Protein AF-0000000087552033 (afdb_homodimer)

Structure (mmCIF, N/CA/C/O backbone):
data_AF-0000000087552033-model_v1
#
loop_
_entity.id
_entity.type
_entity.pdbx_description
1 polymer 'YpdA family putative bacillithiol disulfide reductase'
#
loop_
_atom_site.group_PDB
_atom_site.id
_atom_site.type_symbol
_atom_site.label_atom_id
_atom_site.label_alt_id
_atom_site.label_comp_id
_atom_site.label_asym_id
_atom_site.label_entity_id
_atom_site.label_seq_id
_atom_site.pdbx_PDB_ins_code
_atom_site.Cartn_x
_atom_site.Cartn_y
_atom_site.Cartn_z
_atom_site.occupancy
_atom_site.B_iso_or_equiv
_atom_site.auth_seq_id
_atom_site.auth_comp_id
_atom_site.auth_asym_id
_atom_site.auth_atom_id
_atom_site.pdbx_PDB_model_num
ATOM 1 N N . MET A 1 1 ? -25.094 32 7.41 1 69.56 1 MET A N 1
ATOM 2 C CA . MET A 1 1 ? -23.922 31.141 7.262 1 69.56 1 MET A CA 1
ATOM 3 C C . MET A 1 1 ? -23.156 31.047 8.57 1 69.56 1 MET A C 1
ATOM 5 O O . MET A 1 1 ? -22.984 32.062 9.273 1 69.56 1 MET A O 1
ATOM 9 N N . GLU A 1 2 ? -22.891 29.734 9.109 1 90.81 2 GLU A N 1
ATOM 10 C CA . GLU A 1 2 ? -22.25 29.594 10.414 1 90.81 2 GLU A CA 1
ATOM 11 C C . GLU A 1 2 ? -20.75 29.922 10.328 1 90.81 2 GLU A C 1
ATOM 13 O O . GLU A 1 2 ? -20.078 29.5 9.391 1 90.81 2 GLU A O 1
ATOM 18 N N . VAL A 1 3 ? -20.375 30.922 11.18 1 97.5 3 VAL A N 1
ATOM 19 C CA . VAL A 1 3 ? -18.984 31.344 11.227 1 97.5 3 VAL A CA 1
ATOM 20 C C . VAL A 1 3 ? -18.25 30.609 12.359 1 97.5 3 VAL A C 1
ATOM 22 O O . VAL A 1 3 ? -18.672 30.688 13.516 1 97.5 3 VAL A O 1
ATOM 25 N N . LEU A 1 4 ? -17.219 29.859 12.016 1 98.38 4 LEU A N 1
ATOM 26 C CA . LEU A 1 4 ? -16.422 29.125 12.992 1 98.38 4 LEU A CA 1
ATOM 27 C C . LEU A 1 4 ? -15.453 30.047 13.727 1 98.38 4 LEU A C 1
ATOM 29 O O . LEU A 1 4 ? -15.008 31.047 13.164 1 98.38 4 LEU A O 1
ATOM 33 N N . ASP A 1 5 ? -15.211 29.672 14.992 1 98.31 5 ASP A N 1
ATOM 34 C CA . ASP A 1 5 ? -14.086 30.344 15.641 1 98.31 5 ASP A CA 1
ATOM 35 C C . ASP A 1 5 ? -12.773 30 14.938 1 98.31 5 ASP A C 1
ATOM 37 O O . ASP A 1 5 ? -11.93 30.875 14.727 1 98.31 5 ASP A O 1
ATOM 41 N N . ILE A 1 6 ? -12.602 28.688 14.586 1 98.75 6 ILE A N 1
ATOM 42 C CA . ILE A 1 6 ? -11.328 28.25 14.031 1 98.75 6 ILE A CA 1
ATOM 43 C C . ILE A 1 6 ? -11.57 27.219 12.922 1 98.75 6 ILE A C 1
ATOM 45 O O . ILE A 1 6 ? -12.328 26.266 13.117 1 98.75 6 ILE A O 1
ATOM 49 N N . LEU A 1 7 ? -11 27.375 11.734 1 98.88 7 LEU A N 1
ATOM 50 C CA . LEU A 1 7 ? -10.867 26.328 10.727 1 98.88 7 LEU A CA 1
ATOM 51 C C . LEU A 1 7 ? -9.43 25.812 10.648 1 98.88 7 LEU A C 1
ATOM 53 O O . LEU A 1 7 ? -8.492 26.609 10.523 1 98.88 7 LEU A O 1
ATOM 57 N N . ILE A 1 8 ? -9.25 24.547 10.82 1 98.94 8 ILE A N 1
ATOM 58 C CA . ILE A 1 8 ? -7.934 23.922 10.797 1 98.94 8 ILE A CA 1
ATOM 59 C C . ILE A 1 8 ? -7.742 23.156 9.484 1 98.94 8 ILE A C 1
ATOM 61 O O . ILE A 1 8 ? -8.562 22.312 9.125 1 98.94 8 ILE A O 1
ATOM 65 N N . ILE A 1 9 ? -6.691 23.5 8.734 1 98.94 9 ILE A N 1
ATOM 66 C CA . ILE A 1 9 ? -6.371 22.844 7.469 1 98.94 9 ILE A CA 1
ATOM 67 C C . ILE A 1 9 ? -5.305 21.781 7.703 1 98.94 9 ILE A C 1
ATOM 69 O O . ILE A 1 9 ? -4.133 22.094 7.914 1 98.94 9 ILE A O 1
ATOM 73 N N . GLY A 1 10 ? -5.688 20.5 7.555 1 98.75 10 GLY A N 1
ATOM 74 C CA . GLY A 1 10 ? -4.793 19.391 7.812 1 98.75 10 GLY A CA 1
ATOM 75 C C . GLY A 1 10 ? -5.18 18.578 9.039 1 98.75 10 GLY A C 1
ATOM 76 O O . GLY A 1 10 ? -5.277 19.125 10.141 1 98.75 10 GLY A O 1
ATOM 77 N N . GLY A 1 11 ? -5.422 17.344 8.828 1 98.62 11 GLY A N 1
ATOM 78 C CA . GLY A 1 11 ? -5.812 16.438 9.906 1 98.62 11 GLY A CA 1
ATOM 79 C C . GLY A 1 11 ? -4.684 15.539 10.359 1 98.62 11 GLY A C 1
ATOM 80 O O . GLY A 1 11 ? -4.902 14.359 10.656 1 98.62 11 GLY A O 1
ATOM 81 N N . GLY A 1 12 ? -3.453 16.031 10.344 1 98.56 12 GLY A N 1
ATOM 82 C CA . GLY A 1 12 ? -2.322 15.32 10.914 1 98.56 12 GLY A CA 1
ATOM 83 C C . GLY A 1 12 ? -2.26 15.422 12.43 1 98.56 12 GLY A C 1
ATOM 84 O O . GLY A 1 12 ? -3.164 15.977 13.055 1 98.56 12 GLY A O 1
ATOM 85 N N . PRO A 1 13 ? -1.182 14.914 13.039 1 98.56 13 PRO A N 1
ATOM 86 C CA . PRO A 1 13 ? -1.072 14.922 14.5 1 98.56 13 PRO A CA 1
ATOM 87 C C . PRO A 1 13 ? -1.227 16.312 15.102 1 98.56 13 PRO A C 1
ATOM 89 O O . PRO A 1 13 ? -1.94 16.484 16.094 1 98.56 13 PRO A O 1
ATOM 92 N N . ILE A 1 14 ? -0.62 17.266 14.484 1 98.69 14 ILE A N 1
ATOM 93 C CA . ILE A 1 14 ? -0.639 18.609 15.055 1 98.69 14 ILE A CA 1
ATOM 94 C C . ILE A 1 14 ? -2.002 19.25 14.812 1 98.69 14 ILE A C 1
ATOM 96 O O . ILE A 1 14 ? -2.504 20 15.656 1 98.69 14 ILE A O 1
ATOM 100 N N . GLY A 1 15 ? -2.574 19.031 13.586 1 98.88 15 GLY A N 1
ATOM 101 C CA . GLY A 1 15 ? -3.941 19.469 13.359 1 98.88 15 GLY A CA 1
ATOM 102 C C . GLY A 1 15 ? -4.922 18.906 14.375 1 98.88 15 GLY A C 1
ATOM 103 O O . GLY A 1 15 ? -5.766 19.641 14.898 1 98.88 15 GLY A O 1
ATOM 104 N N . LEU A 1 16 ? -4.812 17.656 14.672 1 98.88 16 LEU A N 1
ATOM 105 C CA . LEU A 1 16 ? -5.648 17.016 15.688 1 98.88 16 LEU A CA 1
ATOM 106 C C . LEU A 1 16 ? -5.438 17.656 17.047 1 98.88 16 LEU A C 1
ATOM 108 O O . LEU A 1 16 ? -6.398 17.875 17.797 1 98.88 16 LEU A O 1
ATOM 112 N N . ASN A 1 17 ? -4.184 17.922 17.328 1 98.75 17 ASN A N 1
ATOM 113 C CA . ASN A 1 17 ? -3.863 18.531 18.609 1 98.75 17 ASN A CA 1
ATOM 114 C C . ASN A 1 17 ? -4.48 19.922 18.734 1 98.75 17 ASN A C 1
ATOM 116 O O . ASN A 1 17 ? -4.949 20.297 19.812 1 98.75 17 ASN A O 1
ATOM 120 N N . CYS A 1 18 ? -4.461 20.719 17.641 1 98.88 18 CYS A N 1
ATOM 121 C CA . CYS A 1 18 ? -5.109 22.031 17.625 1 98.88 18 CYS A CA 1
ATOM 122 C C . CYS A 1 18 ? -6.605 21.891 17.875 1 98.88 18 CYS A C 1
ATOM 124 O O . CYS A 1 18 ? -7.191 22.688 18.625 1 98.88 18 CYS A O 1
ATOM 126 N N . ALA A 1 19 ? -7.227 20.891 17.266 1 98.81 19 ALA A N 1
ATOM 127 C CA . ALA A 1 19 ? -8.656 20.656 17.438 1 98.81 19 ALA A CA 1
ATOM 128 C C . ALA A 1 19 ? -8.977 20.312 18.891 1 98.81 19 ALA A C 1
ATOM 130 O O . ALA A 1 19 ? -9.953 20.828 19.453 1 98.81 19 ALA A O 1
ATOM 131 N N . LEU A 1 20 ? -8.164 19.453 19.5 1 98.69 20 LEU A N 1
ATOM 132 C CA . LEU A 1 20 ? -8.367 19.047 20.891 1 98.69 20 LEU A CA 1
ATOM 133 C C . LEU A 1 20 ? -8.258 20.25 21.828 1 98.69 20 LEU A C 1
ATOM 135 O O . LEU A 1 20 ? -9.047 20.391 22.766 1 98.69 20 LEU A O 1
ATOM 139 N N . GLU A 1 21 ? -7.258 21.109 21.562 1 98.62 21 GLU A N 1
ATOM 140 C CA . GLU A 1 21 ? -7.094 22.312 22.375 1 98.62 21 GLU A CA 1
ATOM 141 C C . GLU A 1 21 ? -8.273 23.266 22.203 1 98.62 21 GLU A C 1
ATOM 143 O O . GLU A 1 21 ? -8.734 23.875 23.172 1 98.62 21 GLU A O 1
ATOM 148 N N . ALA A 1 22 ? -8.742 23.438 20.953 1 98.62 22 ALA A N 1
ATOM 149 C CA . ALA A 1 22 ? -9.922 24.25 20.703 1 98.62 22 ALA A CA 1
ATOM 150 C C . ALA A 1 22 ? -11.125 23.734 21.484 1 98.62 22 ALA A C 1
ATOM 152 O O . ALA A 1 22 ? -11.859 24.5 22.094 1 98.62 22 ALA A O 1
ATOM 153 N N . GLN A 1 23 ? -11.281 22.406 21.391 1 97.62 23 GLN A N 1
ATOM 154 C CA . GLN A 1 23 ? -12.383 21.75 22.094 1 97.62 23 GLN A CA 1
ATOM 155 C C . GLN A 1 23 ? -12.297 22 23.594 1 97.62 23 GLN A C 1
ATOM 157 O O . GLN A 1 23 ? -13.297 22.312 24.234 1 97.62 23 GLN A O 1
ATOM 162 N N . LYS A 1 24 ? -11.172 21.891 24.141 1 97.31 24 LYS A N 1
ATOM 163 C CA . LYS A 1 24 ? -10.914 22.094 25.578 1 97.31 24 LYS A CA 1
ATOM 164 C C . LYS A 1 24 ? -11.312 23.5 26 1 97.31 24 LYS A C 1
ATOM 166 O O . LYS A 1 24 ? -11.703 23.719 27.156 1 97.31 24 LYS A O 1
ATOM 171 N N . ASN A 1 25 ? -11.273 24.422 25.125 1 97.94 25 ASN A N 1
ATOM 172 C CA . ASN A 1 25 ? -11.531 25.828 25.438 1 97.94 25 ASN A CA 1
ATOM 173 C C . ASN A 1 25 ? -12.875 26.281 24.875 1 97.94 25 ASN A C 1
ATOM 175 O O . ASN A 1 25 ? -13.117 27.484 24.75 1 97.94 25 ASN A O 1
ATOM 179 N N . ASN A 1 26 ? -13.711 25.375 24.406 1 97.81 26 ASN A N 1
ATOM 180 C CA . ASN A 1 26 ? -15.086 25.594 23.969 1 97.81 26 ASN A CA 1
ATOM 181 C C . ASN A 1 26 ? -15.148 26.516 22.766 1 97.81 26 ASN A C 1
ATOM 183 O O . ASN A 1 26 ? -16.016 27.391 22.688 1 97.81 26 ASN A O 1
ATOM 187 N N . LEU A 1 27 ? -14.227 26.438 21.906 1 98.38 27 LEU A N 1
ATOM 188 C CA . LEU A 1 27 ? -14.234 27.156 20.625 1 98.38 27 LEU A CA 1
ATOM 189 C C . LEU A 1 27 ? -14.805 26.266 19.516 1 98.38 27 LEU A C 1
ATOM 191 O O . LEU A 1 27 ? -14.5 25.078 19.453 1 98.38 27 LEU A O 1
ATOM 195 N N . SER A 1 28 ? -15.664 26.797 18.734 1 98.5 28 SER A N 1
ATOM 196 C CA . SER A 1 28 ? -16.125 26.062 17.562 1 98.5 28 SER A CA 1
ATOM 197 C C . SER A 1 28 ? -15 25.859 16.547 1 98.5 28 SER A C 1
ATOM 199 O O . SER A 1 28 ? -14.188 26.766 16.328 1 98.5 28 SER A O 1
ATOM 201 N N . TYR A 1 29 ? -14.891 24.625 16.016 1 98.75 29 TYR A N 1
ATOM 202 C CA . TYR A 1 29 ? -13.82 24.344 15.055 1 98.75 29 TYR A CA 1
ATOM 203 C C . TYR A 1 29 ? -14.266 23.312 14.023 1 98.75 29 TYR A C 1
ATOM 205 O O . TYR A 1 29 ? -15.281 22.625 14.211 1 98.75 29 TYR A O 1
ATOM 213 N N . LEU A 1 30 ? -13.508 23.25 12.898 1 98.81 30 LEU A N 1
ATOM 214 C CA . LEU A 1 30 ? -13.609 22.203 11.883 1 98.81 30 LEU A CA 1
ATOM 215 C C . LEU A 1 30 ? -12.242 21.922 11.266 1 98.81 30 LEU A C 1
ATOM 217 O O . LEU A 1 30 ? -11.516 22.844 10.883 1 98.81 30 LEU A O 1
ATOM 221 N N . ILE A 1 31 ? -11.852 20.641 11.352 1 98.94 31 ILE A N 1
ATOM 222 C CA . ILE A 1 31 ? -10.688 20.234 10.562 1 98.94 31 ILE A CA 1
ATOM 223 C C . ILE A 1 31 ? -11.133 19.859 9.148 1 98.94 31 ILE A C 1
ATOM 225 O O . ILE A 1 31 ? -12.141 19.188 8.969 1 98.94 31 ILE A O 1
ATOM 229 N N . VAL A 1 32 ? -10.445 20.344 8.133 1 98.88 32 VAL A N 1
ATOM 230 C CA . VAL A 1 32 ? -10.617 19.891 6.754 1 98.88 32 VAL A CA 1
ATOM 231 C C . VAL A 1 32 ? -9.352 19.172 6.289 1 98.88 32 VAL A C 1
ATOM 233 O O . VAL A 1 32 ? -8.258 19.734 6.301 1 98.88 32 VAL A O 1
ATOM 236 N N . GLU A 1 33 ? -9.469 17.906 5.965 1 98.81 33 GLU A N 1
ATOM 237 C CA . GLU A 1 33 ? -8.352 17.031 5.574 1 98.81 33 GLU A CA 1
ATOM 238 C C . GLU A 1 33 ? -8.555 16.484 4.168 1 98.81 33 GLU A C 1
ATOM 240 O O . GLU A 1 33 ? -9.625 15.961 3.844 1 98.81 33 GLU A O 1
ATOM 245 N N . LYS A 1 34 ? -7.496 16.594 3.346 1 98.31 34 LYS A N 1
ATOM 246 C CA . LYS A 1 34 ? -7.59 16.203 1.943 1 98.31 34 LYS A CA 1
ATOM 247 C C . LYS A 1 34 ? -7.676 14.688 1.802 1 98.31 34 LYS A C 1
ATOM 249 O O . LYS A 1 34 ? -8.125 14.18 0.773 1 98.31 34 LYS A O 1
ATOM 254 N N . GLY A 1 35 ? -7.211 13.922 2.705 1 98.25 35 GLY A N 1
ATOM 255 C CA . GLY A 1 35 ? -7.234 12.469 2.707 1 98.25 35 GLY A CA 1
ATOM 256 C C . GLY A 1 35 ? -7.848 11.883 3.967 1 98.25 35 GLY A C 1
ATOM 257 O O . GLY A 1 35 ? -8.906 12.344 4.418 1 98.25 35 GLY A O 1
ATOM 258 N N . THR A 1 36 ? -7.254 10.789 4.469 1 98.62 36 THR A N 1
ATOM 259 C CA . THR A 1 36 ? -7.711 10.172 5.711 1 98.62 36 THR A CA 1
ATOM 260 C C . THR A 1 36 ? -7.078 10.859 6.918 1 98.62 36 THR A C 1
ATOM 262 O O . THR A 1 36 ? -6.258 11.766 6.762 1 98.62 36 THR A O 1
ATOM 265 N N . ILE A 1 37 ? -7.562 10.539 8.141 1 98.75 37 ILE A N 1
ATOM 266 C CA . ILE A 1 37 ? -6.961 11.055 9.359 1 98.75 37 ILE A CA 1
ATOM 267 C C . ILE A 1 37 ? -5.492 10.641 9.438 1 98.75 37 ILE A C 1
ATOM 269 O O . ILE A 1 37 ? -5.172 9.461 9.281 1 98.75 37 ILE A O 1
ATOM 273 N N . VAL A 1 38 ? -4.586 11.625 9.602 1 98.56 38 VAL A N 1
ATOM 274 C CA . VAL A 1 38 ? -3.139 11.445 9.617 1 98.56 38 VAL A CA 1
ATOM 275 C C . VAL A 1 38 ? -2.676 10.859 8.281 1 98.56 38 VAL A C 1
ATOM 277 O O . VAL A 1 38 ? -1.966 9.852 8.258 1 98.56 38 VAL A O 1
ATOM 280 N N . ASN A 1 39 ? -3.031 11.547 7.227 1 98.38 39 ASN A N 1
ATOM 281 C CA . ASN A 1 39 ? -2.85 11.094 5.848 1 98.38 39 ASN A CA 1
ATOM 282 C C . ASN A 1 39 ? -1.376 10.875 5.523 1 98.38 39 ASN A C 1
ATOM 284 O O . ASN A 1 39 ? -1.028 9.914 4.832 1 98.38 39 ASN A O 1
ATOM 288 N N . SER A 1 40 ? -0.482 11.758 6.004 1 97.38 40 SER A N 1
ATOM 289 C CA . SER A 1 40 ? 0.942 11.555 5.758 1 97.38 40 SER A CA 1
ATOM 290 C C . SER A 1 40 ? 1.427 10.242 6.371 1 97.38 40 SER A C 1
ATOM 292 O O . SER A 1 40 ? 2.127 9.469 5.715 1 97.38 40 SER A O 1
ATOM 294 N N . LEU A 1 41 ? 1.042 10.008 7.668 1 97.75 41 LEU A N 1
ATOM 295 C CA . LEU A 1 41 ? 1.445 8.781 8.344 1 97.75 41 LEU A CA 1
ATOM 296 C C . LEU A 1 41 ? 0.917 7.559 7.605 1 97.75 41 LEU A C 1
ATOM 298 O O . LEU A 1 41 ? 1.605 6.539 7.516 1 97.75 41 LEU A O 1
ATOM 302 N N . TYR A 1 42 ? -0.298 7.695 7.074 1 98.19 42 TYR A N 1
ATOM 303 C CA . TYR A 1 42 ? -0.898 6.621 6.289 1 98.19 42 TYR A CA 1
ATOM 304 C C . TYR A 1 42 ? -0.034 6.281 5.078 1 98.19 42 TYR A C 1
ATOM 306 O O . TYR A 1 42 ? 0.044 5.121 4.672 1 98.19 42 TYR A O 1
ATOM 314 N N . ASN A 1 43 ? 0.677 7.211 4.539 1 97.44 43 ASN A N 1
ATOM 315 C CA . ASN A 1 43 ? 1.456 7.016 3.322 1 97.44 43 ASN A CA 1
ATOM 316 C C . ASN A 1 43 ? 2.922 6.723 3.635 1 97.44 43 ASN A C 1
ATOM 318 O O . ASN A 1 43 ? 3.738 6.578 2.725 1 97.44 43 ASN A O 1
ATOM 322 N N . TYR A 1 44 ? 3.266 6.641 4.898 1 97.62 44 TYR A N 1
ATOM 323 C CA . TYR A 1 44 ? 4.625 6.289 5.289 1 97.62 44 TYR A CA 1
ATOM 324 C C . TYR A 1 44 ? 4.945 4.848 4.914 1 97.62 44 TYR A C 1
ATOM 326 O O . TYR A 1 44 ? 4.039 4.035 4.719 1 97.62 44 TYR A O 1
ATOM 334 N N . PRO A 1 45 ? 6.32 4.496 4.836 1 97.69 45 PRO A N 1
ATOM 335 C CA . PRO A 1 45 ? 6.688 3.096 4.629 1 97.69 45 PRO A CA 1
ATOM 336 C C . PRO A 1 45 ? 6.059 2.16 5.66 1 97.69 45 PRO A C 1
ATOM 338 O O . PRO A 1 45 ? 5.961 2.514 6.836 1 97.69 45 PRO A O 1
ATOM 341 N N . LEU A 1 46 ? 5.676 0.98 5.242 1 97.88 46 LEU A N 1
ATOM 342 C CA . LEU A 1 46 ? 4.859 0.059 6.023 1 97.88 46 LEU A CA 1
ATOM 343 C C . LEU A 1 46 ? 5.566 -0.332 7.316 1 97.88 46 LEU A C 1
ATOM 345 O O . LEU A 1 46 ? 4.922 -0.506 8.352 1 97.88 4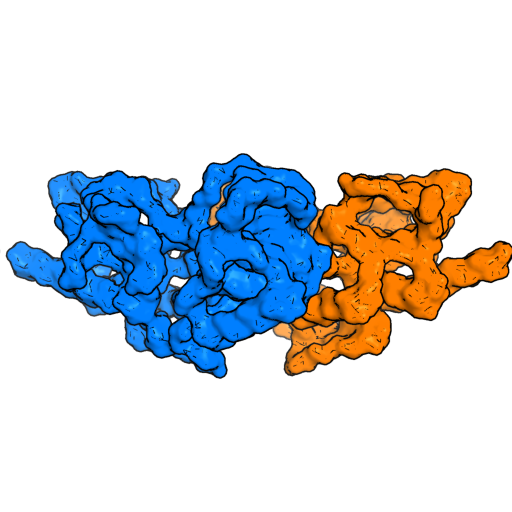6 LEU A O 1
ATOM 349 N N . TYR A 1 47 ? 6.859 -0.435 7.219 1 96.06 47 TYR A N 1
ATOM 350 C CA . TYR A 1 47 ? 7.574 -1.002 8.359 1 96.06 47 TYR A CA 1
ATOM 351 C C . TYR A 1 47 ? 8.445 0.052 9.039 1 96.06 47 TYR A C 1
ATOM 353 O O . TYR A 1 47 ? 9.391 -0.282 9.75 1 96.06 47 TYR A O 1
ATOM 361 N N . MET A 1 48 ? 8.133 1.311 8.766 1 94.5 48 MET A N 1
ATOM 362 C CA . MET A 1 48 ? 8.859 2.404 9.391 1 94.5 48 MET A CA 1
ATOM 363 C C . MET A 1 48 ? 8.602 2.439 10.898 1 94.5 48 MET A C 1
ATOM 365 O O . MET A 1 48 ? 7.531 2.037 11.352 1 94.5 48 MET A O 1
ATOM 369 N N . ARG A 1 49 ? 9.57 2.83 11.633 1 93.62 49 ARG A N 1
ATOM 370 C CA . ARG A 1 49 ? 9.461 3.162 13.047 1 93.62 49 ARG A CA 1
ATOM 371 C C . ARG A 1 49 ? 9.836 4.621 13.297 1 93.62 49 ARG A C 1
ATOM 373 O O . ARG A 1 49 ? 10.75 5.148 12.664 1 93.62 49 ARG A O 1
ATOM 380 N N . PHE A 1 50 ? 9.117 5.223 14.203 1 94.56 50 PHE A N 1
ATOM 381 C CA . PHE A 1 50 ? 9.438 6.598 14.578 1 94.56 50 PHE A CA 1
ATOM 382 C C . PHE A 1 50 ? 10.797 6.664 15.273 1 94.56 50 PHE A C 1
ATOM 384 O O . PHE A 1 50 ? 11.258 5.668 15.836 1 94.56 50 PHE A O 1
ATOM 391 N N . PHE A 1 51 ? 11.336 7.816 15.156 1 90.25 51 PHE A N 1
ATOM 392 C CA . PHE A 1 51 ? 12.57 8.07 15.891 1 90.25 51 PHE A CA 1
ATOM 393 C C . PHE A 1 51 ? 12.273 8.43 17.344 1 90.25 51 PHE A C 1
ATOM 395 O O . PHE A 1 51 ? 13.078 8.141 18.234 1 90.25 51 PHE A O 1
ATOM 402 N N . SER A 1 52 ? 11.148 9.023 17.484 1 92.12 52 SER A N 1
ATOM 403 C CA . SER A 1 52 ? 10.734 9.453 18.812 1 92.12 52 SER A CA 1
ATOM 404 C C . SER A 1 52 ? 10.086 8.312 19.578 1 92.12 52 SER A C 1
ATOM 406 O O . SER A 1 52 ? 9.461 7.43 19 1 92.12 52 SER A O 1
ATOM 408 N N . THR A 1 53 ? 10.258 8.406 20.938 1 94.44 53 THR A N 1
ATOM 409 C CA . THR A 1 53 ? 9.523 7.496 21.797 1 94.44 53 THR A CA 1
ATOM 410 C C . THR A 1 53 ? 8.031 7.844 21.812 1 94.44 53 THR A C 1
ATOM 412 O O . THR A 1 53 ? 7.648 8.953 21.422 1 94.44 53 THR A O 1
ATOM 415 N N . ALA A 1 54 ? 7.238 6.914 22.203 1 95.81 54 ALA A N 1
ATOM 416 C CA . ALA A 1 54 ? 5.785 7.062 22.203 1 95.81 54 ALA A CA 1
ATOM 417 C C . ALA A 1 54 ? 5.355 8.305 22.984 1 95.81 54 ALA A C 1
ATOM 419 O O . ALA A 1 54 ? 4.465 9.039 22.547 1 95.81 54 ALA A O 1
ATOM 420 N N . GLU A 1 55 ? 6.012 8.57 24.109 1 95.19 55 GLU A N 1
ATOM 421 C CA . GLU A 1 55 ? 5.645 9.688 24.969 1 95.19 55 GLU A CA 1
ATOM 422 C C . GLU A 1 55 ? 5.793 11.023 24.25 1 95.19 55 GLU A C 1
ATOM 424 O O . GLU A 1 55 ? 5.023 11.953 24.484 1 95.19 55 GLU A O 1
ATOM 429 N N . LYS A 1 56 ? 6.688 11.047 23.344 1 95.44 56 LYS A N 1
ATOM 430 C CA . LYS A 1 56 ? 7 12.289 22.641 1 95.44 56 LYS A CA 1
ATOM 431 C C . LYS A 1 56 ? 6.062 12.492 21.453 1 95.44 56 LYS A C 1
ATOM 433 O O . LYS A 1 56 ? 6.066 13.555 20.844 1 95.44 56 LYS A O 1
ATOM 438 N N . LEU A 1 57 ? 5.242 11.508 21.188 1 97.44 57 LEU A N 1
ATOM 439 C CA . LEU A 1 57 ? 4.34 11.57 20.047 1 97.44 57 LEU A CA 1
ATOM 440 C C . LEU A 1 57 ? 2.906 11.828 20.5 1 97.44 57 LEU A C 1
ATOM 442 O O . LEU A 1 57 ? 2.004 11.977 19.672 1 97.44 57 LEU A O 1
ATOM 446 N N . GLU A 1 58 ? 2.711 12.008 21.781 1 97.5 58 GLU A N 1
ATOM 447 C CA . GLU A 1 58 ? 1.38 12.133 22.375 1 97.5 58 GLU A CA 1
ATOM 448 C C . GLU A 1 58 ? 0.742 13.469 22.016 1 97.5 58 GLU A C 1
ATOM 450 O O . GLU A 1 58 ? 1.442 14.469 21.828 1 97.5 58 GLU A O 1
ATOM 455 N N . ILE A 1 59 ? -0.562 13.43 21.953 1 96.62 59 ILE A N 1
ATOM 456 C CA . ILE A 1 59 ? -1.29 14.68 21.781 1 96.62 59 ILE A CA 1
ATOM 457 C C . ILE A 1 59 ? -2.447 14.742 22.781 1 96.62 59 ILE A C 1
ATOM 459 O O . ILE A 1 59 ? -2.924 13.711 23.25 1 96.62 59 ILE A O 1
ATOM 463 N N . GLY A 1 60 ? -2.934 15.953 23.141 1 93.62 60 GLY A N 1
ATOM 464 C CA . GLY A 1 60 ? -4.129 16.188 23.938 1 93.62 60 GLY A CA 1
ATOM 465 C C . GLY A 1 60 ? -4.09 15.5 25.281 1 93.62 60 GLY A C 1
ATOM 466 O O . GLY A 1 60 ? -5.125 15.07 25.797 1 93.62 60 GLY A O 1
ATOM 467 N N . GLU A 1 61 ? -2.934 15.18 25.766 1 91.81 61 GLU A N 1
ATOM 468 C CA . GLU A 1 61 ? -2.734 14.531 27.047 1 91.81 61 GLU A CA 1
ATOM 469 C C . GLU A 1 61 ? -3.207 13.086 27.031 1 91.81 61 GLU A C 1
ATOM 471 O O . GLU A 1 61 ? -3.547 12.516 28.062 1 91.81 61 GLU A O 1
ATOM 476 N N . VAL A 1 62 ? -3.391 12.523 25.891 1 96.12 62 VAL A N 1
ATOM 477 C CA . VAL A 1 62 ? -3.727 11.109 25.766 1 96.12 62 VAL A CA 1
ATOM 478 C C . VAL A 1 62 ? -2.451 10.281 25.625 1 96.12 62 VAL A C 1
ATOM 480 O O . VAL A 1 62 ? -1.679 10.461 24.688 1 96.12 62 VAL A O 1
ATOM 483 N N . PRO A 1 63 ? -2.256 9.367 26.516 1 97 63 PRO A N 1
ATOM 484 C CA . PRO A 1 63 ? -1.021 8.578 26.453 1 97 63 PRO A CA 1
ATOM 485 C C . PRO A 1 63 ? -0.939 7.707 25.203 1 97 63 PRO A C 1
ATOM 487 O O . PRO A 1 63 ? -1.942 7.121 24.781 1 97 63 PRO A O 1
ATOM 490 N N . PHE A 1 64 ? 0.173 7.719 24.562 1 97.19 64 PHE A N 1
ATOM 491 C CA . PHE A 1 64 ? 0.509 6.785 23.5 1 97.19 64 PHE A CA 1
ATOM 492 C C . PHE A 1 64 ? 1.194 5.547 24.062 1 97.19 64 PHE A C 1
ATOM 494 O O . PHE A 1 64 ? 2.355 5.602 24.469 1 97.19 64 PHE A O 1
ATOM 501 N N . ILE A 1 65 ? 0.518 4.359 24.078 1 95.38 65 ILE A N 1
ATOM 502 C CA . ILE A 1 65 ? 1.033 3.129 24.672 1 95.38 65 ILE A CA 1
ATOM 503 C C . ILE A 1 65 ? 1.562 2.211 23.578 1 95.38 65 ILE A C 1
ATOM 505 O O . ILE A 1 65 ? 0.833 1.865 22.641 1 95.38 65 ILE A O 1
ATOM 509 N N . SER A 1 66 ? 2.748 1.885 23.609 1 94.88 66 SER A N 1
ATOM 510 C CA . SER A 1 66 ? 3.4 0.971 22.688 1 94.88 66 SER A CA 1
ATOM 511 C C . SER A 1 66 ? 4.25 -0.06 23.422 1 94.88 66 SER A C 1
ATOM 513 O O . SER A 1 66 ? 4.875 0.255 24.438 1 94.88 66 SER A O 1
ATOM 515 N N . THR A 1 67 ? 4.266 -1.339 22.969 1 94 67 THR A N 1
ATOM 516 C CA . THR A 1 67 ? 5.145 -2.367 23.516 1 94 67 THR A CA 1
ATOM 517 C C . THR A 1 67 ? 6.551 -2.242 22.938 1 94 67 THR A C 1
ATOM 519 O O . THR A 1 67 ? 7.477 -2.92 23.391 1 94 67 THR A O 1
ATOM 522 N N . ASN A 1 68 ? 6.719 -1.396 22 1 93.5 68 ASN A N 1
ATOM 523 C 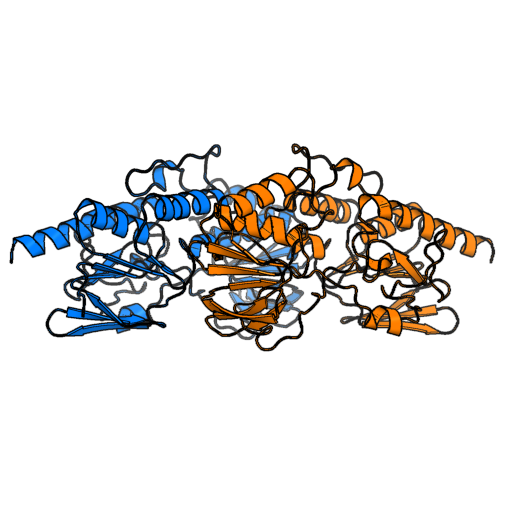CA . ASN A 1 68 ? 8.008 -1.195 21.344 1 93.5 68 ASN A CA 1
ATOM 524 C C . ASN A 1 68 ? 8.703 0.066 21.859 1 93.5 68 ASN A C 1
ATOM 526 O O . ASN A 1 68 ? 8.039 1.029 22.234 1 93.5 68 ASN A O 1
ATOM 530 N N . PRO A 1 69 ? 10.031 0.014 21.875 1 92.12 69 PRO A N 1
ATOM 531 C CA . PRO A 1 69 ? 10.734 1.235 22.281 1 92.12 69 PRO A CA 1
ATOM 532 C C . PRO A 1 69 ? 10.359 2.441 21.422 1 92.12 69 PRO A C 1
ATOM 534 O O . PRO A 1 69 ? 10.281 3.564 21.922 1 92.12 69 PRO A O 1
ATOM 537 N N . LYS A 1 70 ? 10.156 2.201 20.156 1 93.94 70 LYS A N 1
ATOM 538 C CA . LYS A 1 70 ? 9.695 3.205 19.203 1 93.94 70 LYS A CA 1
ATOM 539 C C . LYS A 1 70 ? 8.5 2.695 18.391 1 93.94 70 LYS A C 1
ATOM 541 O O . LYS A 1 70 ? 8.57 1.623 17.781 1 93.94 70 LYS A O 1
ATOM 546 N N . PRO A 1 71 ? 7.41 3.562 18.422 1 96.94 71 PRO A N 1
ATOM 547 C CA . PRO A 1 71 ? 6.207 3.084 17.75 1 96.94 71 PRO A CA 1
ATOM 548 C C . PRO A 1 71 ? 6.379 2.988 16.234 1 96.94 71 PRO A C 1
ATOM 550 O O . PRO A 1 71 ? 7.223 3.68 15.664 1 96.94 71 PRO A O 1
ATOM 553 N N . GLY A 1 72 ? 5.586 2.1 15.656 1 97.44 72 GLY A N 1
ATOM 554 C CA . GLY A 1 72 ? 5.566 1.972 14.211 1 97.44 72 GLY A CA 1
ATOM 555 C C . GLY A 1 72 ? 4.371 2.654 13.57 1 97.44 72 GLY A C 1
ATOM 556 O O . GLY A 1 72 ? 3.529 3.225 14.266 1 97.44 72 GLY A O 1
ATOM 557 N N . ARG A 1 73 ? 4.328 2.576 12.219 1 97.81 73 ARG A N 1
ATOM 558 C CA . ARG A 1 73 ? 3.291 3.207 11.406 1 97.81 73 ARG A CA 1
ATOM 559 C C . ARG A 1 73 ? 1.899 2.795 11.875 1 97.81 73 ARG A C 1
ATOM 561 O O . ARG A 1 73 ? 1.035 3.645 12.094 1 97.81 73 ARG A O 1
ATOM 568 N N . GLN A 1 74 ? 1.674 1.516 12.031 1 97.69 74 GLN A N 1
ATOM 569 C CA . GLN A 1 74 ? 0.343 1.028 12.375 1 97.69 74 GLN A CA 1
ATOM 570 C C . GLN A 1 74 ? -0.068 1.499 13.766 1 97.69 74 GLN A C 1
ATOM 572 O O . GLN A 1 74 ? -1.222 1.874 13.984 1 97.69 74 GLN A O 1
ATOM 577 N N . GLU A 1 75 ? 0.846 1.455 14.703 1 98.12 75 GLU A N 1
ATOM 578 C CA . GLU A 1 75 ? 0.565 1.938 16.047 1 98.12 75 GLU A CA 1
ATOM 579 C C . GLU A 1 75 ? 0.134 3.402 16.031 1 98.12 75 GLU A C 1
ATOM 581 O O . GLU A 1 75 ? -0.804 3.787 16.734 1 98.12 75 GLU A O 1
ATOM 586 N N . ALA A 1 76 ? 0.883 4.156 15.273 1 98.25 76 ALA A N 1
ATOM 587 C CA . ALA A 1 76 ? 0.576 5.582 15.188 1 98.25 76 ALA A CA 1
ATOM 588 C C . ALA A 1 76 ? -0.797 5.809 14.562 1 98.25 76 ALA A C 1
ATOM 590 O O . ALA A 1 76 ? -1.56 6.664 15.023 1 98.25 76 ALA A O 1
ATOM 591 N N . LEU A 1 77 ? -1.102 5.043 13.5 1 98.56 77 LEU A N 1
ATOM 592 C CA . LEU A 1 77 ? -2.414 5.148 12.875 1 98.56 77 LEU A CA 1
ATOM 593 C C . LEU A 1 77 ? -3.52 4.812 13.875 1 98.56 77 LEU A C 1
ATOM 595 O O . LEU A 1 77 ? -4.508 5.543 13.977 1 98.56 77 LEU A O 1
ATOM 599 N N . GLU A 1 78 ? -3.322 3.736 14.633 1 98.19 78 GLU A N 1
ATOM 600 C CA . GLU A 1 78 ? -4.289 3.35 15.648 1 98.19 78 GLU A CA 1
ATOM 601 C C . GLU A 1 78 ? -4.457 4.445 16.703 1 98.19 78 GLU A C 1
ATOM 603 O O . GLU A 1 78 ? -5.578 4.777 17.078 1 98.19 78 GLU A O 1
ATOM 608 N N . TYR A 1 79 ? -3.408 5.047 17.109 1 98.5 79 TYR A N 1
ATOM 609 C CA . TYR A 1 79 ? -3.412 6.039 18.188 1 98.5 79 TYR A CA 1
ATOM 610 C C . TYR A 1 79 ? -4.148 7.305 17.766 1 98.5 79 TYR A C 1
ATOM 612 O O . TYR A 1 79 ? -5.121 7.707 18.406 1 98.5 79 TYR A O 1
ATOM 620 N N . TYR A 1 80 ? -3.758 7.855 16.672 1 98.69 80 TYR A N 1
ATOM 621 C CA . TYR A 1 80 ? -4.293 9.156 16.266 1 98.69 80 TYR A CA 1
ATOM 622 C C . TYR A 1 80 ? -5.727 9.023 15.773 1 98.69 80 TYR A C 1
ATOM 624 O O . TYR A 1 80 ? -6.582 9.852 16.094 1 98.69 80 TYR A O 1
ATOM 632 N N . GLN A 1 81 ? -6.012 8.008 14.938 1 98.62 81 GLN A N 1
ATOM 633 C CA . GLN A 1 81 ? -7.379 7.816 14.469 1 98.62 81 GLN A CA 1
ATOM 634 C C . GLN A 1 81 ? -8.305 7.422 15.617 1 98.62 81 GLN A C 1
ATOM 636 O O . GLN A 1 81 ? -9.477 7.809 15.641 1 98.62 81 GLN A O 1
ATOM 641 N N . GLY A 1 82 ? -7.742 6.676 16.562 1 97.88 82 GLY A N 1
ATOM 642 C CA . GLY A 1 82 ? -8.5 6.336 17.75 1 97.88 82 GLY A CA 1
ATOM 643 C C . GLY A 1 82 ? -8.898 7.547 18.578 1 97.88 82 GLY A C 1
ATOM 644 O O . GLY A 1 82 ? -10.039 7.645 19.031 1 97.88 82 GLY A O 1
ATOM 645 N N . ILE A 1 83 ? -7.969 8.461 18.75 1 98.06 83 ILE A N 1
ATOM 646 C CA . ILE A 1 83 ? -8.25 9.688 19.484 1 98.06 83 ILE A CA 1
ATOM 647 C C . ILE A 1 83 ? -9.336 10.484 18.766 1 98.06 83 ILE A C 1
ATOM 649 O O . ILE A 1 83 ? -10.289 10.961 19.391 1 98.06 83 ILE A O 1
ATOM 653 N N . ALA A 1 84 ? -9.18 10.594 17.438 1 98.31 84 ALA A N 1
ATOM 654 C CA . ALA A 1 84 ? -10.164 11.344 16.656 1 98.31 84 ALA A CA 1
ATOM 655 C C . ALA A 1 84 ? -11.562 10.75 16.828 1 98.31 84 ALA A C 1
ATOM 657 O O . ALA A 1 84 ? -12.547 11.484 16.953 1 98.31 84 ALA A O 1
ATOM 658 N N . ARG A 1 85 ? -11.656 9.461 16.797 1 97 85 ARG A N 1
ATOM 659 C CA . ARG A 1 85 ? -12.93 8.758 16.922 1 97 85 ARG A CA 1
ATOM 660 C C . ARG A 1 85 ? -13.5 8.922 18.328 1 97 85 ARG A C 1
ATOM 662 O O . ARG A 1 85 ? -14.656 9.305 18.484 1 97 85 ARG A O 1
ATOM 669 N N . GLN A 1 86 ? -12.727 8.688 19.359 1 96.5 86 GLN A N 1
ATOM 670 C CA . GLN A 1 86 ? -13.18 8.672 20.734 1 96.5 86 GLN A CA 1
ATOM 671 C C . GLN A 1 86 ? -13.562 10.07 21.219 1 96.5 86 GLN A C 1
ATOM 673 O O . GLN A 1 86 ? -14.531 10.234 21.953 1 96.5 86 GLN A O 1
ATOM 678 N N . LYS A 1 87 ? -12.828 11.039 20.719 1 97.44 87 LYS A N 1
ATOM 679 C CA . LYS A 1 87 ? -13.094 12.414 21.125 1 97.44 87 LYS A CA 1
ATOM 680 C C . LYS A 1 87 ? -14.078 13.094 20.172 1 97.44 87 LYS A C 1
ATOM 682 O O . LYS A 1 87 ? -14.406 14.266 20.344 1 97.44 87 LYS A O 1
ATOM 687 N N . LYS A 1 88 ? -14.594 12.414 19.219 1 96.81 88 LYS A N 1
ATOM 688 C CA . LYS A 1 88 ? -15.562 12.898 18.25 1 96.81 88 LYS A CA 1
ATOM 689 C C . LYS A 1 88 ? -15.109 14.219 17.625 1 96.81 88 LYS A C 1
ATOM 691 O O . LYS A 1 88 ? -15.867 15.195 17.609 1 96.81 88 LYS A O 1
ATOM 696 N N . ILE A 1 89 ? -13.875 14.172 17.219 1 98.5 89 ILE A N 1
ATOM 697 C CA . ILE A 1 89 ? -13.305 15.367 16.609 1 98.5 89 ILE A CA 1
ATOM 698 C C . ILE A 1 89 ? -14.086 15.734 15.344 1 98.5 89 ILE A C 1
ATOM 700 O O . ILE A 1 89 ? -14.414 14.859 14.539 1 98.5 89 ILE A O 1
ATOM 704 N N . ASN A 1 90 ? -14.461 17.016 15.266 1 98.62 90 ASN A N 1
ATOM 705 C CA . ASN A 1 90 ? -15.148 17.516 14.078 1 98.62 90 ASN A CA 1
ATOM 706 C C . ASN A 1 90 ? -14.195 17.641 12.891 1 98.62 90 ASN A C 1
ATOM 708 O O . ASN A 1 90 ? -13.383 18.578 12.844 1 98.62 90 ASN A O 1
ATOM 712 N N . ILE A 1 91 ? -14.242 16.734 11.969 1 98.75 91 ILE A N 1
ATOM 713 C CA . ILE A 1 91 ? -13.289 16.672 10.867 1 98.75 91 ILE A CA 1
ATOM 714 C C . ILE A 1 91 ? -14 16.219 9.594 1 98.75 91 ILE A C 1
ATOM 716 O O . ILE A 1 91 ? -14.781 15.266 9.609 1 98.75 91 ILE A O 1
ATOM 720 N N . ASN A 1 92 ? -13.891 16.984 8.516 1 98.62 92 ASN A N 1
ATOM 721 C CA . ASN A 1 92 ? -14.297 16.562 7.18 1 98.62 92 ASN A CA 1
ATOM 722 C C . ASN A 1 92 ? -13.141 15.961 6.398 1 98.62 92 ASN A C 1
ATOM 724 O O . ASN A 1 92 ? -12.117 16.609 6.184 1 98.62 92 ASN A O 1
ATOM 728 N N . LEU A 1 93 ? -13.32 14.711 6.004 1 98.62 93 LEU A N 1
ATOM 729 C CA . LEU A 1 93 ? -12.266 13.977 5.324 1 98.62 93 LEU A CA 1
ATOM 730 C C . LEU A 1 93 ? -12.469 14 3.812 1 98.62 93 LEU A C 1
ATOM 732 O O . LEU A 1 93 ? -13.578 14.242 3.336 1 98.62 93 LEU A O 1
ATOM 736 N N . TYR A 1 94 ? -11.32 13.734 3.078 1 98.25 94 TYR A N 1
ATOM 737 C CA . TYR A 1 94 ? -11.305 13.703 1.62 1 98.25 94 TYR A CA 1
ATOM 738 C C . TYR A 1 94 ? -11.883 14.992 1.043 1 98.25 94 TYR A C 1
ATOM 740 O O . TYR A 1 94 ? -12.672 14.961 0.098 1 98.25 94 TYR A O 1
ATOM 748 N N . GLU A 1 95 ? -11.586 16.062 1.644 1 98.5 95 GLU A N 1
ATOM 749 C CA . GLU A 1 95 ? -11.93 17.422 1.266 1 98.5 95 GLU A CA 1
ATOM 750 C C . GLU A 1 95 ? -10.695 18.328 1.266 1 98.5 95 GLU A C 1
ATOM 752 O O . GLU A 1 95 ? -10.133 18.609 2.322 1 98.5 95 GLU A O 1
ATOM 757 N N . ARG A 1 96 ? -10.273 18.797 0.084 1 98.25 96 ARG A N 1
ATOM 758 C CA . ARG A 1 96 ? -9.062 19.594 -0.065 1 98.25 96 ARG A CA 1
ATOM 759 C C . ARG A 1 96 ? -9.375 21.078 -0.007 1 98.25 96 ARG A C 1
ATOM 761 O O . ARG A 1 96 ? -10.305 21.562 -0.668 1 98.25 96 ARG A O 1
ATOM 768 N N . VAL A 1 97 ? -8.641 21.734 0.777 1 98.81 97 VAL A N 1
ATOM 769 C CA . VAL A 1 97 ? -8.734 23.203 0.758 1 98.81 97 VAL A CA 1
ATOM 770 C C . VAL A 1 97 ? -8.031 23.75 -0.478 1 98.81 97 VAL A C 1
ATOM 772 O O . VAL A 1 97 ? -6.879 23.406 -0.748 1 98.81 97 VAL A O 1
ATOM 775 N N . ILE A 1 98 ? -8.703 24.609 -1.196 1 98.56 98 ILE A N 1
ATOM 776 C CA . ILE A 1 98 ? -8.203 25.141 -2.461 1 98.56 98 ILE A CA 1
ATOM 777 C C . ILE A 1 98 ? -7.707 26.562 -2.262 1 98.56 98 ILE A C 1
ATOM 779 O O . ILE A 1 98 ? -6.688 26.953 -2.832 1 98.56 98 ILE A O 1
ATOM 783 N N . GLU A 1 99 ? -8.461 27.312 -1.434 1 98.38 99 GLU A N 1
ATOM 784 C CA . GLU A 1 99 ? -8.164 28.734 -1.302 1 98.38 99 GLU A CA 1
ATOM 785 C C . GLU A 1 99 ? -8.555 29.266 0.076 1 98.38 99 GLU A C 1
ATOM 787 O O . GLU A 1 99 ? -9.609 28.891 0.605 1 98.38 99 GLU A O 1
ATOM 792 N N . VAL A 1 100 ? -7.699 30.062 0.577 1 98.62 100 VAL A N 1
ATOM 793 C CA . VAL A 1 100 ? -7.973 30.812 1.794 1 98.62 100 VAL A CA 1
ATOM 794 C C . VAL A 1 100 ? -7.906 32.312 1.495 1 98.62 100 VAL A C 1
ATOM 796 O O . VAL A 1 100 ? -6.887 32.812 1.021 1 98.62 100 VAL A O 1
ATOM 799 N N . SER A 1 101 ? -8.977 33 1.698 1 97.88 101 SER A N 1
ATOM 800 C CA . SER A 1 101 ? -9.023 34.438 1.499 1 97.88 101 SER A CA 1
ATOM 801 C C . SER A 1 101 ? -9.617 35.156 2.713 1 97.88 101 SER A C 1
ATOM 803 O O . SER A 1 101 ? -10.297 34.531 3.533 1 97.88 101 SER A O 1
ATOM 805 N N . LYS A 1 102 ? -9.266 36.406 2.822 1 97 102 LYS A N 1
ATOM 806 C CA . LYS A 1 102 ? -9.75 37.188 3.945 1 97 102 LYS A CA 1
ATOM 807 C C . LYS A 1 102 ? -10.367 38.5 3.467 1 97 102 LYS A C 1
ATOM 809 O O . LYS A 1 102 ? -9.773 39.219 2.645 1 97 102 LYS A O 1
ATOM 814 N N . GLU A 1 103 ? -11.656 38.75 3.957 1 93.31 103 GLU A N 1
ATOM 815 C CA . GLU A 1 103 ? -12.352 40 3.748 1 93.31 103 GLU A CA 1
ATOM 816 C C . GLU A 1 103 ? -12.945 40.531 5.051 1 93.31 103 GLU A C 1
ATOM 818 O O . GLU A 1 103 ? -13.672 39.812 5.738 1 93.31 103 GLU A O 1
ATOM 823 N N . ASN A 1 104 ? -12.773 41.875 5.355 1 90.81 104 ASN A N 1
ATOM 824 C CA . ASN A 1 104 ? -13.328 42.5 6.539 1 90.81 104 ASN A CA 1
ATOM 825 C C . ASN A 1 104 ? -13.094 41.688 7.797 1 90.81 104 ASN A C 1
ATOM 827 O O . ASN A 1 104 ? -14.031 41.375 8.539 1 90.81 104 ASN A O 1
ATOM 831 N N . ASN A 1 105 ? -12.039 41.031 8 1 90.81 105 ASN A N 1
ATOM 832 C CA . ASN A 1 105 ? -11.586 40.312 9.18 1 90.81 105 ASN A CA 1
ATOM 833 C C . ASN A 1 105 ? -12.227 38.938 9.266 1 90.81 105 ASN A C 1
ATOM 835 O O . ASN A 1 105 ? -12.297 38.344 10.352 1 90.81 105 ASN A O 1
ATOM 839 N N . LEU A 1 106 ? -12.781 38.5 8.156 1 96.75 106 LEU A N 1
ATOM 840 C CA . LEU A 1 106 ? -13.391 37.188 8.078 1 96.75 106 LEU A CA 1
ATOM 841 C C . LEU A 1 106 ? -12.742 36.375 6.977 1 96.75 106 LEU A C 1
ATOM 843 O O . LEU A 1 106 ? -12.555 36.844 5.855 1 96.75 106 LEU A O 1
ATOM 847 N N . PHE A 1 107 ? -12.422 35.094 7.375 1 98.62 107 PHE A N 1
ATOM 848 C CA . PHE A 1 107 ? -11.836 34.219 6.371 1 98.62 107 PHE A CA 1
ATOM 849 C C . PHE A 1 107 ? -12.922 33.469 5.594 1 98.62 107 PHE A C 1
ATOM 851 O O . PHE A 1 107 ? -13.914 33.031 6.172 1 98.62 107 PHE A O 1
ATOM 858 N N . THR A 1 108 ? -12.719 33.375 4.344 1 98.5 108 THR A N 1
ATOM 859 C CA . THR A 1 108 ? -13.422 32.438 3.482 1 98.5 108 THR A CA 1
ATOM 860 C C . THR A 1 108 ? -12.484 31.328 3.016 1 98.5 108 THR A C 1
ATOM 862 O O . THR A 1 108 ? -11.453 31.594 2.406 1 98.5 108 THR A O 1
ATOM 865 N N . VAL A 1 109 ? -12.844 30.078 3.324 1 98.69 109 VAL A N 1
ATOM 866 C CA . VAL A 1 109 ? -12.047 28.922 2.922 1 98.69 109 VAL A CA 1
ATOM 867 C C . VAL A 1 109 ? -12.828 28.094 1.903 1 98.69 109 VAL A C 1
ATOM 869 O O . VAL A 1 109 ? -13.859 27.5 2.234 1 98.69 109 VAL A O 1
ATOM 872 N N . LYS A 1 110 ? -12.32 28.078 0.707 1 98.75 110 LYS A N 1
ATOM 873 C CA . LYS A 1 110 ? -12.922 27.281 -0.362 1 98.75 110 LYS A CA 1
ATOM 874 C C . LYS A 1 110 ? -12.289 25.906 -0.442 1 98.75 110 LYS A C 1
ATOM 876 O O . LYS A 1 110 ? -11.062 25.781 -0.436 1 98.75 110 LYS A O 1
ATOM 881 N N . THR A 1 111 ? -13.117 24.859 -0.475 1 98.62 111 THR A N 1
ATOM 882 C CA . THR A 1 111 ? -12.625 23.484 -0.578 1 98.62 111 THR A CA 1
ATOM 883 C C . THR A 1 111 ? -13.164 22.812 -1.835 1 98.62 111 THR A C 1
ATOM 885 O O . THR A 1 111 ? -13.883 23.438 -2.619 1 98.62 111 THR A O 1
ATOM 888 N N . SER A 1 112 ? -12.766 21.562 -2.055 1 98.12 112 SER A N 1
ATOM 889 C CA . SER A 1 112 ? -13.242 20.766 -3.18 1 98.12 112 SER A CA 1
ATOM 890 C C . SER A 1 112 ? -14.719 20.422 -3.027 1 98.12 112 SER A C 1
ATOM 892 O O . SER A 1 112 ? -15.367 20 -3.988 1 98.12 112 SER A O 1
ATOM 894 N N . LYS A 1 113 ? -15.289 20.641 -1.834 1 97.19 113 LYS A N 1
ATOM 895 C CA . LYS A 1 113 ? -16.656 20.203 -1.609 1 97.19 113 LYS A CA 1
ATOM 896 C C . LYS A 1 113 ? -17.547 21.359 -1.183 1 97.19 113 LYS A C 1
ATOM 898 O O . LYS A 1 113 ? -18.766 21.344 -1.432 1 97.19 113 LYS A O 1
ATOM 903 N N . SER A 1 114 ? -16.922 22.359 -0.545 1 97.75 114 SER A N 1
ATOM 904 C CA . SER A 1 114 ? -17.781 23.359 0.073 1 97.75 114 SER A CA 1
ATOM 905 C C . SER A 1 114 ? -17.031 24.672 0.275 1 97.75 114 SER A C 1
ATOM 907 O O . SER A 1 114 ? -15.992 24.906 -0.356 1 97.75 114 SER A O 1
ATOM 909 N N . ARG A 1 115 ? -17.641 25.594 0.982 1 98.12 115 ARG A N 1
ATOM 910 C CA . ARG A 1 115 ? -17.094 26.875 1.435 1 98.12 115 ARG A CA 1
ATOM 911 C C . ARG A 1 115 ? -17.375 27.094 2.916 1 98.12 115 ARG A C 1
ATOM 913 O O . ARG A 1 115 ? -18.484 26.828 3.385 1 98.12 115 ARG A O 1
ATOM 920 N N . TYR A 1 116 ? -16.344 27.531 3.613 1 98.56 116 TYR A N 1
ATOM 921 C CA . TYR A 1 116 ? -16.484 27.75 5.047 1 98.56 116 TYR A CA 1
ATOM 922 C C . TYR A 1 116 ? -16.062 29.172 5.426 1 98.56 116 TYR A C 1
ATOM 924 O O . TYR A 1 116 ? -15.258 29.781 4.73 1 98.56 116 TYR A O 1
ATOM 932 N N . TYR A 1 117 ? -16.656 29.656 6.492 1 98.56 117 TYR A N 1
ATOM 933 C CA . TYR A 1 117 ? -16.312 30.953 7.062 1 98.56 117 TYR A CA 1
ATOM 934 C C . TYR A 1 117 ? -15.781 30.797 8.484 1 98.56 117 TYR A C 1
ATOM 936 O O . TYR A 1 117 ? -16.312 30 9.266 1 98.56 117 TYR A O 1
ATOM 944 N N . SER A 1 118 ? -14.703 31.516 8.773 1 98.56 118 SER A N 1
ATOM 945 C CA . SER A 1 118 ? -14.094 31.359 10.094 1 98.56 118 SER A CA 1
ATOM 946 C C . SER A 1 118 ? -13.398 32.656 10.539 1 98.56 118 SER A C 1
ATOM 948 O O . SER A 1 118 ? -12.945 33.438 9.703 1 98.56 118 SER A O 1
ATOM 950 N N . GLN A 1 119 ? -13.359 32.844 11.844 1 98.31 119 GLN A N 1
ATOM 951 C CA . GLN A 1 119 ? -12.648 34 12.398 1 98.31 119 GLN A CA 1
ATOM 952 C C . GLN A 1 119 ? -11.141 33.812 12.312 1 98.31 119 GLN A C 1
ATOM 954 O O . GLN A 1 119 ? -10.406 34.75 12.047 1 98.31 119 GLN A O 1
ATOM 959 N N . SER A 1 120 ? -10.656 32.625 12.562 1 98.69 120 SER A N 1
ATOM 960 C CA . SER A 1 120 ? -9.25 32.25 12.508 1 98.69 120 SER A CA 1
ATOM 961 C C . SER A 1 120 ? -9.031 31 11.68 1 98.69 120 SER A C 1
ATOM 963 O O . SER A 1 120 ? -9.938 30.172 11.547 1 98.69 120 SER A O 1
ATOM 965 N N . VAL A 1 121 ? -7.859 30.859 11.07 1 98.88 121 VAL A N 1
ATOM 966 C CA . VAL A 1 121 ? -7.473 29.672 10.305 1 98.88 121 VAL A CA 1
ATOM 967 C C . VAL A 1 121 ? -6.109 29.188 10.773 1 98.88 121 VAL A C 1
ATOM 969 O O . VAL A 1 121 ? -5.203 29.984 11.023 1 98.88 121 VAL A O 1
ATOM 972 N N . ILE A 1 122 ? -5.961 27.922 10.984 1 98.94 122 ILE A N 1
ATOM 973 C CA . ILE A 1 122 ? -4.688 27.281 11.289 1 98.94 122 ILE A CA 1
ATOM 974 C C . ILE A 1 122 ? -4.27 26.375 10.125 1 98.94 122 ILE A C 1
ATOM 976 O O . ILE A 1 122 ? -5.004 25.469 9.734 1 98.94 122 ILE A O 1
ATOM 980 N N . ILE A 1 123 ? -3.137 26.672 9.539 1 98.88 123 ILE A N 1
ATOM 981 C CA . ILE A 1 123 ? -2.576 25.828 8.492 1 98.88 123 ILE A CA 1
ATOM 982 C C . ILE A 1 123 ? -1.621 24.797 9.109 1 98.88 123 ILE A C 1
ATOM 984 O O . ILE A 1 123 ? -0.54 25.172 9.586 1 98.88 123 ILE A O 1
ATOM 988 N N . ALA A 1 124 ? -2.006 23.562 9.117 1 98.69 124 ALA A N 1
ATOM 989 C CA . ALA A 1 124 ? -1.235 22.438 9.641 1 98.69 124 ALA A CA 1
ATOM 990 C C . ALA A 1 124 ? -1.063 21.344 8.586 1 98.69 124 ALA A C 1
ATOM 992 O O . ALA A 1 124 ? -1.294 20.172 8.859 1 98.69 124 ALA A O 1
ATOM 993 N N . THR A 1 125 ? -0.628 21.672 7.41 1 97.81 125 THR A N 1
ATOM 994 C CA . THR A 1 125 ? -0.682 20.797 6.234 1 97.81 125 THR A CA 1
ATOM 995 C C . THR A 1 125 ? 0.554 19.906 6.16 1 97.81 125 THR A C 1
ATOM 997 O O . THR A 1 125 ? 0.615 18.984 5.344 1 97.81 125 THR A O 1
ATOM 1000 N N . GLY A 1 126 ? 1.559 20.203 7.02 1 96.19 126 GLY A N 1
ATOM 1001 C CA . GLY A 1 126 ? 2.793 19.438 6.926 1 96.19 126 GLY A CA 1
ATOM 1002 C C . GLY A 1 126 ? 3.527 19.656 5.613 1 96.19 126 GLY A C 1
ATOM 1003 O O . GLY A 1 126 ? 3.514 20.75 5.059 1 96.19 126 GLY A O 1
ATOM 1004 N N . PHE A 1 127 ? 4.344 18.641 5.113 1 94.56 127 PHE A N 1
ATOM 1005 C CA . PHE A 1 127 ? 5.117 18.844 3.895 1 94.56 127 PHE A CA 1
ATOM 1006 C C . PHE A 1 127 ? 5.293 17.531 3.135 1 94.56 127 PHE A C 1
ATOM 1008 O O . PHE A 1 127 ? 6.137 17.438 2.24 1 94.56 127 PHE A O 1
ATOM 1015 N N . TYR A 1 128 ? 4.539 16.531 3.336 1 93.5 128 TYR A N 1
ATOM 1016 C CA . TYR A 1 128 ? 4.793 15.188 2.828 1 93.5 128 TYR A CA 1
ATOM 1017 C C . TYR A 1 128 ? 4.125 14.977 1.477 1 93.5 128 TYR A C 1
ATOM 1019 O O . TYR A 1 128 ? 4.359 13.969 0.809 1 93.5 128 TYR A O 1
ATOM 1027 N N . ASP A 1 129 ? 3.412 15.938 0.965 1 90.75 129 ASP A N 1
ATOM 1028 C CA . ASP A 1 129 ? 2.568 15.719 -0.206 1 90.75 129 ASP A CA 1
ATOM 1029 C C . ASP A 1 129 ? 3.354 15.938 -1.497 1 90.75 129 ASP A C 1
ATOM 1031 O O . ASP A 1 129 ? 3.006 15.391 -2.543 1 90.75 129 ASP A O 1
ATOM 1035 N N . ILE A 1 130 ? 4.344 16.781 -1.415 1 95.25 130 ILE A N 1
ATOM 1036 C CA . ILE A 1 130 ? 5.027 17.188 -2.641 1 95.25 130 ILE A CA 1
ATOM 1037 C C . ILE A 1 130 ? 6.484 16.734 -2.594 1 95.25 130 ILE A C 1
ATOM 1039 O O . ILE A 1 130 ? 7.281 17.25 -1.813 1 95.25 130 ILE A O 1
ATOM 1043 N N . PRO A 1 131 ? 6.805 15.766 -3.439 1 96.62 131 PRO A N 1
ATOM 1044 C CA . PRO A 1 131 ? 8.211 15.367 -3.48 1 96.62 131 PRO A CA 1
ATOM 1045 C C . PRO A 1 131 ? 9.125 16.453 -4.035 1 96.62 131 PRO A C 1
ATOM 1047 O O . PRO A 1 131 ? 8.711 17.234 -4.906 1 96.62 131 PRO A O 1
ATOM 1050 N N . ASN A 1 132 ? 10.289 16.594 -3.482 1 95.94 132 ASN A N 1
ATOM 1051 C CA . ASN A 1 132 ? 11.32 17.422 -4.09 1 95.94 132 ASN A CA 1
ATOM 1052 C C . ASN A 1 132 ? 11.875 16.781 -5.363 1 95.94 132 ASN A C 1
ATOM 1054 O O . ASN A 1 132 ? 12.727 15.898 -5.305 1 95.94 132 ASN A O 1
ATOM 1058 N N . LEU A 1 133 ? 11.492 17.219 -6.52 1 96.94 133 LEU A N 1
ATOM 1059 C CA . LEU A 1 133 ? 11.82 16.609 -7.797 1 96.94 133 LEU A CA 1
ATOM 1060 C C . LEU A 1 133 ? 13.266 16.891 -8.188 1 96.94 133 LEU A C 1
ATOM 1062 O O . LEU A 1 133 ? 13.805 17.938 -7.84 1 96.94 133 LEU A O 1
ATOM 1066 N N . MET A 1 134 ? 13.883 15.961 -8.906 1 97.5 134 MET A N 1
ATOM 1067 C CA . MET A 1 134 ? 15.242 16.125 -9.414 1 97.5 134 MET A CA 1
ATOM 1068 C C . MET A 1 134 ? 15.25 16.984 -10.672 1 97.5 134 MET A C 1
ATOM 1070 O O . MET A 1 134 ? 16.281 17.531 -11.047 1 97.5 134 MET A O 1
ATOM 1074 N N . ASN A 1 135 ? 14.133 17.078 -11.375 1 97.81 135 ASN A N 1
ATOM 1075 C CA . ASN A 1 135 ? 13.984 17.844 -12.602 1 97.81 135 ASN A CA 1
ATOM 1076 C C . ASN A 1 135 ? 14.969 17.391 -13.68 1 97.81 135 ASN A C 1
ATOM 1078 O O . ASN A 1 135 ? 15.68 18.203 -14.258 1 97.81 135 ASN A O 1
ATOM 1082 N N . ILE A 1 136 ? 15.086 16.156 -13.922 1 98.5 136 ILE A N 1
ATOM 1083 C CA . ILE A 1 136 ? 15.938 15.555 -14.945 1 98.5 136 ILE A CA 1
ATOM 1084 C C . ILE A 1 136 ? 15.078 14.75 -15.922 1 98.5 136 ILE A C 1
ATOM 1086 O O . ILE A 1 136 ? 13.977 14.328 -15.578 1 98.5 136 ILE A O 1
ATOM 1090 N N . PRO A 1 137 ? 15.578 14.594 -17.156 1 98.62 137 PRO A N 1
ATOM 1091 C CA . PRO A 1 137 ? 14.844 13.75 -18.109 1 98.62 137 PRO A CA 1
ATOM 1092 C C . PRO A 1 137 ? 14.609 12.336 -17.578 1 98.62 137 PRO A C 1
ATOM 1094 O O . PRO A 1 137 ? 15.516 11.734 -16.984 1 98.62 137 PRO A O 1
ATOM 1097 N N . GLY A 1 138 ? 13.391 11.844 -17.734 1 98.75 138 GLY A N 1
ATOM 1098 C CA . GLY A 1 138 ? 13.086 10.461 -17.375 1 98.75 138 GLY A CA 1
ATOM 1099 C C . GLY A 1 138 ? 12.539 10.312 -15.977 1 98.75 138 GLY A C 1
ATOM 1100 O O . GLY A 1 138 ? 12.141 9.219 -15.57 1 98.75 138 GLY A O 1
ATOM 1101 N N . GLU A 1 139 ? 12.469 11.414 -15.188 1 98.62 139 GLU A N 1
ATOM 1102 C CA . GLU A 1 139 ? 12 11.344 -13.805 1 98.62 139 GLU A CA 1
ATOM 1103 C C . GLU A 1 139 ? 10.531 10.938 -13.734 1 98.62 139 GLU A C 1
ATOM 1105 O O . GLU A 1 139 ? 10.055 10.492 -12.695 1 98.62 139 GLU A O 1
ATOM 1110 N N . HIS A 1 140 ? 9.797 11 -14.82 1 97.75 140 HIS A N 1
ATOM 1111 C CA . HIS A 1 140 ? 8.375 10.68 -14.859 1 97.75 140 HIS A CA 1
ATOM 1112 C C . HIS A 1 140 ? 8.148 9.211 -15.195 1 97.75 140 HIS A C 1
ATOM 1114 O O . HIS A 1 140 ? 7.016 8.727 -15.156 1 97.75 140 HIS A O 1
ATOM 1120 N N . LEU A 1 141 ? 9.227 8.508 -15.57 1 98.5 141 LEU A N 1
ATOM 1121 C CA . LEU A 1 141 ? 9.094 7.109 -15.953 1 98.5 141 LEU A CA 1
ATOM 1122 C C . LEU A 1 141 ? 8.492 6.293 -14.82 1 98.5 141 LEU A C 1
ATOM 1124 O O . LEU A 1 141 ? 8.75 6.566 -13.641 1 98.5 141 LEU A O 1
ATOM 1128 N N . PRO A 1 142 ? 7.742 5.227 -15.148 1 97.69 142 PRO A N 1
ATOM 1129 C CA . PRO A 1 142 ? 7.066 4.406 -14.141 1 97.69 142 PRO A CA 1
ATOM 1130 C C . PRO A 1 142 ? 8.039 3.77 -13.148 1 97.69 142 PRO A C 1
ATOM 1132 O O . PRO A 1 142 ? 7.668 3.477 -12.008 1 97.69 142 PRO A O 1
ATOM 1135 N N . LYS A 1 143 ? 9.258 3.533 -13.555 1 98.38 143 LYS A N 1
ATOM 1136 C CA . LYS A 1 143 ? 10.219 2.861 -12.68 1 98.38 143 LYS A CA 1
ATOM 1137 C C . LYS A 1 143 ? 10.711 3.797 -11.586 1 98.38 143 LYS A C 1
ATOM 1139 O O . LYS A 1 143 ? 11.375 3.359 -10.641 1 98.38 143 LYS A O 1
ATOM 1144 N N . VAL A 1 144 ? 10.383 5.09 -11.656 1 98.81 144 VAL A N 1
ATOM 1145 C CA . VAL A 1 144 ? 10.812 6.07 -10.672 1 98.81 144 VAL A CA 1
ATOM 1146 C C . VAL A 1 144 ? 9.742 6.219 -9.586 1 98.81 144 VAL A C 1
ATOM 1148 O O . VAL A 1 144 ? 8.57 6.426 -9.891 1 98.81 144 VAL A O 1
ATOM 1151 N N . LYS A 1 145 ? 10.141 6.02 -8.344 1 98.62 145 LYS A N 1
ATOM 1152 C CA . LYS A 1 145 ? 9.258 6.199 -7.203 1 98.62 145 LYS A CA 1
ATOM 1153 C C . LYS A 1 145 ? 9.781 7.277 -6.262 1 98.62 145 LYS A C 1
ATOM 1155 O O . LYS A 1 145 ? 10.93 7.219 -5.82 1 98.62 145 LYS A O 1
ATOM 1160 N N . HIS A 1 146 ? 8.93 8.219 -5.941 1 98.31 146 HIS A N 1
ATOM 1161 C CA . HIS A 1 146 ? 9.305 9.258 -4.992 1 98.31 146 HIS A CA 1
ATOM 1162 C C . HIS A 1 146 ? 8.875 8.891 -3.576 1 98.31 146 HIS A C 1
ATOM 1164 O O . HIS A 1 146 ? 9.266 9.555 -2.613 1 98.31 146 HIS A O 1
ATOM 1170 N N . TYR A 1 147 ? 8.031 7.902 -3.479 1 97.56 147 TYR A N 1
ATOM 1171 C CA . TYR A 1 147 ? 7.57 7.371 -2.201 1 97.56 147 TYR A CA 1
ATOM 1172 C C . TYR A 1 147 ? 7.914 5.891 -2.072 1 97.56 147 TYR A C 1
ATOM 1174 O O . TYR A 1 147 ? 7.684 5.113 -3 1 97.56 147 TYR A O 1
ATOM 1182 N N . TYR A 1 148 ? 8.57 5.59 -1.004 1 98 148 TYR A N 1
ATOM 1183 C CA . TYR A 1 148 ? 8.938 4.215 -0.677 1 98 148 TYR A CA 1
ATOM 1184 C C . TYR A 1 148 ? 7.898 3.57 0.227 1 98 148 TYR A C 1
ATOM 1186 O O . TYR A 1 148 ? 7.406 4.199 1.167 1 98 148 TYR A O 1
ATOM 1194 N N . THR A 1 149 ? 7.473 2.246 -0.012 1 97.88 149 THR A N 1
ATOM 1195 C CA . THR A 1 149 ? 6.41 1.592 0.745 1 97.88 149 THR A CA 1
ATOM 1196 C C . THR A 1 149 ? 6.945 0.365 1.479 1 97.88 149 THR A C 1
ATOM 1198 O O . THR A 1 149 ? 6.816 0.259 2.699 1 97.88 149 THR A O 1
ATOM 1201 N N . GLU A 1 150 ? 7.566 -0.56 0.807 1 98.44 150 GLU A N 1
ATOM 1202 C CA . GLU A 1 150 ? 8.102 -1.805 1.345 1 98.44 150 GLU A CA 1
ATOM 1203 C C . GLU A 1 150 ? 9.172 -2.389 0.423 1 98.44 150 GLU A C 1
ATOM 1205 O O . GLU A 1 150 ? 9.273 -1.995 -0.741 1 98.44 150 GLU A O 1
ATOM 1210 N N . PRO A 1 151 ? 9.992 -3.332 0.865 1 98.62 151 PRO A N 1
ATOM 1211 C CA . PRO A 1 151 ? 11.172 -3.736 0.097 1 98.62 151 PRO A CA 1
ATOM 1212 C C . PRO A 1 151 ? 10.875 -4.852 -0.902 1 98.62 151 PRO A C 1
ATOM 1214 O O . PRO A 1 151 ? 11.648 -5.078 -1.833 1 98.62 151 PRO A O 1
ATOM 1217 N N . TYR A 1 152 ? 9.727 -5.527 -0.793 1 98.56 152 TYR A N 1
ATOM 1218 C CA . TYR A 1 152 ? 9.516 -6.824 -1.428 1 98.56 152 TYR A CA 1
ATOM 1219 C C . TYR A 1 152 ? 9.43 -6.684 -2.943 1 98.56 152 TYR A C 1
ATOM 1221 O O . TYR A 1 152 ? 9.922 -7.543 -3.682 1 98.56 152 TYR A O 1
ATOM 1229 N N . PRO A 1 153 ? 8.891 -5.582 -3.461 1 98.44 153 PRO A N 1
ATOM 1230 C CA . PRO A 1 153 ? 8.82 -5.434 -4.918 1 98.44 153 PRO A CA 1
ATOM 1231 C C . PRO A 1 153 ? 10.203 -5.324 -5.562 1 98.44 153 PRO A C 1
ATOM 1233 O O . PRO A 1 153 ? 10.328 -5.438 -6.781 1 98.44 153 PRO A O 1
ATOM 1236 N N . TYR A 1 154 ? 11.25 -5.16 -4.789 1 98.62 154 TYR A N 1
ATOM 1237 C CA . TYR A 1 154 ? 12.555 -4.828 -5.348 1 98.62 154 TYR A CA 1
ATOM 1238 C C . TYR A 1 154 ? 13.516 -6.012 -5.25 1 98.62 154 TYR A C 1
ATOM 1240 O O . TYR A 1 154 ? 14.688 -5.898 -5.609 1 98.62 154 TYR A O 1
ATOM 1248 N N . THR A 1 155 ? 12.984 -7.129 -4.809 1 97.94 155 THR A N 1
ATOM 1249 C CA . THR A 1 155 ? 13.789 -8.336 -4.672 1 97.94 155 THR A CA 1
ATOM 1250 C C . THR A 1 155 ? 14.406 -8.727 -6.012 1 97.94 155 THR A C 1
ATOM 1252 O O . THR A 1 155 ? 13.719 -8.75 -7.035 1 97.94 155 THR A O 1
ATOM 1255 N N . GLN A 1 156 ? 15.75 -8.992 -5.984 1 97.62 156 GLN A N 1
ATOM 1256 C CA . GLN A 1 156 ? 16.531 -9.453 -7.129 1 97.62 156 GLN A CA 1
ATOM 1257 C C . GLN A 1 156 ? 16.516 -8.414 -8.25 1 97.62 156 GLN A C 1
ATOM 1259 O O . GLN A 1 156 ? 16.641 -8.766 -9.422 1 97.62 156 GLN A O 1
ATOM 1264 N N . GLN A 1 157 ? 16.25 -7.133 -7.941 1 98.44 157 GLN A N 1
ATOM 1265 C CA . GLN A 1 157 ? 16.281 -6.047 -8.914 1 98.44 157 GLN A CA 1
ATOM 1266 C C . GLN A 1 157 ? 17.484 -5.141 -8.703 1 98.44 157 GLN A C 1
ATOM 1268 O O . GLN A 1 157 ? 18 -5.047 -7.59 1 98.44 157 GLN A O 1
ATOM 1273 N N . LYS A 1 158 ? 17.969 -4.512 -9.758 1 98.75 158 LYS A N 1
ATOM 1274 C CA . LYS A 1 158 ? 18.953 -3.438 -9.68 1 98.75 158 LYS A CA 1
ATOM 1275 C C . LYS A 1 158 ? 18.281 -2.1 -9.375 1 98.75 158 LYS A C 1
ATOM 1277 O O . LYS A 1 158 ? 17.594 -1.538 -10.234 1 98.75 158 LYS A O 1
ATOM 1282 N N . ILE A 1 159 ? 18.578 -1.538 -8.188 1 98.69 159 ILE A N 1
ATOM 1283 C CA . ILE A 1 159 ? 17.844 -0.325 -7.832 1 98.69 159 ILE A CA 1
ATOM 1284 C C . ILE A 1 159 ? 18.828 0.802 -7.531 1 98.69 159 ILE A C 1
ATOM 1286 O O . ILE A 1 159 ? 19.906 0.563 -6.973 1 98.69 159 ILE A O 1
ATOM 1290 N N . ALA A 1 160 ? 18.469 1.971 -7.953 1 98.88 160 ALA A N 1
ATOM 1291 C CA . ALA A 1 160 ? 19.203 3.188 -7.594 1 98.88 160 ALA A CA 1
ATOM 1292 C C . ALA A 1 160 ? 18.453 3.975 -6.523 1 98.88 160 ALA A C 1
ATOM 1294 O O . ALA A 1 160 ? 17.234 4.203 -6.645 1 98.88 160 ALA A O 1
ATOM 1295 N N . ILE A 1 161 ? 19.094 4.305 -5.496 1 98.88 161 ILE A N 1
ATOM 1296 C CA . ILE A 1 161 ? 18.547 5.16 -4.449 1 98.88 161 ILE A CA 1
ATOM 1297 C C . ILE A 1 161 ? 19.203 6.535 -4.508 1 98.88 161 ILE A C 1
ATOM 1299 O O . ILE A 1 161 ? 20.438 6.652 -4.395 1 98.88 161 ILE A O 1
ATOM 1303 N N . ILE A 1 162 ? 18.406 7.539 -4.742 1 98.75 162 ILE A N 1
ATOM 1304 C CA . ILE A 1 162 ? 18.906 8.906 -4.812 1 98.75 162 ILE A CA 1
ATOM 1305 C C . ILE A 1 162 ? 18.703 9.602 -3.467 1 98.75 162 ILE A C 1
ATOM 1307 O O . ILE A 1 162 ? 17.562 9.766 -3.014 1 98.75 162 ILE A O 1
ATOM 1311 N N . GLY A 1 163 ? 19.781 10.016 -2.836 1 97.06 163 GLY A N 1
ATOM 1312 C CA . GLY A 1 163 ? 19.75 10.648 -1.529 1 97.06 163 GLY A CA 1
ATOM 1313 C C . GLY A 1 163 ? 20.656 9.984 -0.51 1 97.06 163 GLY A C 1
ATOM 1314 O O . GLY A 1 163 ? 21.25 8.953 -0.792 1 97.06 163 GLY A O 1
ATOM 1315 N N . SER A 1 164 ? 20.781 10.609 0.687 1 96.19 164 SER A N 1
ATOM 1316 C CA . SER A 1 164 ? 21.703 10.086 1.685 1 96.19 164 SER A CA 1
ATOM 1317 C C . SER A 1 164 ? 21.172 10.297 3.098 1 96.19 164 SER A C 1
ATOM 1319 O O . SER A 1 164 ? 21.875 10.031 4.078 1 96.19 164 SER A O 1
ATOM 1321 N N . SER A 1 165 ? 19.953 10.828 3.277 1 95 165 SER A N 1
ATOM 1322 C CA . SER A 1 165 ? 19.359 11.062 4.59 1 95 165 SER A CA 1
ATOM 1323 C C . SER A 1 165 ? 18.594 9.836 5.082 1 95 165 SER A C 1
ATOM 1325 O O . SER A 1 165 ? 18.75 8.742 4.539 1 95 165 SER A O 1
ATOM 1327 N N . ASN A 1 166 ? 17.812 9.969 6.141 1 94.19 166 ASN A N 1
ATOM 1328 C CA . ASN A 1 166 ? 17.188 8.852 6.836 1 94.19 166 ASN A CA 1
ATOM 1329 C C . ASN A 1 166 ? 16.359 7.988 5.887 1 94.19 166 ASN A C 1
ATOM 1331 O O . ASN A 1 166 ? 16.484 6.762 5.879 1 94.19 166 ASN A O 1
ATOM 1335 N N . SER A 1 167 ? 15.539 8.594 5.098 1 95.38 167 SER A N 1
ATOM 1336 C CA . SER A 1 167 ? 14.664 7.855 4.199 1 95.38 167 SER A CA 1
ATOM 1337 C C . SER A 1 167 ? 15.461 7.031 3.197 1 95.38 167 SER A C 1
ATOM 1339 O O . SER A 1 167 ? 15.141 5.867 2.945 1 95.38 167 SER A O 1
ATOM 1341 N N . ALA A 1 168 ? 16.516 7.645 2.613 1 97.69 168 ALA A N 1
ATOM 1342 C CA . ALA A 1 168 ? 17.359 6.961 1.637 1 97.69 168 ALA A CA 1
ATOM 1343 C C . ALA A 1 168 ? 18.078 5.777 2.273 1 97.69 168 ALA A C 1
ATOM 1345 O O . ALA A 1 168 ? 18.125 4.684 1.702 1 97.69 168 ALA A O 1
ATOM 1346 N N . VAL A 1 169 ? 18.625 6.031 3.404 1 97.81 169 VAL A N 1
ATOM 1347 C CA . VAL A 1 169 ? 19.406 5.012 4.102 1 97.81 169 VAL A CA 1
ATOM 1348 C C . VAL A 1 169 ? 18.484 3.854 4.5 1 97.81 169 VAL A C 1
ATOM 1350 O O . VAL A 1 169 ? 18.844 2.686 4.309 1 97.81 169 VAL A O 1
ATOM 1353 N N . ASP A 1 170 ? 17.328 4.137 5.016 1 97.31 170 ASP A N 1
ATOM 1354 C CA . ASP A 1 170 ? 16.359 3.102 5.383 1 97.31 170 ASP A CA 1
ATOM 1355 C C . ASP A 1 170 ? 15.969 2.262 4.172 1 97.31 170 ASP A C 1
ATOM 1357 O O . ASP A 1 170 ? 15.977 1.031 4.234 1 97.31 170 ASP A O 1
ATOM 1361 N N . ALA A 1 171 ? 15.617 2.949 3.088 1 98.38 171 ALA A N 1
ATOM 1362 C CA . ALA A 1 171 ? 15.227 2.244 1.867 1 98.38 171 ALA A CA 1
ATOM 1363 C C . ALA A 1 171 ? 16.359 1.357 1.365 1 98.38 171 ALA A C 1
ATOM 1365 O O . ALA A 1 171 ? 16.141 0.206 0.986 1 98.38 171 ALA A O 1
ATOM 1366 N N . ALA A 1 172 ? 17.594 1.881 1.401 1 98.69 172 ALA A N 1
ATOM 1367 C CA . ALA A 1 172 ? 18.766 1.139 0.936 1 98.69 172 ALA A CA 1
ATOM 1368 C C . ALA A 1 172 ? 18.953 -0.136 1.751 1 98.69 172 ALA A C 1
ATOM 1370 O O . ALA A 1 172 ? 19.109 -1.224 1.188 1 98.69 172 ALA A O 1
ATOM 1371 N N . LEU A 1 173 ? 18.922 0.01 3.043 1 98.44 173 LEU A N 1
ATOM 1372 C CA . LEU A 1 173 ? 19.172 -1.125 3.922 1 98.44 173 LEU A CA 1
ATOM 1373 C C . LEU A 1 173 ? 18.062 -2.158 3.818 1 98.44 173 LEU A C 1
ATOM 1375 O O . LEU A 1 173 ? 18.328 -3.359 3.738 1 98.44 173 LEU A O 1
ATOM 1379 N N . GLU A 1 174 ? 16.812 -1.718 3.818 1 98.06 174 GLU A N 1
ATOM 1380 C CA . GLU A 1 174 ? 15.688 -2.641 3.766 1 98.06 174 GLU A CA 1
ATOM 1381 C C . GLU A 1 174 ? 15.68 -3.436 2.463 1 98.06 174 GLU A C 1
ATOM 1383 O O . GLU A 1 174 ? 15.492 -4.652 2.475 1 98.06 174 GLU A O 1
ATOM 1388 N N . THR A 1 175 ? 15.891 -2.756 1.335 1 98.62 175 THR A N 1
ATOM 1389 C CA . THR A 1 175 ? 15.836 -3.434 0.044 1 98.62 175 THR A CA 1
ATOM 1390 C C . THR A 1 175 ? 17.047 -4.348 -0.137 1 98.62 175 THR A C 1
ATOM 1392 O O . THR A 1 175 ? 16.922 -5.461 -0.646 1 98.62 175 THR A O 1
ATOM 1395 N N . TYR A 1 176 ? 18.281 -3.889 0.348 1 98.56 176 TYR A N 1
ATOM 1396 C CA . TYR A 1 176 ? 19.484 -4.711 0.316 1 98.56 176 TYR A CA 1
ATOM 1397 C C . TYR A 1 176 ? 19.266 -6.035 1.042 1 98.56 176 TYR A C 1
ATOM 1399 O O . TYR A 1 176 ? 19.594 -7.102 0.517 1 98.56 176 TYR A O 1
ATOM 1407 N N . ARG A 1 177 ? 18.578 -5.945 2.143 1 97.88 177 ARG A N 1
ATOM 1408 C CA . ARG A 1 177 ? 18.391 -7.121 2.986 1 97.88 177 ARG A CA 1
ATOM 1409 C C . ARG A 1 177 ? 17.406 -8.094 2.348 1 97.88 177 ARG A C 1
ATOM 1411 O O . ARG A 1 177 ? 17.344 -9.266 2.738 1 97.88 177 ARG A O 1
ATOM 1418 N N . LYS A 1 178 ? 16.641 -7.633 1.391 1 97.69 178 LYS A N 1
ATOM 1419 C CA . LYS A 1 178 ? 15.672 -8.508 0.724 1 97.69 178 LYS A CA 1
ATOM 1420 C C . LYS A 1 178 ? 16.188 -8.93 -0.65 1 97.69 178 LYS A C 1
ATOM 1422 O O . LYS A 1 178 ? 15.422 -9.484 -1.453 1 97.69 178 LYS A O 1
ATOM 1427 N N . GLY A 1 179 ? 17.453 -8.617 -0.959 1 97.56 179 GLY A N 1
ATOM 1428 C CA . GLY A 1 179 ? 18.078 -9.227 -2.115 1 97.56 179 GLY A CA 1
ATOM 1429 C C . GLY A 1 179 ? 18.203 -8.281 -3.297 1 97.56 179 GLY A C 1
ATOM 1430 O O . GLY A 1 179 ? 18.609 -8.688 -4.387 1 97.56 179 GLY A O 1
ATOM 1431 N N . ALA A 1 180 ? 17.922 -7.031 -3.156 1 98.5 180 ALA A N 1
ATOM 1432 C CA . ALA A 1 180 ? 18.109 -6.059 -4.23 1 98.5 180 ALA A CA 1
ATOM 1433 C C . ALA A 1 180 ? 19.594 -5.75 -4.43 1 98.5 180 ALA A C 1
ATOM 1435 O O . ALA A 1 180 ? 20.375 -5.816 -3.484 1 98.5 180 ALA A O 1
ATOM 1436 N N . GLU A 1 181 ? 20.016 -5.504 -5.676 1 98.69 181 GLU A N 1
ATOM 1437 C CA . GLU A 1 181 ? 21.312 -4.891 -5.961 1 98.69 181 GLU A CA 1
ATOM 1438 C C . GLU A 1 181 ? 21.234 -3.371 -5.879 1 98.69 181 GLU A C 1
ATOM 1440 O O . GLU A 1 181 ? 20.766 -2.717 -6.812 1 98.69 181 GLU A O 1
ATOM 1445 N N . VAL A 1 182 ? 21.75 -2.789 -4.816 1 98.88 182 VAL A N 1
ATOM 1446 C CA . VAL A 1 182 ? 21.484 -1.394 -4.477 1 98.88 182 VAL A CA 1
ATOM 1447 C C . VAL A 1 182 ? 22.688 -0.534 -4.875 1 98.88 182 VAL A C 1
ATOM 1449 O O . VAL A 1 182 ? 23.828 -0.866 -4.562 1 98.88 182 VAL A O 1
ATOM 1452 N N . THR A 1 183 ? 22.438 0.511 -5.625 1 98.81 183 THR A N 1
ATOM 1453 C CA . THR A 1 183 ? 23.406 1.573 -5.898 1 98.81 183 THR A CA 1
ATOM 1454 C C . THR A 1 183 ? 22.875 2.918 -5.402 1 98.81 183 THR A C 1
ATOM 1456 O O . THR A 1 183 ? 21.812 3.363 -5.816 1 98.81 183 THR A O 1
ATOM 1459 N N . MET A 1 184 ? 23.609 3.549 -4.492 1 98.81 184 MET A N 1
ATOM 1460 C CA . MET A 1 184 ? 23.234 4.879 -4.02 1 98.81 184 MET A CA 1
ATOM 1461 C C . MET A 1 184 ? 23.953 5.961 -4.812 1 98.81 184 MET A C 1
ATOM 1463 O O . MET A 1 184 ? 25.156 5.863 -5.051 1 98.81 184 MET A O 1
ATOM 1467 N N . ILE A 1 185 ? 23.25 6.922 -5.324 1 98.75 185 ILE A N 1
ATOM 1468 C CA . ILE A 1 185 ? 23.812 8.117 -5.934 1 98.75 185 ILE A CA 1
ATOM 1469 C C . ILE A 1 185 ? 23.656 9.305 -4.98 1 98.75 185 ILE A C 1
ATOM 1471 O O . ILE A 1 185 ? 22.547 9.766 -4.727 1 98.75 185 ILE A O 1
ATOM 1475 N N . ILE A 1 186 ? 24.734 9.812 -4.496 1 98.25 186 ILE A N 1
ATOM 1476 C CA . ILE A 1 186 ? 24.734 10.789 -3.416 1 98.25 186 ILE A CA 1
ATOM 1477 C C . ILE A 1 186 ? 25.453 12.055 -3.873 1 98.25 186 ILE A C 1
ATOM 1479 O O . ILE A 1 186 ? 26.594 12 -4.332 1 98.25 186 ILE A O 1
ATOM 1483 N N . ARG A 1 187 ? 24.828 13.164 -3.758 1 96.56 187 ARG A N 1
ATOM 1484 C CA . ARG A 1 187 ? 25.375 14.43 -4.219 1 96.56 187 ARG A CA 1
ATOM 1485 C C . ARG A 1 187 ? 26.5 14.906 -3.297 1 96.56 187 ARG A C 1
ATOM 1487 O O . ARG A 1 187 ? 27.391 15.641 -3.723 1 96.56 187 ARG A O 1
ATOM 1494 N N . HIS A 1 188 ? 26.484 14.492 -2.08 1 95.88 188 HIS A N 1
ATOM 1495 C CA . HIS A 1 188 ? 27.453 14.93 -1.077 1 95.88 188 HIS A CA 1
ATOM 1496 C C . HIS A 1 188 ? 28.609 13.953 -0.966 1 95.88 188 HIS A C 1
ATOM 1498 O O . HIS A 1 188 ? 28.609 12.898 -1.607 1 95.88 188 HIS A O 1
ATOM 1504 N N . SER A 1 189 ? 29.594 14.297 -0.101 1 96.38 189 SER A N 1
ATOM 1505 C CA . SER A 1 189 ? 30.828 13.516 0.005 1 96.38 189 SER A CA 1
ATOM 1506 C C . SER A 1 189 ? 30.672 12.398 1.026 1 96.38 189 SER A C 1
ATOM 1508 O O . SER A 1 189 ? 31.531 11.516 1.119 1 96.38 189 SER A O 1
ATOM 1510 N N . GLU A 1 190 ? 29.641 12.43 1.731 1 95.19 190 GLU A N 1
ATOM 1511 C CA . GLU A 1 190 ? 29.406 11.422 2.766 1 95.19 190 GLU A CA 1
ATOM 1512 C C . GLU A 1 190 ? 27.922 11.227 3.033 1 95.19 190 GLU A C 1
ATOM 1514 O O . GLU A 1 190 ? 27.094 11.992 2.545 1 95.19 190 GLU A O 1
ATOM 1519 N N . ILE A 1 191 ? 27.594 10.141 3.715 1 95.88 191 ILE A N 1
ATOM 1520 C CA . ILE A 1 191 ? 26.25 9.969 4.262 1 95.88 191 ILE A CA 1
ATOM 1521 C C . ILE A 1 191 ? 25.922 11.141 5.188 1 95.88 191 ILE A C 1
ATOM 1523 O O . ILE A 1 191 ? 26.766 11.57 5.98 1 95.88 191 ILE A O 1
ATOM 1527 N N . SER A 1 192 ? 24.734 11.586 5.059 1 93.44 192 SER A N 1
ATOM 1528 C CA . SER A 1 192 ? 24.328 12.758 5.84 1 93.44 192 SER A CA 1
ATOM 1529 C C . SER A 1 192 ? 24.594 12.555 7.324 1 93.44 192 SER A C 1
ATOM 1531 O O . SER A 1 192 ? 24.375 11.469 7.863 1 93.44 192 SER A O 1
ATOM 1533 N N . GLN A 1 193 ? 25.016 13.594 7.961 1 91.19 193 GLN A N 1
ATOM 1534 C CA . GLN A 1 193 ? 25.312 13.539 9.391 1 91.19 193 GLN A CA 1
ATOM 1535 C C . GLN A 1 193 ? 24.031 13.469 10.211 1 91.19 193 GLN A C 1
ATOM 1537 O O . GLN A 1 193 ? 24.078 13.141 11.406 1 91.19 193 GLN A O 1
ATOM 1542 N N . SER A 1 194 ? 22.969 13.758 9.562 1 87.44 194 SER A N 1
ATOM 1543 C CA . SER A 1 194 ? 21.688 13.797 10.266 1 87.44 194 SER A CA 1
ATOM 1544 C C . SER A 1 194 ? 21.062 12.406 10.352 1 87.44 194 SER A C 1
ATOM 1546 O O . SER A 1 194 ? 20.062 12.203 11.047 1 87.44 194 SER A O 1
ATOM 1548 N N . VAL A 1 195 ? 21.688 11.484 9.703 1 93 195 VAL A N 1
ATOM 1549 C CA . VAL A 1 195 ? 21.172 10.117 9.758 1 93 195 VAL A CA 1
ATOM 1550 C C . VAL A 1 195 ? 21.281 9.594 11.188 1 93 195 VAL A C 1
ATOM 1552 O O . VAL A 1 195 ? 22.266 9.852 11.883 1 93 195 VAL A O 1
ATOM 1555 N N . LYS A 1 196 ? 20.344 8.812 11.57 1 89.81 196 LYS A N 1
ATOM 1556 C CA . LYS A 1 196 ? 20.281 8.266 12.922 1 89.81 196 LYS A CA 1
ATOM 1557 C C . LYS A 1 196 ? 21.547 7.496 13.258 1 89.81 196 LYS A C 1
ATOM 1559 O O . LYS A 1 196 ? 22.047 6.727 12.438 1 89.81 196 LYS A O 1
ATOM 1564 N N . TYR A 1 197 ? 21.953 7.617 14.445 1 89.62 197 TYR A N 1
ATOM 1565 C CA . TYR A 1 197 ? 23.266 7.129 14.852 1 89.62 197 TYR A CA 1
ATOM 1566 C C . TYR A 1 197 ? 23.297 5.605 14.852 1 89.62 197 TYR A C 1
ATOM 1568 O O . TYR A 1 197 ? 24.359 5.008 14.664 1 89.62 197 TYR A O 1
ATOM 1576 N N . TRP A 1 198 ? 22.188 4.965 15.023 1 89.44 198 TRP A N 1
ATOM 1577 C CA . TRP A 1 198 ? 22.203 3.506 15.102 1 89.44 198 TRP A CA 1
ATOM 1578 C C . TRP A 1 198 ? 22.062 2.885 13.719 1 89.44 198 TRP A C 1
ATOM 1580 O O . TRP A 1 198 ? 22.188 1.667 13.562 1 89.44 198 TRP A O 1
ATOM 1590 N N . VAL A 1 199 ? 21.75 3.672 12.766 1 92.94 199 VAL A N 1
ATOM 1591 C CA . VAL A 1 199 ? 21.594 3.184 11.398 1 92.94 199 VAL A CA 1
ATOM 1592 C C . VAL A 1 199 ? 22.812 3.561 10.57 1 92.94 199 VAL A C 1
ATOM 1594 O O . VAL A 1 199 ? 23.203 2.822 9.656 1 92.94 199 VAL A O 1
ATOM 1597 N N . LYS A 1 200 ? 23.422 4.648 10.875 1 95.56 200 LYS A N 1
ATOM 1598 C CA . LYS A 1 200 ? 24.531 5.207 10.102 1 95.56 200 LYS A CA 1
ATOM 1599 C C . LYS A 1 200 ? 25.688 4.219 10 1 95.56 200 LYS A C 1
ATOM 1601 O O . LYS A 1 200 ? 26.188 3.953 8.906 1 95.56 200 LYS A O 1
ATOM 1606 N N . PRO A 1 201 ? 26.141 3.564 11.117 1 96.44 201 PRO A N 1
ATOM 1607 C CA . PRO A 1 201 ? 27.219 2.594 10.992 1 96.44 201 PRO A CA 1
ATOM 1608 C C . PRO A 1 201 ? 26.859 1.416 10.086 1 96.44 201 PRO A C 1
ATOM 1610 O O . PRO A 1 201 ? 27.734 0.872 9.398 1 96.44 201 PRO A O 1
ATOM 1613 N N . ASP A 1 202 ? 25.625 1.073 10.141 1 97.19 202 ASP A N 1
ATOM 1614 C CA . ASP A 1 202 ? 25.188 -0.064 9.336 1 97.19 202 ASP A CA 1
ATOM 1615 C C . ASP A 1 202 ? 25.359 0.224 7.844 1 97.19 202 ASP A C 1
ATOM 1617 O O . ASP A 1 202 ? 25.969 -0.562 7.117 1 97.19 202 ASP A O 1
ATOM 1621 N N . ILE A 1 203 ? 24.859 1.379 7.391 1 98.12 203 ILE A N 1
ATOM 1622 C CA . ILE A 1 203 ? 24.938 1.725 5.973 1 98.12 203 ILE A CA 1
ATOM 1623 C C . ILE A 1 203 ? 26.406 1.938 5.574 1 98.12 203 ILE A C 1
ATOM 1625 O O . ILE A 1 203 ? 26.828 1.513 4.496 1 98.12 203 ILE A O 1
ATOM 1629 N N . GLU A 1 204 ? 27.156 2.541 6.387 1 97.69 204 GLU A N 1
ATOM 1630 C CA . GLU A 1 204 ? 28.562 2.791 6.098 1 97.69 204 GLU A CA 1
ATOM 1631 C C . GLU A 1 204 ? 29.344 1.484 5.953 1 97.69 204 GLU A C 1
ATOM 1633 O O . GLU A 1 204 ? 30.188 1.354 5.07 1 97.69 204 GLU A O 1
ATOM 1638 N N . ASN A 1 205 ? 29.078 0.546 6.773 1 97.81 205 ASN A N 1
ATOM 1639 C CA . ASN A 1 205 ? 29.734 -0.751 6.703 1 97.81 205 ASN A CA 1
ATOM 1640 C C . ASN A 1 205 ? 29.359 -1.504 5.43 1 97.81 205 ASN A C 1
ATOM 1642 O O . ASN A 1 205 ? 30.203 -2.158 4.816 1 97.81 205 ASN A O 1
ATOM 1646 N N . ARG A 1 206 ? 28 -1.424 5.082 1 98.12 206 ARG A N 1
ATOM 1647 C CA . ARG A 1 206 ? 27.547 -2.094 3.865 1 98.12 206 ARG A CA 1
ATOM 1648 C C . ARG A 1 206 ? 28.203 -1.494 2.631 1 98.12 206 ARG A C 1
ATOM 1650 O O . ARG A 1 206 ? 28.531 -2.211 1.678 1 98.12 206 ARG A O 1
ATOM 1657 N N . ILE A 1 207 ? 28.422 -0.196 2.633 1 97.94 207 ILE A N 1
ATOM 1658 C CA . ILE A 1 207 ? 29.094 0.488 1.537 1 97.94 207 ILE A CA 1
ATOM 1659 C C . ILE A 1 207 ? 30.562 0.088 1.51 1 97.94 207 ILE A C 1
ATOM 1661 O O . ILE A 1 207 ? 31.109 -0.261 0.455 1 97.94 207 ILE A O 1
ATOM 1665 N N . ALA A 1 208 ? 31.234 0.087 2.65 1 97.62 208 ALA A N 1
ATOM 1666 C CA . ALA A 1 208 ? 32.656 -0.194 2.764 1 97.62 208 ALA A CA 1
ATOM 1667 C C . ALA A 1 208 ? 33 -1.609 2.291 1 97.62 208 ALA A C 1
ATOM 1669 O O . ALA A 1 208 ? 34 -1.834 1.628 1 97.62 208 ALA A O 1
ATOM 1670 N N . GLU A 1 209 ? 32.188 -2.562 2.59 1 97.75 209 GLU A N 1
ATOM 1671 C CA . GLU A 1 209 ? 32.469 -3.949 2.234 1 97.75 209 GLU A CA 1
ATOM 1672 C C . GLU A 1 209 ? 31.969 -4.27 0.824 1 97.75 209 GLU A C 1
ATOM 1674 O O . GLU A 1 209 ? 32.188 -5.371 0.317 1 97.75 209 GLU A O 1
ATOM 1679 N N . GLY A 1 210 ? 31.203 -3.385 0.223 1 97.25 210 GLY A N 1
ATOM 1680 C CA . GLY A 1 210 ? 30.875 -3.5 -1.189 1 97.25 210 GLY A CA 1
ATOM 1681 C C . GLY A 1 210 ? 29.5 -4.094 -1.435 1 97.25 210 GLY A C 1
ATOM 1682 O O . GLY A 1 210 ? 29.094 -4.277 -2.584 1 97.25 210 GLY A O 1
ATOM 1683 N N . SER A 1 211 ? 28.719 -4.367 -0.312 1 97.88 211 SER A N 1
ATOM 1684 C CA . SER A 1 211 ? 27.375 -4.93 -0.463 1 97.88 211 SER A CA 1
ATOM 1685 C C . SER A 1 211 ? 26.406 -3.908 -1.059 1 97.88 211 SER A C 1
ATOM 1687 O O . SER A 1 211 ? 25.469 -4.273 -1.773 1 97.88 211 SER A O 1
ATOM 1689 N N . ILE A 1 212 ? 26.578 -2.678 -0.723 1 98.62 212 ILE A N 1
ATOM 1690 C CA . ILE A 1 212 ? 25.859 -1.556 -1.312 1 98.62 212 ILE A CA 1
ATOM 1691 C C . ILE A 1 212 ? 26.844 -0.625 -2.021 1 98.62 212 ILE A C 1
ATOM 1693 O O . ILE A 1 212 ? 27.844 -0.206 -1.436 1 98.62 212 ILE A O 1
ATOM 1697 N N . LYS A 1 213 ? 26.672 -0.407 -3.297 1 98.5 213 LYS A N 1
ATOM 1698 C CA . LYS A 1 213 ? 27.5 0.539 -4.035 1 98.5 213 LYS A CA 1
ATOM 1699 C C . LYS A 1 213 ? 27.062 1.977 -3.779 1 98.5 213 LYS A C 1
ATOM 1701 O O . LYS A 1 213 ? 25.859 2.266 -3.748 1 98.5 213 LYS A O 1
ATOM 1706 N N . ALA A 1 214 ? 28 2.844 -3.533 1 98.44 214 ALA A N 1
ATOM 1707 C CA . ALA A 1 214 ? 27.688 4.258 -3.35 1 98.44 214 ALA A CA 1
ATOM 1708 C C . ALA A 1 214 ? 28.609 5.141 -4.191 1 98.44 214 ALA A C 1
ATOM 1710 O O . ALA A 1 214 ? 29.812 4.945 -4.203 1 98.44 214 ALA A O 1
ATOM 1711 N N . HIS A 1 215 ? 28.031 5.961 -4.98 1 98.38 215 HIS A N 1
ATOM 1712 C CA . HIS A 1 215 ? 28.75 6.996 -5.703 1 98.38 215 HIS A CA 1
ATOM 1713 C C . HIS A 1 215 ? 28.578 8.359 -5.043 1 98.38 215 HIS A C 1
ATOM 1715 O O . HIS A 1 215 ? 27.531 8.984 -5.176 1 98.38 215 HIS A O 1
ATOM 1721 N N . PHE A 1 216 ? 29.594 8.812 -4.363 1 98.06 216 PHE A N 1
ATOM 1722 C CA . PHE A 1 216 ? 29.578 10.109 -3.684 1 98.06 216 PHE A CA 1
ATOM 1723 C C . PHE A 1 216 ? 29.938 11.234 -4.648 1 98.06 216 PHE A C 1
ATOM 1725 O O . PHE A 1 216 ? 30.469 10.984 -5.73 1 98.06 216 PHE A O 1
ATOM 1732 N N . ASN A 1 217 ? 29.578 12.461 -4.242 1 98.12 217 ASN A N 1
ATOM 1733 C CA . ASN A 1 217 ? 29.828 13.625 -5.082 1 98.12 217 ASN A CA 1
ATOM 1734 C C . ASN A 1 217 ? 29.359 13.398 -6.516 1 98.12 217 ASN A C 1
ATOM 1736 O O . ASN A 1 217 ? 30.078 13.688 -7.469 1 98.12 217 ASN A O 1
ATOM 1740 N N . SER A 1 218 ? 28.234 12.766 -6.613 1 98.25 218 SER A N 1
ATOM 1741 C CA . SER A 1 218 ? 27.672 12.391 -7.902 1 98.25 218 SER A CA 1
ATOM 1742 C C . SER A 1 218 ? 26.25 12.938 -8.062 1 98.25 218 SER A C 1
ATOM 1744 O O . SER A 1 218 ? 25.531 13.125 -7.078 1 98.25 218 SER A O 1
ATOM 1746 N N . GLU A 1 219 ? 25.906 13.211 -9.266 1 97.44 219 GLU A N 1
ATOM 1747 C CA . GLU A 1 219 ? 24.625 13.844 -9.531 1 97.44 219 GLU A CA 1
ATOM 1748 C C . GLU A 1 219 ? 23.891 13.141 -10.68 1 97.44 219 GLU A C 1
ATOM 1750 O O . GLU A 1 219 ? 24.469 12.914 -11.742 1 97.44 219 GLU A O 1
ATOM 1755 N N . MET A 1 220 ? 22.625 12.812 -10.469 1 98.44 220 MET A N 1
ATOM 1756 C CA . MET A 1 220 ? 21.812 12.211 -11.516 1 98.44 220 MET A CA 1
ATOM 1757 C C . MET A 1 220 ? 21.641 13.164 -12.695 1 98.44 220 MET A C 1
ATOM 1759 O O . MET A 1 220 ? 21.422 14.367 -12.5 1 98.44 220 MET A O 1
ATOM 1763 N N . ILE A 1 221 ? 21.688 12.594 -13.914 1 98.5 221 ILE A N 1
ATOM 1764 C CA . ILE A 1 221 ? 21.578 13.406 -15.117 1 98.5 221 ILE A CA 1
ATOM 1765 C C . ILE A 1 221 ? 20.328 13 -15.906 1 98.5 221 ILE A C 1
ATOM 1767 O O . ILE A 1 221 ? 19.641 13.852 -16.469 1 98.5 221 ILE A O 1
ATOM 1771 N N . GLU A 1 222 ? 20.125 11.75 -15.992 1 98.75 222 GLU A N 1
ATOM 1772 C CA . GLU A 1 222 ? 19.062 11.219 -16.828 1 98.75 222 GLU A CA 1
ATOM 1773 C C . GLU A 1 222 ? 18.656 9.812 -16.391 1 98.75 222 GLU A C 1
ATOM 1775 O O . GLU A 1 222 ? 19.5 9.047 -15.906 1 98.75 222 GLU A O 1
ATOM 1780 N N . ILE A 1 223 ? 17.375 9.539 -16.469 1 98.81 223 ILE A N 1
ATOM 1781 C CA . ILE A 1 223 ? 16.859 8.195 -16.234 1 98.81 223 ILE A CA 1
ATOM 1782 C C . ILE A 1 223 ? 16.281 7.633 -17.547 1 98.81 223 ILE A C 1
ATOM 1784 O O . ILE A 1 223 ? 15.438 8.258 -18.172 1 98.81 223 ILE A O 1
ATOM 1788 N N . LYS A 1 224 ? 16.797 6.523 -17.922 1 98.56 224 LYS A N 1
ATOM 1789 C CA . LYS A 1 224 ? 16.281 5.824 -19.109 1 98.56 224 LYS A CA 1
ATOM 1790 C C . LYS A 1 224 ? 15.453 4.609 -18.703 1 98.56 224 LYS A C 1
ATOM 1792 O O . LYS A 1 224 ? 15.305 4.312 -17.516 1 98.56 224 LYS A O 1
ATOM 1797 N N . GLU A 1 225 ? 14.844 3.932 -19.641 1 97.75 225 GLU A N 1
ATOM 1798 C CA . GLU A 1 225 ? 13.953 2.809 -19.375 1 97.75 225 GLU A CA 1
ATOM 1799 C C . GLU A 1 225 ? 14.68 1.69 -18.625 1 97.75 225 GLU A C 1
ATOM 1801 O O . GLU A 1 225 ? 14.109 1.051 -17.75 1 97.75 225 GLU A O 1
ATOM 1806 N N . ASN A 1 226 ? 15.953 1.452 -19.047 1 97.88 226 ASN A N 1
ATOM 1807 C CA . ASN A 1 226 ? 16.641 0.304 -18.469 1 97.88 226 ASN A CA 1
ATOM 1808 C C . ASN A 1 226 ? 18 0.696 -17.906 1 97.88 226 ASN A C 1
ATOM 1810 O O . ASN A 1 226 ? 18.859 -0.163 -17.672 1 97.88 226 ASN A O 1
ATOM 1814 N N . SER A 1 227 ? 18.25 2.014 -17.734 1 98.75 227 SER A N 1
ATOM 1815 C CA . SER A 1 227 ? 19.531 2.479 -17.203 1 98.75 227 SER A CA 1
ATOM 1816 C C . SER A 1 227 ? 19.391 3.859 -16.562 1 98.75 227 SER A C 1
ATOM 1818 O O . SER A 1 227 ? 18.344 4.504 -16.688 1 98.75 227 SER A O 1
ATOM 1820 N N . ILE A 1 228 ? 20.359 4.238 -15.836 1 98.81 228 ILE A N 1
ATOM 1821 C CA . ILE A 1 228 ? 20.453 5.594 -15.297 1 98.81 228 ILE A CA 1
ATOM 1822 C C . ILE A 1 228 ? 21.797 6.207 -15.695 1 98.81 228 ILE A C 1
ATOM 1824 O O . ILE A 1 228 ? 22.781 5.492 -15.867 1 98.81 228 ILE A O 1
ATOM 1828 N N . ILE A 1 229 ? 21.812 7.469 -15.875 1 98.88 229 ILE A N 1
ATOM 1829 C CA . ILE A 1 229 ? 23.016 8.234 -16.219 1 98.88 229 ILE A CA 1
ATOM 1830 C C . ILE A 1 229 ? 23.297 9.266 -15.141 1 98.88 229 ILE A C 1
ATOM 1832 O O . ILE A 1 229 ? 22.406 10.016 -14.734 1 98.88 229 ILE A O 1
ATOM 1836 N N . PHE A 1 230 ? 24.484 9.305 -14.617 1 98.69 230 PHE A N 1
ATOM 1837 C CA . PHE A 1 230 ? 24.875 10.266 -13.586 1 98.69 230 PHE A CA 1
ATOM 1838 C C . PHE A 1 230 ? 26.297 10.75 -13.797 1 98.69 230 PHE A C 1
ATOM 1840 O O . PHE A 1 230 ? 27.078 10.109 -14.516 1 98.69 230 PHE A O 1
ATOM 1847 N N . ARG A 1 231 ? 26.609 11.961 -13.273 1 98.38 231 ARG A N 1
ATOM 1848 C CA . ARG A 1 231 ? 27.922 12.586 -13.352 1 98.38 231 ARG A CA 1
ATOM 1849 C C . ARG A 1 231 ? 28.719 12.344 -12.07 1 98.38 231 ARG A C 1
ATOM 1851 O O . ARG A 1 231 ? 28.219 12.578 -10.969 1 98.38 231 ARG A O 1
ATOM 1858 N N . GLY A 1 232 ? 29.953 11.852 -12.195 1 97.5 232 GLY A N 1
ATOM 1859 C CA . GLY A 1 232 ? 30.812 11.609 -11.055 1 97.5 232 GLY A CA 1
ATOM 1860 C C . GLY A 1 232 ? 31.516 12.859 -10.57 1 97.5 232 GLY A C 1
ATOM 1861 O O . GLY A 1 232 ? 31.25 13.961 -11.055 1 97.5 232 GLY A O 1
ATOM 1862 N N . PRO A 1 233 ? 32.375 12.68 -9.508 1 95.69 233 PRO A N 1
ATOM 1863 C CA . PRO A 1 233 ? 33 13.812 -8.852 1 95.69 233 PRO A CA 1
ATOM 1864 C C . PRO A 1 233 ? 33.938 14.594 -9.789 1 95.69 233 PRO A C 1
ATOM 1866 O O . PRO A 1 233 ? 34.094 15.805 -9.617 1 95.69 233 PRO A O 1
ATOM 1869 N N . ASN A 1 234 ? 34.469 13.938 -10.805 1 95.5 234 ASN A N 1
ATOM 1870 C CA . ASN A 1 234 ? 35.375 14.617 -11.719 1 95.5 234 ASN A CA 1
ATOM 1871 C C . ASN A 1 234 ? 34.688 14.992 -13.023 1 95.5 234 ASN A C 1
ATOM 1873 O O . ASN A 1 234 ? 35.344 15.289 -14.016 1 95.5 234 ASN A O 1
ATOM 1877 N N . GLY A 1 235 ? 33.438 14.812 -13.055 1 95.56 235 GLY A N 1
ATOM 1878 C CA . GLY A 1 235 ? 32.688 15.211 -14.227 1 95.56 235 GLY A CA 1
ATOM 1879 C C . GLY A 1 235 ? 32.469 14.078 -15.219 1 95.56 235 GLY A C 1
ATOM 1880 O O . GLY A 1 235 ? 31.781 14.242 -16.219 1 95.56 235 GLY A O 1
ATOM 1881 N N . GLU A 1 236 ? 33.031 12.953 -14.93 1 97.06 236 GLU A N 1
ATOM 1882 C CA . GLU A 1 236 ? 32.844 11.805 -15.82 1 97.06 236 GLU A CA 1
ATOM 1883 C C . GLU A 1 236 ? 31.406 11.312 -15.805 1 97.06 236 GLU A C 1
ATOM 1885 O O . GLU A 1 236 ? 30.75 11.312 -14.766 1 97.06 236 GLU A O 1
ATOM 1890 N N . ILE A 1 237 ? 30.953 10.875 -16.969 1 98.25 237 ILE A N 1
ATOM 1891 C CA . ILE A 1 237 ? 29.578 10.414 -17.125 1 98.25 237 ILE A CA 1
ATOM 1892 C C . ILE A 1 237 ? 29.547 8.883 -17.062 1 98.25 237 ILE A C 1
ATOM 1894 O O . ILE A 1 237 ? 30.344 8.203 -17.703 1 98.25 237 ILE A O 1
ATOM 1898 N N . HIS A 1 238 ? 28.688 8.43 -16.25 1 98.25 238 HIS A N 1
ATOM 1899 C CA . HIS A 1 238 ? 28.469 6.996 -16.094 1 98.25 238 HIS A CA 1
ATOM 1900 C C . HIS A 1 238 ? 27.062 6.594 -16.5 1 98.25 238 HIS A C 1
ATOM 1902 O O . HIS A 1 238 ? 26.109 7.355 -16.297 1 98.25 238 HIS A O 1
ATOM 1908 N N . GLU A 1 239 ? 26.922 5.477 -17.141 1 98.62 239 GLU A N 1
ATOM 1909 C CA . GLU A 1 239 ? 25.641 4.828 -17.375 1 98.62 239 GLU A CA 1
ATOM 1910 C C . GLU A 1 239 ? 25.641 3.4 -16.844 1 98.62 239 GLU A C 1
ATOM 1912 O O . GLU A 1 239 ? 26.531 2.607 -17.172 1 98.62 239 GLU A O 1
ATOM 1917 N N . ILE A 1 240 ? 24.719 3.072 -16.031 1 98.5 240 ILE A N 1
ATOM 1918 C CA . ILE A 1 240 ? 24.641 1.717 -15.492 1 98.5 240 ILE A CA 1
ATOM 1919 C C . ILE A 1 240 ? 23.234 1.155 -15.695 1 98.5 240 ILE A C 1
ATOM 1921 O O . ILE A 1 240 ? 22.266 1.907 -15.711 1 98.5 240 ILE A O 1
ATOM 1925 N N . GLU A 1 241 ? 23.141 -0.179 -15.844 1 98.44 241 GLU A N 1
ATOM 1926 C CA . GLU A 1 241 ? 21.844 -0.856 -15.906 1 98.44 241 GLU A CA 1
ATOM 1927 C C . GLU A 1 241 ? 21.062 -0.677 -14.609 1 98.44 241 GLU A C 1
ATOM 1929 O O . GLU A 1 241 ? 21.656 -0.668 -13.523 1 98.44 241 GLU A O 1
ATOM 1934 N N . ASN A 1 242 ? 19.781 -0.529 -14.781 1 98.38 242 ASN A N 1
ATOM 1935 C CA . ASN A 1 242 ? 18.953 -0.235 -13.617 1 98.38 242 ASN A CA 1
ATOM 1936 C C . ASN A 1 242 ? 17.5 -0.587 -13.859 1 98.38 242 ASN A C 1
ATOM 1938 O O . ASN A 1 242 ? 16.969 -0.348 -14.945 1 98.38 242 ASN A O 1
ATOM 1942 N N . ASP A 1 243 ? 16.844 -1.126 -12.797 1 98.69 243 ASP A N 1
ATOM 1943 C CA . ASP A 1 243 ? 15.461 -1.555 -12.922 1 98.69 243 ASP A CA 1
ATOM 1944 C C . ASP A 1 243 ? 14.516 -0.542 -12.281 1 98.69 243 ASP A C 1
ATOM 1946 O O . ASP A 1 243 ? 13.438 -0.26 -12.812 1 98.69 243 ASP A O 1
ATOM 1950 N N . PHE A 1 244 ? 14.852 -0.009 -11.102 1 98.88 244 PHE A N 1
ATOM 1951 C CA . PHE A 1 244 ? 14.008 0.93 -10.367 1 98.88 244 PHE A CA 1
ATOM 1952 C C . PHE A 1 244 ? 14.844 2.076 -9.805 1 98.88 244 PHE A C 1
ATOM 1954 O O . PHE A 1 244 ? 16.016 1.903 -9.5 1 98.88 244 PHE A O 1
ATOM 1961 N N . VAL A 1 245 ? 14.211 3.215 -9.711 1 98.94 245 VAL A N 1
ATOM 1962 C CA . VAL A 1 245 ? 14.812 4.375 -9.062 1 98.94 245 VAL A CA 1
ATOM 1963 C C . VAL A 1 245 ? 13.945 4.809 -7.879 1 98.94 245 VAL A C 1
ATOM 1965 O O . VAL A 1 245 ? 12.766 5.113 -8.047 1 98.94 245 VAL A O 1
ATOM 1968 N N . LEU A 1 246 ? 14.477 4.707 -6.691 1 98.88 246 LEU A N 1
ATOM 1969 C CA . LEU A 1 246 ? 13.859 5.277 -5.5 1 98.88 246 LEU A CA 1
ATOM 1970 C C . LEU A 1 246 ? 14.438 6.66 -5.199 1 98.88 246 LEU A C 1
ATOM 1972 O O . LEU A 1 246 ? 15.531 6.773 -4.652 1 98.88 246 LEU A O 1
ATOM 1976 N N . ALA A 1 247 ? 13.68 7.688 -5.621 1 98.69 247 ALA A N 1
ATOM 1977 C CA . ALA A 1 247 ? 14.117 9.062 -5.43 1 98.69 247 ALA A CA 1
ATOM 1978 C C . ALA A 1 247 ? 13.758 9.57 -4.035 1 98.69 247 ALA A C 1
ATOM 1980 O O . ALA A 1 247 ? 12.703 10.18 -3.846 1 98.69 247 ALA A O 1
ATOM 1981 N N . MET A 1 248 ? 14.656 9.297 -3.084 1 97.81 248 MET A N 1
ATOM 1982 C CA . MET A 1 248 ? 14.5 9.727 -1.697 1 97.81 248 MET A CA 1
ATOM 1983 C C . MET A 1 248 ? 15.102 11.117 -1.488 1 97.81 248 MET A C 1
ATOM 1985 O O . MET A 1 248 ? 16.047 11.281 -0.72 1 97.81 248 MET A O 1
ATOM 1989 N N . THR A 1 249 ? 14.477 12.133 -2.141 1 96.25 249 THR A N 1
ATOM 1990 C CA . THR A 1 249 ? 15.062 13.461 -2.248 1 96.25 249 THR A CA 1
ATOM 1991 C C . THR A 1 249 ? 14.312 14.453 -1.371 1 96.25 249 THR A C 1
ATOM 1993 O O . THR A 1 249 ? 14.5 15.672 -1.498 1 96.25 249 THR A O 1
ATOM 1996 N N . GLY A 1 250 ? 13.445 13.898 -0.542 1 94.75 250 GLY A N 1
ATOM 1997 C CA . GLY A 1 250 ? 12.734 14.75 0.388 1 94.75 250 GLY A CA 1
ATOM 1998 C C . GLY A 1 250 ? 11.43 15.289 -0.176 1 94.75 250 GLY A C 1
ATOM 1999 O O . GLY A 1 250 ? 11.047 14.945 -1.296 1 94.75 250 GLY A O 1
ATOM 2000 N N . TYR A 1 251 ? 10.75 16.062 0.692 1 95.88 251 TYR A N 1
ATOM 2001 C CA . TYR A 1 251 ? 9.445 16.625 0.352 1 95.88 251 TYR A CA 1
ATOM 2002 C C . TYR A 1 251 ? 9.398 18.109 0.687 1 95.88 251 TYR A C 1
ATOM 2004 O O . TYR A 1 251 ? 10.258 18.625 1.412 1 95.88 251 TYR A O 1
ATOM 2012 N N . LEU A 1 252 ? 8.391 18.734 0.096 1 94.75 252 LEU A N 1
ATOM 2013 C CA . LEU A 1 252 ? 8.242 20.188 0.276 1 94.75 252 LEU A CA 1
ATOM 2014 C C . LEU A 1 252 ? 6.82 20.531 0.712 1 94.75 252 LEU A C 1
ATOM 2016 O O . LEU A 1 252 ? 5.859 19.875 0.301 1 94.75 252 LEU A O 1
ATOM 2020 N N . PRO A 1 253 ? 6.719 21.609 1.586 1 95.56 253 PRO A N 1
ATOM 2021 C CA . PRO A 1 253 ? 5.379 22.172 1.777 1 95.56 253 PRO A CA 1
ATOM 2022 C C . PRO A 1 253 ? 4.785 22.734 0.487 1 95.56 253 PRO A C 1
ATOM 2024 O O . PRO A 1 253 ? 5.508 22.938 -0.495 1 95.56 253 PRO A O 1
ATOM 2027 N N . ASP A 1 254 ? 3.469 22.906 0.483 1 96.56 254 ASP A N 1
ATOM 2028 C CA . ASP A 1 254 ? 2.828 23.578 -0.645 1 96.56 254 ASP A CA 1
ATOM 2029 C C . ASP A 1 254 ? 3.051 25.078 -0.586 1 96.56 254 ASP A C 1
ATOM 2031 O O . ASP A 1 254 ? 2.186 25.828 -0.119 1 96.56 254 ASP A O 1
ATOM 2035 N N . PHE A 1 255 ? 4.199 25.484 -1.118 1 96.94 255 PHE A N 1
ATOM 2036 C CA . PHE A 1 255 ? 4.59 26.891 -1.034 1 96.94 255 PHE A CA 1
ATOM 2037 C C . PHE A 1 255 ? 3.605 27.781 -1.79 1 96.94 255 PHE A C 1
ATOM 2039 O O . PHE A 1 255 ? 3.348 28.906 -1.387 1 96.94 255 PHE A O 1
ATOM 2046 N N . ASP A 1 256 ? 3.104 27.281 -2.898 1 96.81 256 ASP A N 1
ATOM 2047 C CA . ASP A 1 256 ? 2.129 28.062 -3.66 1 96.81 256 ASP A CA 1
ATOM 2048 C C . ASP A 1 256 ? 0.878 28.344 -2.83 1 96.81 256 ASP A C 1
ATOM 2050 O O . ASP A 1 256 ? 0.379 29.469 -2.809 1 96.81 256 ASP A O 1
ATOM 2054 N N . PHE A 1 257 ? 0.412 27.375 -2.145 1 98 257 PHE A N 1
ATOM 2055 C CA . PHE A 1 257 ? -0.754 27.531 -1.283 1 98 257 PHE A CA 1
ATOM 2056 C C . PHE A 1 257 ? -0.488 28.562 -0.188 1 98 257 PHE A C 1
ATOM 2058 O O . PHE A 1 257 ? -1.337 29.406 0.095 1 98 257 PHE A O 1
ATOM 2065 N N . LEU A 1 258 ? 0.711 28.469 0.427 1 98.06 258 LEU A N 1
ATOM 2066 C CA . LEU A 1 258 ? 1.075 29.406 1.494 1 98.06 258 LEU A CA 1
ATOM 2067 C C . LEU A 1 258 ? 1.119 30.828 0.977 1 98.06 258 LEU A C 1
ATOM 2069 O O . LEU A 1 258 ? 0.545 31.734 1.588 1 98.06 258 LEU A O 1
ATOM 2073 N N . LYS A 1 259 ? 1.723 30.984 -0.164 1 97.88 259 LYS A N 1
ATOM 2074 C CA . LYS A 1 259 ? 1.832 32.312 -0.765 1 97.88 259 LYS A CA 1
ATOM 2075 C C . LYS A 1 259 ? 0.458 32.875 -1.136 1 97.88 259 LYS A C 1
ATOM 2077 O O . LYS A 1 259 ? 0.159 34.031 -0.872 1 97.88 259 LYS A O 1
ATOM 2082 N N . GLU A 1 260 ? -0.317 32.031 -1.714 1 98 260 GLU A N 1
ATOM 2083 C CA . GLU A 1 260 ? -1.652 32.438 -2.146 1 98 260 GLU A CA 1
ATOM 2084 C C . GLU A 1 260 ? -2.537 32.781 -0.954 1 98 260 GLU A C 1
ATOM 2086 O O . GLU A 1 260 ? -3.504 33.531 -1.09 1 98 260 GLU A O 1
ATOM 2091 N N . SER A 1 261 ? -2.227 32.25 0.214 1 98.12 261 SER A N 1
ATOM 2092 C CA . SER A 1 261 ? -2.967 32.562 1.437 1 98.12 261 SER A CA 1
ATOM 2093 C C . SER A 1 261 ? -2.492 33.875 2.068 1 98.12 261 SER A C 1
ATOM 2095 O O . SER A 1 261 ? -3.01 34.281 3.107 1 98.12 261 SER A O 1
ATOM 2097 N N . GLY A 1 262 ? -1.478 34.5 1.466 1 97.75 262 GLY A N 1
ATOM 2098 C CA . GLY A 1 262 ? -0.998 35.812 1.908 1 97.75 262 GLY A CA 1
ATOM 2099 C C . GLY A 1 262 ? 0.218 35.719 2.811 1 97.75 262 GLY A C 1
ATOM 2100 O O . GLY A 1 262 ? 0.698 36.719 3.314 1 97.75 262 GLY A O 1
ATOM 2101 N N . ILE A 1 263 ? 0.795 34.562 2.967 1 98.44 263 ILE A N 1
ATOM 2102 C CA . ILE A 1 263 ? 1.908 34.375 3.895 1 98.44 263 ILE A CA 1
ATOM 2103 C C . ILE A 1 263 ? 3.223 34.719 3.193 1 98.44 263 ILE A C 1
ATOM 2105 O O . ILE A 1 263 ? 3.473 34.25 2.076 1 98.44 263 ILE A O 1
ATOM 2109 N N . LYS A 1 264 ? 4.02 35.5 3.9 1 98.19 264 LYS A N 1
ATOM 2110 C CA . LYS A 1 264 ? 5.34 35.844 3.381 1 98.19 264 LYS A CA 1
ATOM 2111 C C . LYS A 1 264 ? 6.34 34.719 3.605 1 98.19 264 LYS A C 1
ATOM 2113 O O . LYS A 1 264 ? 6.387 34.125 4.688 1 98.19 264 LYS A O 1
ATOM 2118 N N . LEU A 1 265 ? 7.012 34.344 2.568 1 97.44 265 LEU A N 1
ATOM 2119 C CA . LEU A 1 265 ? 8.102 33.375 2.652 1 97.44 265 LEU A CA 1
ATOM 2120 C C . LEU A 1 265 ? 9.453 34.094 2.666 1 97.44 265 LEU A C 1
ATOM 2122 O O . LEU A 1 265 ? 9.664 35.062 1.936 1 97.44 265 LEU A O 1
ATOM 2126 N N . GLN A 1 266 ? 10.328 33.594 3.543 1 94.56 266 GLN A N 1
ATOM 2127 C CA . GLN A 1 266 ? 11.57 34.344 3.756 1 94.56 266 GLN A CA 1
ATOM 2128 C C . GLN A 1 266 ? 12.781 33.406 3.637 1 94.56 266 GLN A C 1
ATOM 2130 O O . GLN A 1 266 ? 12.711 32.219 3.984 1 94.56 266 GLN A O 1
ATOM 2135 N N . GLY A 1 267 ? 13.852 34.031 3.1 1 92.19 267 GLY A N 1
ATOM 2136 C CA . GLY A 1 267 ? 15.141 33.375 3.102 1 92.19 267 GLY A CA 1
ATOM 2137 C C . GLY A 1 267 ? 15.25 32.281 2.039 1 92.19 267 GLY A C 1
ATOM 2138 O O . GLY A 1 267 ? 14.328 32.094 1.239 1 92.19 267 GLY A O 1
ATOM 2139 N N . ASP A 1 268 ? 16.406 31.547 2.135 1 90.38 268 ASP A N 1
ATOM 2140 C CA . ASP A 1 268 ? 16.734 30.531 1.135 1 90.38 268 ASP A CA 1
ATOM 2141 C C . ASP A 1 268 ? 15.867 29.281 1.308 1 90.38 268 ASP A C 1
ATOM 2143 O O . ASP A 1 268 ? 15.562 28.594 0.334 1 90.38 268 ASP A O 1
ATOM 2147 N N . CYS A 1 269 ? 15.438 29.125 2.475 1 91.81 269 CYS A N 1
ATOM 2148 C CA . CYS A 1 269 ? 14.656 27.922 2.76 1 91.81 269 CYS A CA 1
ATOM 2149 C C . CYS A 1 269 ? 13.164 28.203 2.613 1 91.81 269 CYS A C 1
ATOM 2151 O O . CYS A 1 269 ? 12.336 27.328 2.908 1 91.81 269 CYS A O 1
ATOM 2153 N N . MET A 1 270 ? 12.852 29.406 2.191 1 94.81 270 MET A N 1
ATOM 2154 C CA . MET A 1 270 ? 11.453 29.781 1.99 1 94.81 270 MET A CA 1
ATOM 2155 C C . MET A 1 270 ? 10.641 29.531 3.254 1 94.81 270 MET A C 1
ATOM 2157 O O . MET A 1 270 ? 9.562 28.938 3.195 1 94.81 270 MET A O 1
ATOM 2161 N N . GLY A 1 271 ? 11.234 29.891 4.305 1 95.88 271 GLY A N 1
ATOM 2162 C CA . GLY A 1 271 ? 10.516 29.75 5.566 1 95.88 271 GLY A CA 1
ATOM 2163 C C . GLY A 1 271 ? 9.32 30.688 5.68 1 95.88 271 GLY A C 1
ATOM 2164 O O . GLY A 1 271 ? 9.445 31.891 5.449 1 95.88 271 GLY A O 1
ATOM 2165 N N . PRO A 1 272 ? 8.141 30.125 5.93 1 97.44 272 PRO A N 1
ATOM 2166 C CA . PRO A 1 272 ? 6.992 31.016 6.113 1 97.44 272 PRO A CA 1
ATOM 2167 C C . PRO A 1 272 ? 7.121 31.906 7.348 1 97.44 272 PRO A C 1
ATOM 2169 O O . PRO A 1 272 ? 7.652 31.469 8.375 1 97.44 272 PRO A O 1
ATOM 2172 N N . PHE A 1 273 ? 6.66 33.094 7.191 1 97.88 273 PHE A N 1
ATOM 2173 C CA . PHE A 1 273 ? 6.723 34.031 8.305 1 97.88 273 PHE A CA 1
ATOM 2174 C C . PHE A 1 273 ? 5.676 33.688 9.359 1 97.88 273 PHE A C 1
ATOM 2176 O O . PHE A 1 273 ? 4.516 33.438 9.031 1 97.88 273 PHE A O 1
ATOM 2183 N N . TYR A 1 274 ? 6.082 33.656 10.562 1 97.69 274 TYR A N 1
ATOM 2184 C CA . TYR A 1 274 ? 5.195 33.562 11.719 1 97.69 274 TYR A CA 1
ATOM 2185 C C . TYR A 1 274 ? 5.855 34.125 12.969 1 97.69 274 TYR A C 1
ATOM 2187 O O . TYR A 1 274 ? 7.086 34.219 13.047 1 97.69 274 TYR A O 1
ATOM 2195 N N . THR A 1 275 ? 5.086 34.625 13.906 1 97.62 275 THR A N 1
ATOM 2196 C CA . THR A 1 275 ? 5.578 35.031 15.211 1 97.62 275 THR A CA 1
ATOM 2197 C C . THR A 1 275 ? 5.816 33.844 16.125 1 97.62 275 THR A C 1
ATOM 2199 O O . THR A 1 275 ? 4.879 33.125 16.469 1 97.62 275 THR A O 1
ATOM 2202 N N . PRO A 1 276 ? 7.031 33.562 16.531 1 96.06 276 PRO A N 1
ATOM 2203 C CA . PRO A 1 276 ? 7.387 32.344 17.281 1 96.06 276 PRO A CA 1
ATOM 2204 C C . PRO A 1 276 ? 6.562 32.156 18.547 1 96.06 276 PRO A C 1
ATOM 2206 O O . PRO A 1 276 ? 6.312 31.047 18.969 1 96.06 276 PRO A O 1
ATOM 2209 N N . GLU A 1 277 ? 6.07 33.281 19.094 1 96.44 277 GLU A N 1
ATOM 2210 C CA . GLU A 1 277 ? 5.363 33.219 20.375 1 96.44 277 GLU A CA 1
ATOM 2211 C C . GLU A 1 277 ? 3.902 32.812 20.188 1 96.44 277 GLU A C 1
ATOM 2213 O O . GLU A 1 277 ? 3.285 32.25 21.078 1 96.44 277 GLU A O 1
ATOM 2218 N N . THR A 1 278 ? 3.359 33.125 19.047 1 98.19 278 THR A N 1
ATOM 2219 C CA . THR A 1 278 ? 1.926 32.938 18.859 1 98.19 278 THR A CA 1
ATOM 2220 C C . THR A 1 278 ? 1.65 32.062 17.641 1 98.19 278 THR A C 1
ATOM 2222 O O . THR A 1 278 ? 0.53 31.594 17.453 1 98.19 278 THR A O 1
ATOM 2225 N N . MET A 1 279 ? 2.629 31.875 16.766 1 98.5 279 MET A N 1
ATOM 2226 C CA . MET A 1 279 ? 2.535 31.109 15.523 1 98.5 279 MET A CA 1
ATOM 2227 C C . MET A 1 279 ? 1.668 31.828 14.5 1 98.5 279 MET A C 1
ATOM 2229 O O . MET A 1 279 ? 1.312 31.266 13.469 1 98.5 279 MET A O 1
ATOM 2233 N N . GLU A 1 280 ? 1.291 33.094 14.805 1 98.81 280 GLU A N 1
ATOM 2234 C CA . GLU A 1 280 ? 0.514 33.906 13.875 1 98.81 280 GLU A CA 1
ATOM 2235 C C . GLU A 1 280 ? 1.378 34.375 12.711 1 98.81 280 GLU A C 1
ATOM 2237 O O . GLU A 1 280 ? 2.514 34.812 12.922 1 98.81 280 GLU A O 1
ATOM 2242 N N . THR A 1 281 ? 0.817 34.312 11.531 1 98.62 281 THR A N 1
ATOM 2243 C CA . THR A 1 281 ? 1.55 34.75 10.352 1 98.62 281 THR A CA 1
ATOM 2244 C C . THR A 1 281 ? 1.44 36.281 10.203 1 98.62 281 THR A C 1
ATOM 2246 O O . THR A 1 281 ? 0.979 36.969 11.109 1 98.62 281 THR A O 1
ATOM 2249 N N . ASN A 1 282 ? 1.978 36.844 9.031 1 98.25 282 ASN A N 1
ATOM 2250 C CA . ASN A 1 282 ? 1.823 38.25 8.727 1 98.25 282 ASN A CA 1
ATOM 2251 C C . ASN A 1 282 ? 0.37 38.594 8.422 1 98.25 282 ASN A C 1
ATOM 2253 O O . ASN A 1 282 ? 0.012 39.781 8.367 1 98.25 282 ASN A O 1
ATOM 2257 N N . VAL A 1 283 ? -0.455 37.562 8.141 1 98.19 283 VAL A N 1
ATOM 2258 C CA . VAL A 1 283 ? -1.892 37.781 7.973 1 98.19 283 VAL A CA 1
ATOM 2259 C C . VAL A 1 283 ? -2.596 37.594 9.32 1 98.19 283 VAL A C 1
ATOM 2261 O O . VAL A 1 283 ? -2.533 36.531 9.93 1 98.19 283 VAL A O 1
ATOM 2264 N N . LYS A 1 284 ? -3.268 38.656 9.82 1 97.88 284 LYS A N 1
ATOM 2265 C CA . LYS A 1 284 ? -3.918 38.625 11.125 1 97.88 284 LYS A CA 1
ATOM 2266 C C . LYS A 1 284 ? -4.902 37.469 11.242 1 97.88 284 LYS A C 1
ATOM 2268 O O . LYS A 1 284 ? -5.715 37.25 10.344 1 97.88 284 LYS A O 1
ATOM 2273 N N . ASN A 1 285 ? -4.812 36.625 12.281 1 98.44 285 ASN A N 1
ATOM 2274 C CA . ASN A 1 285 ? -5.688 35.5 12.633 1 98.44 285 ASN A CA 1
ATOM 2275 C C . ASN A 1 285 ? -5.445 34.312 11.734 1 98.44 285 ASN A C 1
ATOM 2277 O O . ASN A 1 285 ? -6.234 33.344 11.734 1 98.44 285 ASN A O 1
ATOM 2281 N N . LEU A 1 286 ? -4.363 34.344 10.922 1 98.75 286 LEU A N 1
ATOM 2282 C CA . LEU A 1 286 ? -3.879 33.188 10.18 1 98.75 286 LEU A CA 1
ATOM 2283 C C . LEU A 1 286 ? -2.637 32.594 10.844 1 98.75 286 LEU A C 1
ATOM 2285 O O . LEU A 1 286 ? -1.644 33.281 11.039 1 98.75 286 LEU A O 1
ATOM 2289 N N . TYR A 1 287 ? -2.688 31.312 11.203 1 98.88 287 TYR A N 1
ATOM 2290 C CA . TYR A 1 287 ? -1.639 30.688 11.992 1 98.88 287 TYR A CA 1
ATOM 2291 C C . TYR A 1 287 ? -1.028 29.5 11.25 1 98.88 287 TYR A C 1
ATOM 2293 O O . TYR A 1 287 ? -1.671 28.906 10.383 1 98.88 287 TYR A O 1
ATOM 2301 N N . LEU A 1 288 ? 0.188 29.203 11.57 1 98.75 288 LEU A N 1
ATOM 2302 C CA . LEU A 1 288 ? 0.87 27.984 11.133 1 98.75 288 LEU A CA 1
ATOM 2303 C C . LEU A 1 288 ? 1.121 27.047 12.305 1 98.75 288 LEU A C 1
ATOM 2305 O O . LEU A 1 288 ? 1.434 27.5 13.414 1 98.75 288 LEU A O 1
ATOM 2309 N N . ALA A 1 289 ? 1.009 25.781 12.078 1 98.69 289 ALA A N 1
ATOM 2310 C CA . ALA A 1 289 ? 1.278 24.797 13.117 1 98.69 289 ALA A CA 1
ATOM 2311 C C . ALA A 1 289 ? 1.953 23.562 12.539 1 98.69 289 ALA A C 1
ATOM 2313 O O . ALA A 1 289 ? 1.548 23.062 11.484 1 98.69 289 ALA A O 1
ATOM 2314 N N . GLY A 1 290 ? 3.012 23.078 13.258 1 97.88 290 GLY A N 1
ATOM 2315 C CA . GLY A 1 290 ? 3.652 21.828 12.883 1 97.88 290 GLY A CA 1
ATOM 2316 C C . GLY A 1 290 ? 4.801 22.016 11.914 1 97.88 290 GLY A C 1
ATOM 2317 O O . GLY A 1 290 ? 5.445 23.078 11.898 1 97.88 290 GLY A O 1
ATOM 2318 N N . VAL A 1 291 ? 5.023 21.031 11.117 1 95.94 291 VAL A N 1
ATOM 2319 C CA . VAL A 1 291 ? 6.27 20.938 10.367 1 95.94 291 VAL A CA 1
ATOM 2320 C C . VAL A 1 291 ? 6.215 21.859 9.156 1 95.94 291 VAL A C 1
ATOM 2322 O O . VAL A 1 291 ? 7.25 22.172 8.562 1 95.94 291 VAL A O 1
ATOM 2325 N N . VAL A 1 292 ? 5.043 22.359 8.805 1 96.75 292 VAL A N 1
ATOM 2326 C CA . VAL A 1 292 ? 4.91 23.297 7.695 1 96.75 292 VAL A CA 1
ATOM 2327 C C . VAL A 1 292 ? 5.707 24.562 7.992 1 96.75 292 VAL A C 1
ATOM 2329 O O . VAL A 1 292 ? 6.137 25.266 7.074 1 96.75 292 VAL A O 1
ATOM 2332 N N . CYS A 1 293 ? 6.043 24.828 9.219 1 96.38 293 CYS A N 1
ATOM 2333 C CA . CYS A 1 293 ? 6.711 26.031 9.68 1 96.38 293 CYS A CA 1
ATOM 2334 C C . CYS A 1 293 ? 8.164 26.062 9.227 1 96.38 293 CYS A C 1
ATOM 2336 O O . CYS A 1 293 ? 8.797 27.125 9.227 1 96.38 293 CYS A O 1
ATOM 2338 N N . GLY A 1 294 ? 8.633 24.938 8.773 1 94.31 294 GLY A N 1
ATOM 2339 C CA . GLY A 1 294 ? 10.062 24.828 8.516 1 94.31 294 GLY A CA 1
ATOM 2340 C C . GLY A 1 294 ? 10.438 25.172 7.086 1 94.31 294 GLY A C 1
ATOM 2341 O O . GLY A 1 294 ? 11.617 25.297 6.762 1 94.31 294 GLY A O 1
ATOM 2342 N N . GLY A 1 295 ? 9.438 25.359 6.215 1 93.88 295 GLY A N 1
ATOM 2343 C CA . GLY A 1 295 ? 9.758 25.562 4.812 1 93.88 295 GLY A CA 1
ATOM 2344 C C . GLY A 1 295 ? 10.562 24.406 4.223 1 93.88 295 GLY A C 1
ATOM 2345 O O . GLY A 1 295 ? 10.195 23.25 4.375 1 93.88 295 GLY A O 1
ATOM 2346 N N . LYS A 1 296 ? 11.711 24.75 3.65 1 92.62 296 LYS A N 1
ATOM 2347 C CA . LYS A 1 296 ? 12.578 23.719 3.07 1 92.62 296 LYS A CA 1
ATOM 2348 C C . LYS A 1 296 ? 13.414 23.047 4.145 1 92.62 296 LYS A C 1
ATOM 2350 O O . LYS A 1 296 ? 14.016 22 3.896 1 92.62 296 LYS A O 1
ATOM 2355 N N . ASN A 1 297 ? 13.492 23.656 5.23 1 91.12 297 ASN A N 1
ATOM 2356 C CA . ASN A 1 297 ? 14.188 23.016 6.348 1 91.12 297 ASN A CA 1
ATOM 2357 C C . ASN A 1 297 ? 13.289 22.031 7.078 1 91.12 297 ASN A C 1
ATOM 2359 O O . ASN A 1 297 ? 12.758 22.344 8.148 1 91.12 297 ASN A O 1
ATOM 2363 N N . THR A 1 298 ? 13.289 20.844 6.66 1 84.75 298 THR A N 1
ATOM 2364 C CA . THR A 1 298 ? 12.336 19.859 7.137 1 84.75 298 THR A CA 1
ATOM 2365 C C . THR A 1 298 ? 12.844 19.188 8.414 1 84.75 298 THR A C 1
ATOM 2367 O O . THR A 1 298 ? 12.195 18.297 8.953 1 84.75 298 THR A O 1
ATOM 2370 N N . HIS A 1 299 ? 13.977 19.625 8.906 1 85 299 HIS A N 1
ATOM 2371 C CA . HIS A 1 299 ? 14.555 19.016 10.102 1 85 299 HIS A CA 1
ATOM 2372 C C . HIS A 1 299 ? 14.344 19.906 11.328 1 85 299 HIS A C 1
ATOM 2374 O O . HIS A 1 299 ? 14.836 19.594 12.414 1 85 299 HIS A O 1
ATOM 2380 N N . LEU A 1 300 ? 13.602 20.922 11.094 1 88.44 300 LEU A N 1
ATOM 2381 C CA . LEU A 1 300 ? 13.445 21.922 12.156 1 88.44 300 LEU A CA 1
ATOM 2382 C C . LEU A 1 300 ? 12.312 21.516 13.102 1 88.44 300 LEU A C 1
ATOM 2384 O O . LEU A 1 300 ? 12.43 21.688 14.32 1 88.44 300 LEU A O 1
ATOM 2388 N N . TRP A 1 301 ? 11.25 21.062 12.562 1 91.81 301 TRP A N 1
ATOM 2389 C CA . TRP A 1 301 ? 10.062 20.75 13.344 1 91.81 301 TRP A CA 1
ATOM 2390 C C . TRP A 1 301 ? 9.648 19.297 13.156 1 91.81 301 TRP A C 1
ATOM 2392 O O . TRP A 1 301 ? 9.742 18.75 12.055 1 91.81 301 TRP A O 1
ATOM 2402 N N . PHE A 1 302 ? 9.242 18.688 14.25 1 92.94 302 PHE A N 1
ATOM 2403 C CA . PHE A 1 302 ? 8.711 17.344 14.359 1 92.94 302 PHE A CA 1
ATOM 2404 C C . PHE A 1 302 ? 7.434 17.328 15.195 1 92.94 302 PHE A C 1
ATOM 2406 O O . PHE A 1 302 ? 7.027 18.359 15.734 1 92.94 302 PHE A O 1
ATOM 2413 N N . ILE A 1 303 ? 6.766 16.203 15.289 1 95.75 303 ILE A N 1
ATOM 2414 C CA . ILE A 1 303 ? 5.605 16.094 16.172 1 95.75 303 ILE A CA 1
ATOM 2415 C C . ILE A 1 303 ? 6.008 16.469 17.594 1 95.75 303 ILE A C 1
ATOM 2417 O O . ILE A 1 303 ? 5.344 17.281 18.234 1 95.75 303 ILE A O 1
ATOM 2421 N N . GLU A 1 304 ? 7.137 16.016 17.984 1 94.69 304 GLU A N 1
ATOM 2422 C CA . GLU A 1 304 ? 7.637 16.141 19.344 1 94.69 304 GLU A CA 1
ATOM 2423 C C . GLU A 1 304 ? 7.777 17.594 19.75 1 94.69 304 GLU A C 1
ATOM 2425 O O . GLU A 1 304 ? 7.367 17.984 20.859 1 94.69 304 GLU A O 1
ATOM 2430 N N . ASN A 1 305 ? 8.289 18.422 18.875 1 95.44 305 ASN A N 1
ATOM 2431 C CA . ASN A 1 305 ? 8.578 19.781 19.312 1 95.44 305 ASN A CA 1
ATOM 2432 C C . ASN A 1 305 ? 7.555 20.766 18.766 1 95.44 305 ASN A C 1
ATOM 2434 O O . ASN A 1 305 ? 7.617 21.969 19.062 1 95.44 305 ASN A O 1
ATOM 2438 N N . SER A 1 306 ? 6.645 20.281 18 1 96.5 306 SER A N 1
ATOM 2439 C CA . SER A 1 306 ? 5.652 21.203 17.469 1 96.5 306 SER A CA 1
ATOM 2440 C C . SER A 1 306 ? 4.293 21 18.125 1 96.5 306 SER A C 1
ATOM 2442 O O . SER A 1 306 ? 3.369 21.797 17.906 1 96.5 306 SER A O 1
ATOM 2444 N N . ARG A 1 307 ? 4.133 20.047 18.953 1 95.62 307 ARG A N 1
ATOM 2445 C CA . ARG A 1 307 ? 2.873 19.828 19.656 1 95.62 307 ARG A CA 1
ATOM 2446 C C . ARG A 1 307 ? 2.482 21.031 20.484 1 95.62 307 ARG A C 1
ATOM 2448 O O . ARG A 1 307 ? 1.296 21.297 20.703 1 95.62 307 ARG A O 1
ATOM 2455 N N . ILE A 1 308 ? 3.441 21.859 20.906 1 96.81 308 ILE A N 1
ATOM 2456 C CA . ILE A 1 308 ? 3.203 23.016 21.75 1 96.81 308 ILE A CA 1
ATOM 2457 C C . ILE A 1 308 ? 2.496 24.109 20.953 1 96.81 308 ILE A C 1
ATOM 2459 O O . ILE A 1 308 ? 1.914 25.031 21.531 1 96.81 308 ILE A O 1
ATOM 2463 N N . HIS A 1 309 ? 2.57 24.047 19.594 1 98.38 309 HIS A N 1
ATOM 2464 C CA . HIS A 1 309 ? 1.969 25.062 18.734 1 98.38 309 HIS A CA 1
ATOM 2465 C C . HIS A 1 309 ? 0.477 25.203 19.016 1 98.38 309 HIS A C 1
ATOM 2467 O O . HIS A 1 309 ? -0.067 26.312 18.953 1 98.38 309 HIS A O 1
ATOM 2473 N N . SER A 1 310 ? -0.2 24.109 19.328 1 98.44 310 SER A N 1
ATOM 2474 C CA . SER A 1 310 ? -1.641 24.125 19.562 1 98.44 310 SER A CA 1
ATOM 2475 C C . SER A 1 310 ? -2.004 25.031 20.719 1 98.44 310 SER A C 1
ATOM 2477 O O . SER A 1 310 ? -2.877 25.891 20.594 1 98.44 310 SER A O 1
ATOM 2479 N N . GLN A 1 311 ? -1.328 24.938 21.812 1 98.12 311 GLN A N 1
ATOM 2480 C CA . GLN A 1 311 ? -1.592 25.75 22.984 1 98.12 311 GLN A CA 1
ATOM 2481 C C . GLN A 1 311 ? -1.27 27.219 22.734 1 98.12 311 GLN A C 1
ATOM 2483 O O . GLN A 1 311 ? -2.016 28.109 23.156 1 98.12 311 GLN A O 1
ATOM 2488 N N . MET A 1 312 ? -0.19 27.453 22.078 1 98.5 312 MET A N 1
ATOM 2489 C CA . MET A 1 312 ? 0.232 28.812 21.766 1 98.5 312 MET A CA 1
ATOM 2490 C C . MET A 1 312 ? -0.821 29.531 20.922 1 98.5 312 MET A C 1
ATOM 2492 O O . MET A 1 312 ? -1.175 30.688 21.219 1 98.5 312 MET A O 1
ATOM 2496 N N . ILE A 1 313 ? -1.281 28.859 19.922 1 98.81 313 ILE A N 1
ATOM 2497 C CA . ILE A 1 313 ? -2.227 29.438 18.969 1 98.81 313 ILE A CA 1
ATOM 2498 C C . ILE A 1 313 ? -3.561 29.703 19.672 1 98.81 313 ILE A C 1
ATOM 2500 O O . ILE A 1 313 ? -4.105 30.797 19.594 1 98.81 313 ILE A O 1
ATOM 2504 N N . ILE A 1 314 ? -4.086 28.734 20.406 1 98.62 314 ILE A N 1
ATOM 2505 C CA . ILE A 1 314 ? -5.387 28.859 21.047 1 98.62 314 ILE A CA 1
ATOM 2506 C C . ILE A 1 314 ? -5.332 29.953 22.109 1 98.62 314 ILE A C 1
ATOM 2508 O O . ILE A 1 314 ? -6.266 30.75 22.25 1 98.62 314 ILE A O 1
ATOM 2512 N N . GLN A 1 315 ? -4.242 30 22.859 1 98.12 315 GLN A N 1
ATOM 2513 C CA . GLN A 1 315 ? -4.086 31.047 23.844 1 98.12 315 GLN A CA 1
ATOM 2514 C C . GLN A 1 315 ? -4.117 32.438 23.203 1 98.12 315 GLN A C 1
ATOM 2516 O O . GLN A 1 315 ? -4.73 33.375 23.734 1 98.12 315 GLN A O 1
ATOM 2521 N N . ASN A 1 316 ? -3.416 32.562 22.078 1 98.44 316 ASN A N 1
ATOM 2522 C CA . ASN A 1 316 ? -3.424 33.844 21.359 1 98.44 316 ASN A CA 1
ATOM 2523 C C . ASN A 1 316 ? -4.832 34.219 20.906 1 98.44 316 ASN A C 1
ATOM 2525 O O . ASN A 1 316 ? -5.23 35.375 21.016 1 98.44 316 ASN A O 1
ATOM 2529 N N . ILE A 1 317 ? -5.555 33.25 20.391 1 98.06 317 ILE A N 1
ATOM 2530 C CA . ILE A 1 317 ? -6.918 33.469 19.922 1 98.06 317 ILE A CA 1
ATOM 2531 C C . ILE A 1 317 ? -7.805 33.906 21.094 1 98.06 317 ILE A C 1
ATOM 2533 O O . ILE A 1 317 ? -8.578 34.875 20.969 1 98.06 317 ILE A O 1
ATOM 2537 N N . LEU A 1 318 ? -7.648 33.312 22.25 1 97.69 318 LEU A N 1
ATOM 2538 C CA . LEU A 1 318 ? -8.438 33.625 23.438 1 97.69 318 LEU A CA 1
ATOM 2539 C C . LEU A 1 318 ? -8.117 35.031 23.938 1 97.69 318 LEU A C 1
ATOM 2541 O O . LEU A 1 318 ? -9.016 35.781 24.328 1 97.69 318 LEU A O 1
ATOM 2545 N N . ASN A 1 319 ? -6.867 35.406 23.906 1 96.5 319 ASN A N 1
ATOM 2546 C CA . ASN A 1 319 ? -6.441 36.719 24.344 1 96.5 319 ASN A CA 1
ATOM 2547 C C . ASN A 1 319 ? -7.023 37.812 23.453 1 96.5 319 ASN A C 1
ATOM 2549 O O . ASN A 1 319 ? -7.387 38.875 23.938 1 96.5 319 ASN A O 1
ATOM 2553 N N . LYS A 1 320 ? -7.102 37.562 22.188 1 94.25 320 LYS A N 1
ATOM 2554 C CA . LYS A 1 320 ? -7.652 38.531 21.234 1 94.25 320 LYS A CA 1
ATOM 2555 C C . LYS A 1 320 ? -9.156 38.688 21.422 1 94.25 320 LYS A C 1
ATOM 2557 O O . LYS A 1 320 ? -9.711 39.75 21.219 1 94.25 320 LYS A O 1
ATOM 2562 N N . ASN A 1 321 ? -9.766 37.594 21.75 1 88.25 321 ASN A N 1
ATOM 2563 C CA . ASN A 1 321 ? -11.203 37.625 21.969 1 88.25 321 ASN A CA 1
ATOM 2564 C C . ASN A 1 321 ? -11.562 38.375 23.234 1 88.25 321 ASN A C 1
ATOM 2566 O O . ASN A 1 321 ? -12.648 38.969 23.328 1 88.25 321 ASN A O 1
ATOM 2570 N N . GLN A 1 322 ? -10.703 38.344 24.266 1 85.38 322 GLN A N 1
ATOM 2571 C CA . GLN A 1 322 ? -10.945 39.062 25.516 1 85.38 322 GLN A CA 1
ATOM 2572 C C . GLN A 1 322 ? -10.617 40.562 25.359 1 85.38 322 GLN A C 1
ATOM 2574 O O . GLN A 1 322 ? -11.234 41.406 26.016 1 85.38 322 GLN A O 1
ATOM 2579 N N . GLY A 1 323 ? -9.508 40.906 24.688 1 72.31 323 GLY A N 1
ATOM 2580 C CA . GLY A 1 323 ? -9.148 42.312 24.5 1 72.31 323 GLY A CA 1
ATOM 2581 C C . GLY A 1 323 ? -10.031 43.031 23.5 1 72.31 323 GLY A C 1
ATOM 2582 O O . GLY A 1 323 ? -9.945 44.25 23.359 1 72.31 323 GLY A O 1
ATOM 2583 N N . GLN A 1 324 ? -10.875 42.5 22.828 1 50.12 324 GLN A N 1
ATOM 2584 C CA . GLN A 1 324 ? -11.891 43.219 22.047 1 50.12 324 GLN A CA 1
ATOM 2585 C C . GLN A 1 324 ? -13.188 43.375 22.828 1 50.12 324 GLN A C 1
ATOM 2587 O O . GLN A 1 324 ? -13.547 42.469 23.609 1 50.12 324 GLN A O 1
ATOM 2592 N N . MET B 1 1 ? 19.984 -21.766 -29.875 1 69 1 MET B N 1
ATOM 2593 C CA . MET B 1 1 ? 19.078 -21.312 -28.828 1 69 1 MET B CA 1
ATOM 2594 C C . MET B 1 1 ? 18.891 -22.375 -27.766 1 69 1 MET B C 1
ATOM 2596 O O . MET B 1 1 ? 18.812 -23.578 -28.078 1 69 1 MET B O 1
ATOM 2600 N N . GLU B 1 2 ? 19.125 -22 -26.406 1 90.69 2 GLU B N 1
ATOM 2601 C CA . GLU B 1 2 ? 19.078 -23.016 -25.344 1 90.69 2 GLU B CA 1
ATOM 2602 C C . GLU B 1 2 ? 17.641 -23.453 -25.062 1 90.69 2 GLU B C 1
ATOM 2604 O O . GLU B 1 2 ? 16.734 -22.609 -24.984 1 90.69 2 GLU B O 1
ATOM 2609 N N . VAL B 1 3 ? 17.422 -24.781 -25.203 1 97.56 3 VAL B N 1
ATOM 2610 C CA . VAL B 1 3 ? 16.109 -25.359 -24.938 1 97.56 3 VAL B CA 1
ATOM 2611 C C . VAL B 1 3 ? 16.031 -25.859 -23.5 1 97.56 3 VAL B C 1
ATOM 2613 O O . VAL B 1 3 ? 16.844 -26.688 -23.094 1 97.56 3 VAL B O 1
ATOM 2616 N N . LEU B 1 4 ? 15.102 -25.344 -22.734 1 98.44 4 LEU B N 1
ATOM 2617 C CA . LEU B 1 4 ? 14.906 -25.734 -21.344 1 98.44 4 LEU B CA 1
ATOM 2618 C C . LEU B 1 4 ? 14.148 -27.047 -21.25 1 98.44 4 LEU B C 1
ATOM 2620 O O . LEU B 1 4 ? 13.336 -27.375 -22.125 1 98.44 4 LEU B O 1
ATOM 2624 N N . ASP B 1 5 ? 14.492 -27.797 -20.188 1 98.31 5 ASP B N 1
ATOM 2625 C CA . ASP B 1 5 ? 13.602 -28.922 -19.891 1 98.31 5 ASP B CA 1
ATOM 2626 C C . ASP B 1 5 ? 12.211 -28.422 -19.516 1 98.31 5 ASP B C 1
ATOM 2628 O O . ASP B 1 5 ? 11.203 -28.984 -19.953 1 98.31 5 ASP B O 1
ATOM 2632 N N . ILE B 1 6 ? 12.164 -27.359 -18.656 1 98.75 6 ILE B N 1
ATOM 2633 C CA . ILE B 1 6 ? 10.883 -26.906 -18.141 1 98.75 6 ILE B CA 1
ATOM 2634 C C . ILE B 1 6 ? 10.867 -25.375 -18.078 1 98.75 6 ILE B C 1
ATOM 2636 O O . ILE B 1 6 ? 11.797 -24.766 -17.562 1 98.75 6 ILE B O 1
ATOM 2640 N N . LEU B 1 7 ? 9.852 -24.703 -18.609 1 98.88 7 LEU B N 1
ATOM 2641 C CA . LEU B 1 7 ? 9.531 -23.297 -18.328 1 98.88 7 LEU B CA 1
ATOM 2642 C C . LEU B 1 7 ? 8.305 -23.188 -17.438 1 98.88 7 LEU B C 1
ATOM 2644 O O . LEU B 1 7 ? 7.258 -23.781 -17.734 1 98.88 7 LEU B O 1
ATOM 2648 N N . ILE B 1 8 ? 8.438 -22.531 -16.328 1 98.94 8 ILE B N 1
ATOM 2649 C CA . ILE B 1 8 ? 7.363 -22.359 -15.359 1 98.94 8 ILE B CA 1
ATOM 2650 C C . ILE B 1 8 ? 6.82 -20.938 -15.438 1 98.94 8 ILE B C 1
ATOM 2652 O O . ILE B 1 8 ? 7.574 -19.969 -15.32 1 98.94 8 ILE B O 1
ATOM 2656 N N . ILE B 1 9 ? 5.516 -20.797 -15.688 1 98.94 9 ILE B N 1
ATOM 2657 C CA . ILE B 1 9 ? 4.855 -19.484 -15.758 1 98.94 9 ILE B CA 1
ATOM 2658 C C . ILE B 1 9 ? 4.188 -19.172 -14.422 1 98.94 9 ILE B C 1
ATOM 2660 O O . ILE B 1 9 ? 3.148 -19.766 -14.094 1 98.94 9 ILE B O 1
ATOM 2664 N N . GLY B 1 10 ? 4.719 -18.188 -13.703 1 98.75 10 GLY B N 1
ATOM 2665 C CA . GLY B 1 10 ? 4.219 -17.828 -12.391 1 98.75 10 GLY B CA 1
ATOM 2666 C C . GLY B 1 10 ? 5.195 -18.141 -11.273 1 98.75 10 GLY B C 1
ATOM 2667 O O . GLY B 1 10 ? 5.613 -19.297 -11.117 1 98.75 10 GLY B O 1
ATOM 2668 N N . GLY B 1 11 ? 5.566 -17.141 -10.57 1 98.62 11 GLY B N 1
ATOM 2669 C CA . GLY B 1 11 ? 6.504 -17.281 -9.469 1 98.62 11 GLY B CA 1
ATOM 2670 C C . GLY B 1 11 ? 5.832 -17.266 -8.109 1 98.62 11 GLY B C 1
ATOM 2671 O O . GLY B 1 11 ? 6.359 -16.672 -7.156 1 98.62 11 GLY B O 1
ATOM 2672 N N . GLY B 1 12 ? 4.613 -17.797 -8.008 1 98.56 12 GLY B N 1
ATOM 2673 C CA . GLY B 1 12 ? 3.951 -17.984 -6.727 1 98.56 12 GLY B CA 1
ATOM 2674 C C . GLY B 1 12 ? 4.461 -19.172 -5.957 1 98.56 12 GLY B C 1
ATOM 2675 O O . GLY B 1 12 ? 5.418 -19.828 -6.375 1 98.56 12 GLY B O 1
ATOM 2676 N N . PRO B 1 13 ? 3.82 -19.516 -4.82 1 98.56 13 PRO B N 1
ATOM 2677 C CA . PRO B 1 13 ? 4.289 -20.609 -3.982 1 98.56 13 PRO B CA 1
ATOM 2678 C C . PRO B 1 13 ? 4.402 -21.922 -4.754 1 98.56 13 PRO B C 1
ATOM 2680 O O . PRO B 1 13 ? 5.398 -22.641 -4.617 1 98.56 13 PRO B O 1
ATOM 2683 N N . ILE B 1 14 ? 3.439 -22.203 -5.562 1 98.69 14 ILE B N 1
ATOM 2684 C CA . ILE B 1 14 ? 3.43 -23.484 -6.258 1 98.69 14 ILE B CA 1
ATOM 2685 C C . ILE B 1 14 ? 4.449 -23.453 -7.398 1 98.69 14 ILE B C 1
ATOM 2687 O O . ILE B 1 14 ? 5.09 -24.469 -7.684 1 98.69 14 ILE B O 1
ATOM 2691 N N . GLY B 1 15 ? 4.531 -22.297 -8.117 1 98.88 15 GLY B N 1
ATOM 2692 C CA . GLY B 1 15 ? 5.594 -22.172 -9.102 1 98.88 15 GLY B CA 1
ATOM 2693 C C . GLY B 1 15 ? 6.977 -22.375 -8.516 1 98.88 15 GLY B C 1
ATOM 2694 O O . GLY B 1 15 ? 7.805 -23.078 -9.094 1 98.88 15 GLY B O 1
ATOM 2695 N N . LEU B 1 16 ? 7.23 -21.797 -7.371 1 98.88 16 LEU B N 1
ATOM 2696 C CA . LEU B 1 16 ? 8.5 -21.984 -6.672 1 98.88 16 LEU B CA 1
ATOM 2697 C C . LEU B 1 16 ? 8.719 -23.453 -6.324 1 98.88 16 LEU B C 1
ATOM 2699 O O . LEU B 1 16 ? 9.828 -23.969 -6.457 1 98.88 16 LEU B O 1
ATOM 2703 N N . ASN B 1 17 ? 7.641 -24.062 -5.879 1 98.75 17 ASN B N 1
ATOM 2704 C CA . ASN B 1 17 ? 7.742 -25.469 -5.508 1 98.75 17 ASN B CA 1
ATOM 2705 C C . ASN B 1 17 ? 8.086 -26.344 -6.711 1 98.75 17 ASN B C 1
ATOM 2707 O O . ASN B 1 17 ? 8.852 -27.297 -6.59 1 98.75 17 ASN B O 1
ATOM 2711 N N . CYS B 1 18 ? 7.492 -26.047 -7.895 1 98.88 18 CYS B N 1
ATOM 2712 C CA . CYS B 1 18 ? 7.828 -26.75 -9.125 1 98.88 18 CYS B CA 1
ATOM 2713 C C . CYS B 1 18 ? 9.305 -26.562 -9.477 1 98.88 18 CYS B C 1
ATOM 2715 O O . CYS B 1 18 ? 9.969 -27.516 -9.891 1 98.88 18 CYS B O 1
ATOM 2717 N N . ALA B 1 19 ? 9.805 -25.359 -9.312 1 98.81 19 ALA B N 1
ATOM 2718 C CA . ALA B 1 19 ? 11.211 -25.078 -9.594 1 98.81 19 ALA B CA 1
ATOM 2719 C C . ALA B 1 19 ? 12.133 -25.875 -8.68 1 98.81 19 ALA B C 1
ATOM 2721 O O . ALA B 1 19 ? 13.133 -26.438 -9.133 1 98.81 19 ALA B O 1
ATOM 2722 N N . LEU B 1 20 ? 11.797 -25.922 -7.387 1 98.69 20 LEU B N 1
ATOM 2723 C CA . LEU B 1 20 ? 12.594 -26.656 -6.418 1 98.69 20 LEU B CA 1
ATOM 2724 C C . LEU B 1 20 ? 12.633 -28.141 -6.758 1 98.69 20 LEU B C 1
ATOM 2726 O O . LEU B 1 20 ? 13.68 -28.781 -6.656 1 98.69 20 LEU B O 1
ATOM 2730 N N . GLU B 1 21 ? 11.469 -28.688 -7.148 1 98.62 21 GLU B N 1
ATOM 2731 C CA . GLU B 1 21 ? 11.406 -30.094 -7.543 1 98.62 21 GLU B CA 1
ATOM 2732 C C . GLU B 1 21 ? 12.234 -30.344 -8.805 1 98.62 21 GLU B C 1
ATOM 2734 O O . GLU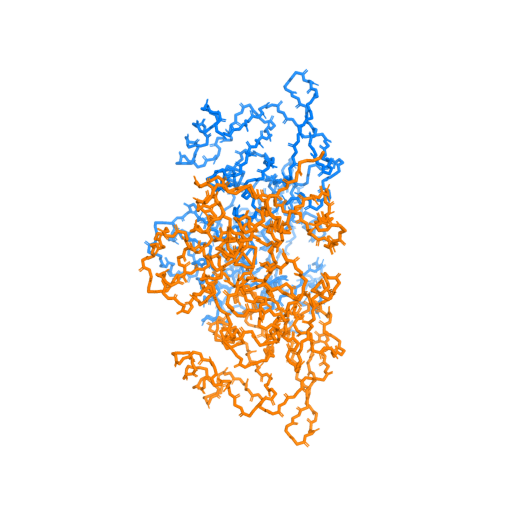 B 1 21 ? 12.906 -31.375 -8.906 1 98.62 21 GLU B O 1
ATOM 2739 N N . ALA B 1 22 ? 12.133 -29.453 -9.789 1 98.62 22 ALA B N 1
ATOM 2740 C CA . ALA B 1 22 ? 12.945 -29.562 -11 1 98.62 22 ALA B CA 1
ATOM 2741 C C . ALA B 1 22 ? 14.438 -29.578 -10.656 1 98.62 22 ALA B C 1
ATOM 2743 O O . ALA B 1 22 ? 15.195 -30.406 -11.172 1 98.62 22 ALA B O 1
ATOM 2744 N N . GLN B 1 23 ? 14.781 -28.641 -9.781 1 97.62 23 GLN B N 1
ATOM 2745 C CA . GLN B 1 23 ? 16.172 -28.531 -9.336 1 97.62 23 GLN B CA 1
ATOM 2746 C C . GLN B 1 23 ? 16.625 -29.828 -8.664 1 97.62 23 GLN B C 1
ATOM 2748 O O . GLN B 1 23 ? 17.734 -30.312 -8.938 1 97.62 23 GLN B O 1
ATOM 2753 N N . LYS B 1 24 ? 15.852 -30.375 -7.848 1 97.31 24 LYS B N 1
ATOM 2754 C CA . LYS B 1 24 ? 16.141 -31.609 -7.125 1 97.31 24 LYS B CA 1
ATOM 2755 C C . LYS B 1 24 ? 16.391 -32.75 -8.094 1 97.31 24 LYS B C 1
ATOM 2757 O O . LYS B 1 24 ? 17.156 -33.688 -7.781 1 97.31 24 LYS B O 1
ATOM 2762 N N . ASN B 1 25 ? 15.852 -32.719 -9.234 1 97.94 25 ASN B N 1
ATOM 2763 C CA . ASN B 1 25 ? 15.945 -33.781 -10.203 1 97.94 25 ASN B CA 1
ATOM 2764 C C . ASN B 1 25 ? 16.844 -33.438 -11.383 1 97.94 25 ASN B C 1
ATOM 2766 O O . ASN B 1 25 ? 16.797 -34.062 -12.43 1 97.94 25 ASN B O 1
ATOM 2770 N N . ASN B 1 26 ? 17.594 -32.344 -11.273 1 97.88 26 ASN B N 1
ATOM 2771 C CA . ASN B 1 26 ? 18.625 -31.891 -12.203 1 97.88 26 ASN B CA 1
ATOM 2772 C C . ASN B 1 26 ? 18.047 -31.578 -13.578 1 97.88 26 ASN B C 1
ATOM 2774 O O . ASN B 1 26 ? 18.625 -31.938 -14.609 1 97.88 26 ASN B O 1
ATOM 2778 N N . LEU B 1 27 ? 16.891 -31.047 -13.641 1 98.38 27 LEU B N 1
ATOM 2779 C CA . LEU B 1 27 ? 16.266 -30.547 -14.859 1 98.38 27 LEU B CA 1
ATOM 2780 C C . LEU B 1 27 ? 16.516 -29.062 -15.023 1 98.38 27 LEU B C 1
ATOM 2782 O O . LEU B 1 27 ? 16.453 -28.297 -14.055 1 98.38 27 LEU B O 1
ATOM 2786 N N . SER B 1 28 ? 16.891 -28.656 -16.188 1 98.44 28 SER B N 1
ATOM 2787 C CA . SER B 1 28 ? 16.984 -27.219 -16.453 1 98.44 28 SER B CA 1
ATOM 2788 C C . SER B 1 28 ? 15.609 -26.562 -16.406 1 98.44 28 SER B C 1
ATOM 2790 O O . SER B 1 28 ? 14.633 -27.125 -16.891 1 98.44 28 SER B O 1
ATOM 2792 N N . TYR B 1 29 ? 15.539 -25.375 -15.742 1 98.75 29 TYR B N 1
ATOM 2793 C CA . TYR B 1 29 ? 14.258 -24.688 -15.641 1 98.75 29 TYR B CA 1
ATOM 2794 C C . TYR B 1 29 ? 14.453 -23.172 -15.602 1 98.75 29 TYR B C 1
ATOM 2796 O O . TYR B 1 29 ? 15.562 -22.688 -15.383 1 98.75 29 TYR B O 1
ATOM 2804 N N . LEU B 1 30 ? 13.336 -22.453 -15.875 1 98.81 30 LEU B N 1
ATOM 2805 C CA . LEU B 1 30 ? 13.227 -21 -15.695 1 98.81 30 LEU B CA 1
ATOM 2806 C C . LEU B 1 30 ? 11.805 -20.609 -15.281 1 98.81 30 LEU B C 1
ATOM 2808 O O . LEU B 1 30 ? 10.836 -21.062 -15.898 1 98.81 30 LEU B O 1
ATOM 2812 N N . ILE B 1 31 ? 11.719 -19.938 -14.141 1 98.94 31 ILE B N 1
ATOM 2813 C CA . ILE B 1 31 ? 10.445 -19.312 -13.812 1 98.94 31 ILE B CA 1
ATOM 2814 C C . ILE B 1 31 ? 10.359 -17.938 -14.484 1 98.94 31 ILE B C 1
ATOM 2816 O O . ILE B 1 31 ? 11.32 -17.172 -14.461 1 98.94 31 ILE B O 1
ATOM 2820 N N . VAL B 1 32 ? 9.258 -17.609 -15.125 1 98.88 32 VAL B N 1
ATOM 2821 C CA . VAL B 1 32 ? 8.953 -16.266 -15.602 1 98.88 32 VAL B CA 1
ATOM 2822 C C . VAL B 1 32 ? 7.77 -15.695 -14.828 1 98.88 32 VAL B C 1
ATOM 2824 O O . VAL B 1 32 ? 6.684 -16.281 -14.82 1 98.88 32 VAL B O 1
ATOM 2827 N N . GLU B 1 33 ? 7.984 -14.617 -14.117 1 98.81 33 GLU B N 1
ATOM 2828 C CA . GLU B 1 33 ? 6.992 -13.984 -13.258 1 98.81 33 GLU B CA 1
ATOM 2829 C C . GLU B 1 33 ? 6.727 -12.539 -13.688 1 98.81 33 GLU B C 1
ATOM 2831 O O . GLU B 1 33 ? 7.664 -11.766 -13.898 1 98.81 33 GLU B O 1
ATOM 2836 N N . LYS B 1 34 ? 5.441 -12.195 -13.805 1 98.31 34 LYS B N 1
ATOM 2837 C CA . LYS B 1 34 ? 5.055 -10.883 -14.305 1 98.31 34 LYS B CA 1
ATOM 2838 C C . LYS B 1 34 ? 5.363 -9.789 -13.289 1 98.31 34 LYS B C 1
ATOM 2840 O O . LYS B 1 34 ? 5.465 -8.617 -13.648 1 98.31 34 LYS B O 1
ATOM 2845 N N . GLY B 1 35 ? 5.422 -10.062 -12.055 1 98.25 35 GLY B N 1
ATOM 2846 C CA . GLY B 1 35 ? 5.719 -9.125 -10.977 1 98.25 35 GLY B CA 1
ATOM 2847 C C . GLY B 1 35 ? 6.871 -9.57 -10.102 1 98.25 35 GLY B C 1
ATOM 2848 O O . GLY B 1 35 ? 7.91 -10.008 -10.602 1 98.25 35 GLY B O 1
ATOM 2849 N N . THR B 1 36 ? 6.742 -9.344 -8.773 1 98.62 36 THR B N 1
ATOM 2850 C CA . THR B 1 36 ? 7.754 -9.789 -7.824 1 98.62 36 THR B CA 1
ATOM 2851 C C . THR B 1 36 ? 7.52 -11.242 -7.43 1 98.62 36 THR B C 1
ATOM 2853 O O . THR B 1 36 ? 6.547 -11.859 -7.863 1 98.62 36 THR B O 1
ATOM 2856 N N . ILE B 1 37 ? 8.492 -11.859 -6.719 1 98.81 37 ILE B N 1
ATOM 2857 C CA . ILE B 1 37 ? 8.328 -13.219 -6.203 1 98.81 37 ILE B CA 1
ATOM 2858 C C . ILE B 1 37 ? 7.113 -13.273 -5.281 1 98.81 37 ILE B C 1
ATOM 2860 O O . ILE B 1 37 ? 6.988 -12.469 -4.359 1 98.81 37 ILE B O 1
ATOM 2864 N N . VAL B 1 38 ? 6.172 -14.203 -5.566 1 98.56 38 VAL B N 1
ATOM 2865 C CA . VAL B 1 38 ? 4.91 -14.367 -4.855 1 98.56 38 VAL B CA 1
ATOM 2866 C C . VAL B 1 38 ? 4.082 -13.086 -4.965 1 98.56 38 VAL B C 1
ATOM 2868 O O . VAL B 1 38 ? 3.615 -12.555 -3.957 1 98.56 38 VAL B O 1
ATOM 2871 N N . ASN B 1 39 ? 3.867 -12.672 -6.191 1 98.38 39 ASN B N 1
ATOM 2872 C CA . ASN B 1 39 ? 3.25 -11.398 -6.539 1 98.38 39 ASN B CA 1
ATOM 2873 C C . ASN B 1 39 ? 1.837 -11.289 -5.969 1 98.38 39 ASN B C 1
ATOM 2875 O O . ASN B 1 39 ? 1.438 -10.227 -5.492 1 98.38 39 ASN B O 1
ATOM 2879 N N . SER B 1 40 ? 1.055 -12.375 -6.016 1 97.38 40 SER B N 1
ATOM 2880 C CA . SER B 1 40 ? -0.288 -12.328 -5.445 1 97.38 40 SER B CA 1
ATOM 2881 C C . SER B 1 40 ? -0.244 -12.039 -3.951 1 97.38 40 SER B C 1
ATOM 2883 O O . SER B 1 40 ? -0.987 -11.188 -3.457 1 97.38 40 SER B O 1
ATOM 2885 N N . LEU B 1 41 ? 0.649 -12.781 -3.225 1 97.75 41 LEU B N 1
ATOM 2886 C CA . LEU B 1 41 ? 0.778 -12.57 -1.787 1 97.75 41 LEU B CA 1
ATOM 2887 C C . LEU B 1 41 ? 1.194 -11.133 -1.481 1 97.75 41 LEU B C 1
ATOM 2889 O O . LEU B 1 41 ? 0.729 -10.547 -0.503 1 97.75 41 LEU B O 1
ATOM 2893 N N . TYR B 1 42 ? 2.066 -10.602 -2.342 1 98.19 42 TYR B N 1
ATOM 2894 C CA . TYR B 1 42 ? 2.502 -9.211 -2.207 1 98.19 42 TYR B CA 1
ATOM 2895 C C . TYR B 1 42 ? 1.314 -8.258 -2.273 1 98.19 42 TYR B C 1
ATOM 2897 O O . TYR B 1 42 ? 1.302 -7.227 -1.601 1 98.19 42 TYR B O 1
ATOM 2905 N N . ASN B 1 43 ? 0.291 -8.594 -2.977 1 97.44 43 ASN B N 1
ATOM 2906 C CA . ASN B 1 43 ? -0.85 -7.707 -3.189 1 97.44 43 ASN B CA 1
ATOM 2907 C C . ASN B 1 43 ? -1.997 -8.031 -2.236 1 97.44 43 ASN B C 1
ATOM 2909 O O . ASN B 1 43 ? -3.062 -7.418 -2.309 1 97.44 43 ASN B O 1
ATOM 2913 N N . TYR B 1 44 ? -1.806 -8.984 -1.36 1 97.62 44 TYR B N 1
ATOM 2914 C CA . TYR B 1 44 ? -2.816 -9.305 -0.359 1 97.62 44 TYR B CA 1
ATOM 2915 C C . TYR B 1 44 ? -2.979 -8.164 0.639 1 97.62 44 TYR B C 1
ATOM 2917 O O . TYR B 1 44 ? -2.086 -7.324 0.781 1 97.62 44 TYR B O 1
ATOM 2925 N N . PRO B 1 45 ? -4.188 -8.141 1.397 1 97.69 45 PRO B N 1
ATOM 2926 C CA . PRO B 1 45 ? -4.336 -7.156 2.473 1 97.69 45 PRO B CA 1
ATOM 2927 C C . PRO B 1 45 ? -3.191 -7.203 3.48 1 97.69 45 PRO B C 1
ATOM 2929 O O . PRO B 1 45 ? -2.707 -8.289 3.82 1 97.69 45 PRO B O 1
ATOM 2932 N N . LEU B 1 46 ? -2.787 -6.066 3.984 1 97.88 46 LEU B N 1
ATOM 2933 C CA . LEU B 1 46 ? -1.57 -5.902 4.77 1 97.88 46 LEU B CA 1
ATOM 2934 C C . LEU B 1 46 ? -1.626 -6.746 6.039 1 97.88 46 LEU B C 1
ATOM 2936 O O . LEU B 1 46 ? -0.606 -7.281 6.48 1 97.88 46 LEU B O 1
ATOM 2940 N N . TYR B 1 47 ? -2.811 -6.852 6.57 1 95.94 47 TYR B N 1
ATOM 2941 C CA . TYR B 1 47 ? -2.904 -7.469 7.891 1 95.94 47 TYR B CA 1
ATOM 2942 C C . TYR B 1 47 ? -3.621 -8.812 7.812 1 95.94 47 TYR B C 1
ATOM 2944 O O . TYR B 1 47 ? -4.137 -9.305 8.82 1 95.94 47 TYR B O 1
ATOM 2952 N N . MET B 1 48 ? -3.676 -9.352 6.613 1 94.56 48 MET B N 1
ATOM 2953 C CA . MET B 1 48 ? -4.297 -10.664 6.426 1 94.56 48 MET B CA 1
ATOM 2954 C C . MET B 1 48 ? -3.482 -11.758 7.113 1 94.56 48 MET B C 1
ATOM 2956 O O . MET B 1 48 ? -2.262 -11.641 7.23 1 94.56 48 MET B O 1
ATOM 2960 N N . ARG B 1 49 ? -4.141 -12.734 7.605 1 93.69 49 ARG B N 1
ATOM 2961 C CA . ARG B 1 49 ? -3.555 -13.984 8.086 1 93.69 49 ARG B CA 1
ATOM 2962 C C . ARG B 1 49 ? -4.07 -15.172 7.285 1 93.69 49 ARG B C 1
ATOM 2964 O O . ARG B 1 49 ? -5.242 -15.211 6.902 1 93.69 49 ARG B O 1
ATOM 2971 N N . PHE B 1 50 ? -3.184 -16.094 7.051 1 94.56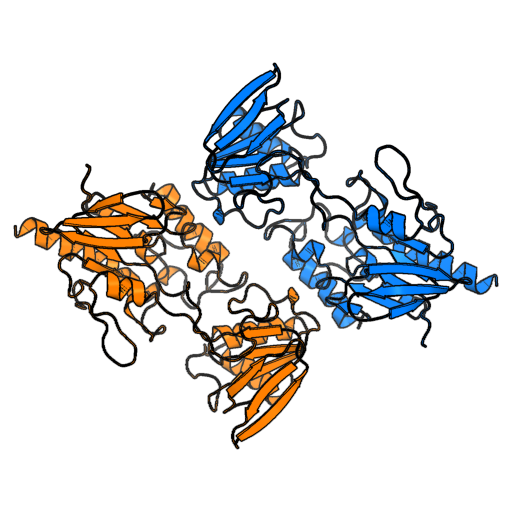 50 PHE B N 1
ATOM 2972 C CA . PHE B 1 50 ? -3.586 -17.312 6.355 1 94.56 50 PHE B CA 1
ATOM 2973 C C . PHE B 1 50 ? -4.547 -18.141 7.211 1 94.56 50 PHE B C 1
ATOM 2975 O O . PHE B 1 50 ? -4.562 -18 8.438 1 94.56 50 PHE B O 1
ATOM 2982 N N . PHE B 1 51 ? -5.301 -18.875 6.504 1 90.06 51 PHE B N 1
ATOM 2983 C CA . PHE B 1 51 ? -6.176 -19.812 7.191 1 90.06 51 PHE B CA 1
ATOM 2984 C C . PHE B 1 51 ? -5.414 -21.078 7.594 1 90.06 51 PHE B C 1
ATOM 2986 O O . PHE B 1 51 ? -5.738 -21.719 8.594 1 90.06 51 PHE B O 1
ATOM 2993 N N . SER B 1 52 ? -4.461 -21.344 6.777 1 92.06 52 SER B N 1
ATOM 2994 C CA . SER B 1 52 ? -3.65 -22.531 7.02 1 92.06 52 SER B CA 1
ATOM 2995 C C . SER B 1 52 ? -2.549 -22.266 8.039 1 92.06 52 SER B C 1
ATOM 2997 O O . SER B 1 52 ? -2.051 -21.141 8.133 1 92.06 52 SER B O 1
ATOM 2999 N N . THR B 1 53 ? -2.203 -23.359 8.766 1 94.38 53 THR B N 1
ATOM 3000 C CA . THR B 1 53 ? -1.027 -23.281 9.633 1 94.38 53 THR B CA 1
ATOM 3001 C C . THR B 1 53 ? 0.25 -23.219 8.797 1 94.38 53 THR B C 1
ATOM 3003 O O . THR B 1 53 ? 0.244 -23.578 7.617 1 94.38 53 THR B O 1
ATOM 3006 N N . ALA B 1 54 ? 1.301 -22.781 9.398 1 95.81 54 ALA B N 1
ATOM 3007 C CA . ALA B 1 54 ? 2.582 -22.609 8.719 1 95.81 54 ALA B CA 1
ATOM 3008 C C . ALA B 1 54 ? 3.041 -23.906 8.062 1 95.81 54 ALA B C 1
ATOM 3010 O O . ALA B 1 54 ? 3.537 -23.891 6.93 1 95.81 54 ALA B O 1
ATOM 3011 N N . GLU B 1 55 ? 2.834 -25.031 8.719 1 95.19 55 GLU B N 1
ATOM 3012 C CA . GLU B 1 55 ? 3.289 -26.328 8.219 1 95.19 55 GLU B CA 1
ATOM 3013 C C . GLU B 1 55 ? 2.623 -26.656 6.883 1 95.19 55 GLU B C 1
ATOM 3015 O O . GLU B 1 55 ? 3.236 -27.297 6.02 1 95.19 55 GLU B O 1
ATOM 3020 N N . LYS B 1 56 ? 1.475 -26.172 6.723 1 95.5 56 LYS B N 1
ATOM 3021 C CA . LYS B 1 56 ? 0.69 -26.516 5.535 1 95.5 56 LYS B CA 1
ATOM 3022 C C . LYS B 1 56 ? 1.035 -25.578 4.375 1 95.5 56 LYS B C 1
ATOM 3024 O O . LYS B 1 56 ? 0.582 -25.797 3.246 1 95.5 56 LYS B O 1
ATOM 3029 N N . LEU B 1 57 ? 1.851 -24.594 4.656 1 97.44 57 LEU B N 1
ATOM 3030 C CA . LEU B 1 57 ? 2.213 -23.625 3.637 1 97.44 57 LEU B CA 1
ATOM 3031 C C . LEU B 1 57 ? 3.633 -23.859 3.139 1 97.44 57 LEU B C 1
ATOM 3033 O O . LEU B 1 57 ? 4.098 -23.172 2.229 1 97.44 57 LEU B O 1
ATOM 3037 N N . GLU B 1 58 ? 4.273 -24.891 3.619 1 97.56 58 GLU B N 1
ATOM 3038 C CA . GLU B 1 58 ? 5.676 -25.156 3.33 1 97.56 58 GLU B CA 1
ATOM 3039 C C . GLU B 1 58 ? 5.867 -25.641 1.893 1 97.56 58 GLU B C 1
ATOM 3041 O O . GLU B 1 58 ? 4.977 -26.266 1.322 1 97.56 58 GLU B O 1
ATOM 3046 N N . ILE B 1 59 ? 7.027 -25.312 1.386 1 96.69 59 ILE B N 1
ATOM 3047 C CA . ILE B 1 59 ? 7.383 -25.844 0.078 1 96.69 59 ILE B CA 1
ATOM 3048 C C . ILE B 1 59 ? 8.805 -26.406 0.119 1 96.69 59 ILE B C 1
ATOM 3050 O O . ILE B 1 59 ? 9.609 -26 0.959 1 96.69 59 ILE B O 1
ATOM 3054 N N . GLY B 1 60 ? 9.156 -27.359 -0.775 1 93.75 60 GLY B N 1
ATOM 3055 C CA . GLY B 1 60 ? 10.5 -27.875 -0.98 1 93.75 60 GLY B CA 1
ATOM 3056 C C . GLY B 1 60 ? 11.117 -28.453 0.281 1 93.75 60 GLY B C 1
ATOM 3057 O O . GLY B 1 60 ? 12.328 -28.375 0.476 1 93.75 60 GLY B O 1
ATOM 3058 N N . GLU B 1 61 ? 10.32 -28.812 1.227 1 92 61 GLU B N 1
ATOM 3059 C CA . GLU B 1 61 ? 10.766 -29.406 2.488 1 92 61 GLU B CA 1
ATOM 3060 C C . GLU B 1 61 ? 11.453 -28.359 3.363 1 92 61 GLU B C 1
ATOM 3062 O O . GLU B 1 61 ? 12.281 -28.703 4.215 1 92 61 GLU B O 1
ATOM 3067 N N . VAL B 1 62 ? 11.273 -27.109 3.098 1 96.25 62 VAL B N 1
ATOM 3068 C CA . VAL B 1 62 ? 11.797 -26.047 3.955 1 96.25 62 VAL B CA 1
ATOM 3069 C C . VAL B 1 62 ? 10.742 -25.672 4.996 1 96.25 62 VAL B C 1
ATOM 3071 O O . VAL B 1 62 ? 9.648 -25.234 4.645 1 96.25 62 VAL B O 1
ATOM 3074 N N . PRO B 1 63 ? 11.086 -25.781 6.23 1 97 63 PRO B N 1
ATOM 3075 C CA . PRO B 1 63 ? 10.086 -25.469 7.258 1 97 63 PRO B CA 1
ATOM 3076 C C . PRO B 1 63 ? 9.695 -23.984 7.266 1 97 63 PRO B C 1
ATOM 3078 O O . PRO B 1 63 ? 10.555 -23.125 7.098 1 97 63 PRO B O 1
ATOM 3081 N N . PHE B 1 64 ? 8.438 -23.734 7.328 1 97.12 64 PHE B N 1
ATOM 3082 C CA . PHE B 1 64 ? 7.898 -22.391 7.574 1 97.12 64 PHE B CA 1
ATOM 3083 C C . PHE B 1 64 ? 7.734 -22.141 9.07 1 97.12 64 PHE B C 1
ATOM 3085 O O . PHE B 1 64 ? 6.832 -22.703 9.703 1 97.12 64 PHE B O 1
ATOM 3092 N N . ILE B 1 65 ? 8.578 -21.281 9.711 1 95.38 65 ILE B N 1
ATOM 3093 C CA . ILE B 1 65 ? 8.57 -21.031 11.148 1 95.38 65 ILE B CA 1
ATOM 3094 C C . ILE B 1 65 ? 7.84 -19.719 11.43 1 95.38 65 ILE B C 1
ATOM 3096 O O . ILE B 1 65 ? 8.203 -18.656 10.898 1 95.38 65 ILE B O 1
ATOM 3100 N N . SER B 1 66 ? 6.844 -19.766 12.164 1 94.88 66 SER B N 1
ATOM 3101 C CA . SER B 1 66 ? 6.062 -18.609 12.586 1 94.88 66 SER B CA 1
ATOM 3102 C C . SER B 1 66 ? 5.781 -18.641 14.086 1 94.88 66 SER B C 1
ATOM 3104 O O . SER B 1 66 ? 5.543 -19.719 14.648 1 94.88 66 SER B O 1
ATOM 3106 N N . THR B 1 67 ? 5.832 -17.469 14.789 1 94.06 67 THR B N 1
ATOM 3107 C CA . THR B 1 67 ? 5.449 -17.375 16.188 1 94.06 67 THR B CA 1
ATOM 3108 C C . THR B 1 67 ? 3.934 -17.297 16.344 1 94.06 67 THR B C 1
ATOM 3110 O O . THR B 1 67 ? 3.408 -17.375 17.453 1 94.06 67 THR B O 1
ATOM 3113 N N . ASN B 1 68 ? 3.246 -17.188 15.258 1 93.44 68 ASN B N 1
ATOM 3114 C CA . ASN B 1 68 ? 1.791 -17.078 15.258 1 93.44 68 ASN B CA 1
ATOM 3115 C C . ASN B 1 68 ? 1.129 -18.391 14.875 1 93.44 68 ASN B C 1
ATOM 3117 O O . ASN B 1 68 ? 1.697 -19.188 14.117 1 93.44 68 ASN B O 1
ATOM 3121 N N . PRO B 1 69 ? -0.047 -18.625 15.445 1 92.06 69 PRO B N 1
ATOM 3122 C CA . PRO B 1 69 ? -0.752 -19.844 15.039 1 92.06 69 PRO B CA 1
ATOM 3123 C C . PRO B 1 69 ? -0.972 -19.922 13.523 1 92.06 69 PRO B C 1
ATOM 3125 O O . PRO B 1 69 ? -0.916 -21 12.945 1 92.06 69 PRO B O 1
ATOM 3128 N N . LYS B 1 70 ? -1.235 -18.797 12.938 1 93.94 70 LYS B N 1
ATOM 3129 C CA . LYS B 1 70 ? -1.377 -18.641 11.492 1 93.94 70 LYS B CA 1
ATOM 3130 C C . LYS B 1 70 ? -0.519 -17.5 10.969 1 93.94 70 LYS B C 1
ATOM 3132 O O . LYS B 1 70 ? -0.61 -16.375 11.461 1 93.94 70 LYS B O 1
ATOM 3137 N N . PRO B 1 71 ? 0.306 -17.875 9.914 1 96.94 71 PRO B N 1
ATOM 3138 C CA . PRO B 1 71 ? 1.216 -16.828 9.43 1 96.94 71 PRO B CA 1
ATOM 3139 C C . PRO B 1 71 ? 0.484 -15.68 8.742 1 96.94 71 PRO B C 1
ATOM 3141 O O . PRO B 1 71 ? -0.631 -15.859 8.25 1 96.94 71 PRO B O 1
ATOM 3144 N N . GLY B 1 72 ? 1.14 -14.531 8.773 1 97.44 72 GLY B N 1
ATOM 3145 C CA . GLY B 1 72 ? 0.615 -13.367 8.078 1 97.44 72 GLY B CA 1
ATOM 3146 C C . GLY B 1 72 ? 1.314 -13.094 6.758 1 97.44 72 GLY B C 1
ATOM 3147 O O . GLY B 1 72 ? 2.24 -13.82 6.383 1 97.44 72 GLY B O 1
ATOM 3148 N N . ARG B 1 73 ? 0.845 -12.031 6.066 1 97.81 73 ARG B N 1
ATOM 3149 C CA . ARG B 1 73 ? 1.343 -11.633 4.754 1 97.81 73 ARG B CA 1
ATOM 3150 C C . ARG B 1 73 ? 2.857 -11.453 4.773 1 97.81 73 ARG B C 1
ATOM 3152 O O . ARG B 1 73 ? 3.566 -11.992 3.926 1 97.81 73 ARG B O 1
ATOM 3159 N N . GLN B 1 74 ? 3.354 -10.695 5.719 1 97.69 74 GLN B N 1
ATOM 3160 C CA . GLN B 1 74 ? 4.777 -10.391 5.75 1 97.69 74 GLN B CA 1
ATOM 3161 C C . GLN B 1 74 ? 5.605 -11.648 5.996 1 97.69 74 GLN B C 1
ATOM 3163 O O . GLN B 1 74 ? 6.664 -11.836 5.391 1 97.69 74 GLN B O 1
ATOM 3168 N N . GLU B 1 75 ? 5.156 -12.492 6.895 1 98.12 75 GLU B N 1
ATOM 3169 C CA . GLU B 1 75 ? 5.848 -13.75 7.156 1 98.12 75 GLU B CA 1
ATOM 3170 C C . GLU B 1 75 ? 5.957 -14.594 5.891 1 98.12 75 GLU B C 1
ATOM 3172 O O . GLU B 1 75 ? 7.008 -15.18 5.621 1 98.12 75 GLU B O 1
ATOM 3177 N N . ALA B 1 76 ? 4.844 -14.656 5.211 1 98.25 76 ALA B N 1
ATOM 3178 C CA . ALA B 1 76 ? 4.824 -15.453 3.984 1 98.25 76 ALA B CA 1
ATOM 3179 C C . ALA B 1 76 ? 5.773 -14.875 2.939 1 98.25 76 ALA B C 1
ATOM 3181 O O . ALA B 1 76 ? 6.48 -15.617 2.258 1 98.25 76 ALA B O 1
ATOM 3182 N N . LEU B 1 77 ? 5.781 -13.547 2.814 1 98.56 77 LEU B N 1
ATOM 3183 C CA . LEU B 1 77 ? 6.703 -12.898 1.887 1 98.56 77 LEU B CA 1
ATOM 3184 C C . LEU B 1 77 ? 8.148 -13.219 2.248 1 98.56 77 LEU B C 1
ATOM 3186 O O . LEU B 1 77 ? 8.945 -13.578 1.38 1 98.56 77 LEU B O 1
ATOM 3190 N N . GLU B 1 78 ? 8.469 -13.109 3.537 1 98.19 78 GLU B N 1
ATOM 3191 C CA . GLU B 1 78 ? 9.812 -13.445 4.008 1 98.19 78 GLU B CA 1
ATOM 3192 C C . GLU B 1 78 ? 10.164 -14.891 3.691 1 98.19 78 GLU B C 1
ATOM 3194 O O . GLU B 1 78 ? 11.266 -15.18 3.217 1 98.19 78 GLU B O 1
ATOM 3199 N N . TYR B 1 79 ? 9.273 -15.789 3.877 1 98.5 79 TYR B N 1
ATOM 3200 C CA . TYR B 1 79 ? 9.508 -17.219 3.721 1 98.5 79 TYR B CA 1
ATOM 3201 C C . TYR B 1 79 ? 9.766 -17.578 2.262 1 98.5 79 TYR B C 1
ATOM 3203 O O . TYR B 1 79 ? 10.812 -18.125 1.928 1 98.5 79 TYR B O 1
ATOM 3211 N N . TYR B 1 80 ? 8.875 -17.203 1.41 1 98.69 80 TYR B N 1
ATOM 3212 C CA . TYR B 1 80 ? 8.961 -17.625 0.021 1 98.69 80 TYR B CA 1
ATOM 3213 C C . TYR B 1 80 ? 10.086 -16.906 -0.71 1 98.69 80 TYR B C 1
ATOM 3215 O O . TYR B 1 80 ? 10.828 -17.516 -1.483 1 98.69 80 TYR B O 1
ATOM 3223 N N . GLN B 1 81 ? 10.203 -15.586 -0.522 1 98.62 81 GLN B N 1
ATOM 3224 C CA . GLN B 1 81 ? 11.297 -14.859 -1.168 1 98.62 81 GLN B CA 1
ATOM 3225 C C . GLN B 1 81 ? 12.648 -15.281 -0.608 1 98.62 81 GLN B C 1
ATOM 3227 O O . GLN B 1 81 ? 13.641 -15.328 -1.339 1 98.62 81 GLN B O 1
ATOM 3232 N N . GLY B 1 82 ? 12.648 -15.602 0.677 1 97.94 82 GLY B N 1
ATOM 3233 C CA . GLY B 1 82 ? 13.867 -16.125 1.285 1 97.94 82 GLY B CA 1
ATOM 3234 C C . GLY B 1 82 ? 14.32 -17.438 0.678 1 97.94 82 GLY B C 1
ATOM 3235 O O . GLY B 1 82 ? 15.508 -17.625 0.41 1 97.94 82 GLY B O 1
ATOM 3236 N N . ILE B 1 83 ? 13.375 -18.344 0.451 1 98.12 83 ILE B N 1
ATOM 3237 C CA . ILE B 1 83 ? 13.688 -19.625 -0.172 1 98.12 83 ILE B CA 1
ATOM 3238 C C . ILE B 1 83 ? 14.242 -19.391 -1.578 1 98.12 83 ILE B C 1
ATOM 3240 O O . ILE B 1 83 ? 15.258 -19.984 -1.959 1 98.12 83 ILE B O 1
ATOM 3244 N N . ALA B 1 84 ? 13.562 -18.516 -2.32 1 98.31 84 ALA B N 1
ATOM 3245 C CA . ALA B 1 84 ? 14 -18.234 -3.682 1 98.31 84 ALA B CA 1
ATOM 3246 C C . ALA B 1 84 ? 15.438 -17.703 -3.695 1 98.31 84 ALA B C 1
ATOM 3248 O O . ALA B 1 84 ? 16.234 -18.094 -4.543 1 98.31 84 ALA B O 1
ATOM 3249 N N . ARG B 1 85 ? 15.742 -16.828 -2.797 1 97.06 85 ARG B N 1
ATOM 3250 C CA . ARG B 1 85 ? 17.078 -16.234 -2.701 1 97.06 85 ARG B CA 1
ATOM 3251 C C . ARG B 1 85 ? 18.109 -17.281 -2.277 1 97.06 85 ARG B C 1
ATOM 3253 O O . ARG B 1 85 ? 19.141 -17.422 -2.924 1 97.06 85 ARG B O 1
ATOM 3260 N N . GLN B 1 86 ? 17.859 -18.031 -1.243 1 96.5 86 GLN B N 1
ATOM 3261 C CA . GLN B 1 86 ? 18.812 -18.969 -0.651 1 96.5 86 GLN B CA 1
ATOM 3262 C C . GLN B 1 86 ? 19.094 -20.141 -1.582 1 96.5 86 GLN B C 1
ATOM 3264 O O . GLN B 1 86 ? 20.219 -20.625 -1.673 1 96.5 86 GLN B O 1
ATOM 3269 N N . LYS B 1 87 ? 18.062 -20.547 -2.279 1 97.44 87 LYS B N 1
ATOM 3270 C CA . LYS B 1 87 ? 18.219 -21.672 -3.18 1 97.44 87 LYS B CA 1
ATOM 3271 C C . LYS B 1 87 ? 18.609 -21.219 -4.586 1 97.44 87 LYS B C 1
ATOM 3273 O O . LYS B 1 87 ? 18.734 -22.047 -5.492 1 97.44 87 LYS B O 1
ATOM 3278 N N . LYS B 1 88 ? 18.781 -19.969 -4.797 1 96.75 88 LYS B N 1
ATOM 3279 C CA . LYS B 1 88 ? 19.188 -19.375 -6.066 1 96.75 88 LYS B CA 1
ATOM 3280 C C . LYS B 1 88 ? 18.297 -19.844 -7.207 1 96.75 88 LYS B C 1
ATOM 3282 O O . LYS B 1 88 ? 18.781 -20.312 -8.242 1 96.75 88 LYS B O 1
ATOM 3287 N N . ILE B 1 89 ? 17.047 -19.75 -6.941 1 98.5 89 ILE B N 1
ATOM 3288 C CA . ILE B 1 89 ? 16.062 -20.172 -7.934 1 98.5 89 ILE B CA 1
ATOM 3289 C C . ILE B 1 89 ? 16.219 -19.328 -9.195 1 98.5 89 ILE B C 1
ATOM 3291 O O . ILE B 1 89 ? 16.359 -18.094 -9.117 1 98.5 89 ILE B O 1
ATOM 3295 N N . ASN B 1 90 ? 16.281 -20.016 -10.344 1 98.62 90 ASN B N 1
ATOM 3296 C CA . ASN B 1 90 ? 16.344 -19.328 -11.625 1 98.62 90 ASN B CA 1
ATOM 3297 C C . ASN B 1 90 ? 14.992 -18.719 -12 1 98.62 90 ASN B C 1
ATOM 3299 O O . ASN B 1 90 ? 14.07 -19.422 -12.406 1 98.62 90 ASN B O 1
ATOM 3303 N N . ILE B 1 91 ? 14.844 -17.422 -11.836 1 98.75 91 ILE B N 1
ATOM 3304 C CA . ILE B 1 91 ? 13.57 -16.75 -12.016 1 98.75 91 ILE B CA 1
ATOM 3305 C C . ILE B 1 91 ? 13.797 -15.383 -12.656 1 98.75 91 ILE B C 1
ATOM 3307 O O . ILE B 1 91 ? 14.688 -14.633 -12.242 1 98.75 91 ILE B O 1
ATOM 3311 N N . ASN B 1 92 ? 13.133 -15.094 -13.758 1 98.69 92 ASN B N 1
ATOM 3312 C CA . ASN B 1 92 ? 13.062 -13.758 -14.344 1 98.69 92 ASN B CA 1
ATOM 3313 C C . ASN B 1 92 ? 11.82 -13 -13.867 1 98.69 92 ASN B C 1
ATOM 3315 O O . ASN B 1 92 ? 10.695 -13.453 -14.078 1 98.69 92 ASN B O 1
ATOM 3319 N N . LEU B 1 93 ? 12.078 -11.867 -13.227 1 98.62 93 LEU B N 1
ATOM 3320 C CA . LEU B 1 93 ? 10.992 -11.094 -12.633 1 98.62 93 LEU B CA 1
ATOM 3321 C C . LEU B 1 93 ? 10.586 -9.945 -13.555 1 98.62 93 LEU B C 1
ATOM 3323 O O . LEU B 1 93 ? 11.359 -9.531 -14.422 1 98.62 93 LEU B O 1
ATOM 3327 N N . TYR B 1 94 ? 9.312 -9.445 -13.297 1 98.25 94 TYR B N 1
ATOM 3328 C CA . TYR B 1 94 ? 8.734 -8.344 -14.062 1 98.25 94 TYR B CA 1
ATOM 3329 C C . TYR B 1 94 ? 8.789 -8.625 -15.562 1 98.25 94 TYR B C 1
ATOM 3331 O O . TYR B 1 94 ? 9.148 -7.754 -16.359 1 98.25 94 TYR B O 1
ATOM 3339 N N . GLU B 1 95 ? 8.555 -9.82 -15.922 1 98.5 95 GLU B N 1
ATOM 3340 C CA . GLU B 1 95 ? 8.461 -10.352 -17.281 1 98.5 95 GLU B CA 1
ATOM 3341 C C . GLU B 1 95 ? 7.18 -11.156 -17.469 1 98.5 95 GLU B C 1
ATOM 3343 O O . GLU B 1 95 ? 7.023 -12.234 -16.875 1 98.5 95 GLU B O 1
ATOM 3348 N N . ARG B 1 96 ? 6.262 -10.664 -18.297 1 98.31 96 ARG B N 1
ATOM 3349 C CA . ARG B 1 96 ? 4.961 -11.297 -18.5 1 98.31 96 ARG B CA 1
ATOM 3350 C C . ARG B 1 96 ? 4.988 -12.234 -19.688 1 98.31 96 ARG B C 1
ATOM 3352 O O . ARG B 1 96 ? 5.477 -11.875 -20.766 1 98.31 96 ARG B O 1
ATOM 3359 N N . VAL B 1 97 ? 4.512 -13.375 -19.469 1 98.88 97 VAL B N 1
ATOM 3360 C CA . VAL B 1 97 ? 4.324 -14.273 -20.594 1 98.88 97 VAL B CA 1
ATOM 3361 C C . VAL B 1 97 ? 3.104 -13.844 -21.406 1 98.88 97 VAL B C 1
ATOM 3363 O O . VAL B 1 97 ? 2.023 -13.633 -20.844 1 98.88 97 VAL B O 1
ATOM 3366 N N . ILE B 1 98 ? 3.266 -13.742 -22.703 1 98.62 98 ILE B N 1
ATOM 3367 C CA . ILE B 1 98 ? 2.23 -13.234 -23.594 1 98.62 98 ILE B CA 1
ATOM 3368 C C . ILE B 1 98 ? 1.592 -14.398 -24.359 1 98.62 98 ILE B C 1
ATOM 3370 O O . ILE B 1 98 ? 0.376 -14.422 -24.562 1 98.62 98 ILE B O 1
ATOM 3374 N N . GLU B 1 99 ? 2.447 -15.352 -24.75 1 98.38 99 GLU B N 1
ATOM 3375 C CA . GLU B 1 99 ? 1.962 -16.422 -25.625 1 98.38 99 GLU B CA 1
ATOM 3376 C C . GLU B 1 99 ? 2.758 -17.703 -25.406 1 98.38 99 GLU B C 1
ATOM 3378 O O . GLU B 1 99 ? 3.98 -17.672 -25.266 1 98.38 99 GLU B O 1
ATOM 3383 N N . VAL B 1 100 ? 2.031 -18.75 -25.406 1 98.69 100 VAL B N 1
ATOM 3384 C CA . VAL B 1 100 ? 2.607 -20.094 -25.406 1 98.69 100 VAL B CA 1
ATOM 3385 C C . VAL B 1 100 ? 2.156 -20.844 -26.656 1 98.69 100 VAL B C 1
ATOM 3387 O O . VAL B 1 100 ? 0.958 -21 -26.891 1 98.69 100 VAL B O 1
ATOM 3390 N N . SER B 1 101 ? 3.07 -21.219 -27.469 1 97.88 101 SER B N 1
ATOM 3391 C CA . SER B 1 101 ? 2.771 -21.984 -28.672 1 97.88 101 SER B CA 1
ATOM 3392 C C . SER B 1 101 ? 3.646 -23.234 -28.781 1 97.88 101 SER B C 1
ATOM 3394 O O . SER B 1 101 ? 4.688 -23.312 -28.109 1 97.88 101 SER B O 1
ATOM 3396 N N . LYS B 1 102 ? 3.129 -24.188 -29.5 1 97.06 102 LYS B N 1
ATOM 3397 C CA . LYS B 1 102 ? 3.848 -25.453 -29.672 1 97.06 102 LYS B CA 1
ATOM 3398 C C . LYS B 1 102 ? 3.969 -25.812 -31.141 1 97.06 102 LYS B C 1
ATOM 3400 O O . LYS B 1 102 ? 2.984 -25.766 -31.891 1 97.06 102 LYS B O 1
ATOM 3405 N N . GLU B 1 103 ? 5.281 -26.094 -31.578 1 93.44 103 GLU B N 1
ATOM 3406 C CA . GLU B 1 103 ? 5.582 -26.625 -32.906 1 93.44 103 GLU B CA 1
ATOM 3407 C C . GLU B 1 103 ? 6.527 -27.812 -32.812 1 93.44 103 GLU B C 1
ATOM 3409 O O . GLU B 1 103 ? 7.586 -27.734 -32.188 1 93.44 103 GLU B O 1
ATOM 3414 N N . ASN B 1 104 ? 6.234 -28.922 -33.562 1 91.06 104 ASN B N 1
ATOM 3415 C CA . ASN B 1 104 ? 7.07 -30.109 -33.625 1 91.06 104 ASN B CA 1
ATOM 3416 C C . ASN B 1 104 ? 7.508 -30.562 -32.219 1 91.06 104 ASN B C 1
ATOM 3418 O O . ASN B 1 104 ? 8.695 -30.75 -31.984 1 91.06 104 ASN B O 1
ATOM 3422 N N . ASN B 1 105 ? 6.762 -30.484 -31.219 1 90.88 105 ASN B N 1
ATOM 3423 C CA . ASN B 1 105 ? 6.953 -30.984 -29.859 1 90.88 105 ASN B CA 1
ATOM 3424 C C . ASN B 1 105 ? 7.82 -30.047 -29.031 1 90.88 105 ASN B C 1
ATOM 3426 O O . ASN B 1 105 ? 8.414 -30.453 -28.031 1 90.88 105 ASN B O 1
ATOM 3430 N N . LEU B 1 106 ? 7.969 -28.859 -29.547 1 96.81 106 LEU B N 1
ATOM 3431 C CA . LEU B 1 106 ? 8.734 -27.844 -28.844 1 96.81 106 LEU B CA 1
ATOM 3432 C C . LEU B 1 106 ? 7.883 -26.609 -28.578 1 96.81 106 LEU B C 1
ATOM 3434 O O . LEU B 1 106 ? 7.188 -26.125 -29.469 1 96.81 106 LEU B O 1
ATOM 3438 N N . PHE B 1 107 ? 7.996 -26.156 -27.297 1 98.62 107 PHE B N 1
ATOM 3439 C CA . PHE B 1 107 ? 7.242 -24.953 -26.953 1 98.62 107 PHE B CA 1
ATOM 3440 C C . PHE B 1 107 ? 8.055 -23.703 -27.25 1 98.62 107 PHE B C 1
ATOM 3442 O O . PHE B 1 107 ? 9.266 -23.656 -26.984 1 98.62 107 PHE B O 1
ATOM 3449 N N . THR B 1 108 ? 7.41 -22.734 -27.766 1 98.5 108 THR B N 1
ATOM 3450 C CA . THR B 1 108 ? 7.887 -21.359 -27.812 1 98.5 108 THR B CA 1
ATOM 3451 C C . THR B 1 108 ? 7.07 -20.469 -26.875 1 98.5 108 THR B C 1
ATOM 3453 O O . THR B 1 108 ? 5.848 -20.391 -27 1 98.5 108 THR B O 1
ATOM 3456 N N . VAL B 1 109 ? 7.738 -19.844 -25.922 1 98.75 109 VAL B N 1
ATOM 3457 C CA . VAL B 1 109 ? 7.086 -18.953 -24.969 1 98.75 109 VAL B CA 1
ATOM 3458 C C . VAL B 1 109 ? 7.543 -17.516 -25.219 1 98.75 109 VAL B C 1
ATOM 3460 O O . VAL B 1 109 ? 8.711 -17.188 -24.984 1 98.75 109 VAL B O 1
ATOM 3463 N N . LYS B 1 110 ? 6.625 -16.703 -25.656 1 98.75 110 LYS B N 1
ATOM 3464 C CA . LYS B 1 110 ? 6.898 -15.297 -25.875 1 98.75 110 LYS B CA 1
ATOM 3465 C C . LYS B 1 110 ? 6.555 -14.461 -24.641 1 98.75 110 LYS B C 1
ATOM 3467 O O . LYS B 1 110 ? 5.473 -14.617 -24.062 1 98.75 110 LYS B O 1
ATOM 3472 N N . THR B 1 111 ? 7.477 -13.609 -24.203 1 98.62 111 THR B N 1
ATOM 3473 C CA . THR B 1 111 ? 7.25 -12.742 -23.047 1 98.62 111 THR B CA 1
ATOM 3474 C C . THR B 1 111 ? 7.379 -11.273 -23.438 1 98.62 111 THR B C 1
ATOM 3476 O O . THR B 1 111 ? 7.617 -10.961 -24.609 1 98.62 111 THR B O 1
ATOM 3479 N N . SER B 1 112 ? 7.16 -10.391 -22.5 1 98.12 112 SER B N 1
ATOM 3480 C CA . SER B 1 112 ? 7.301 -8.953 -22.703 1 98.12 112 SER B CA 1
ATOM 3481 C C . SER B 1 112 ? 8.758 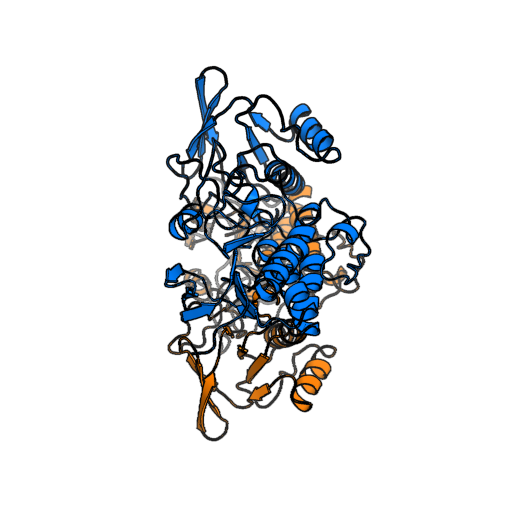-8.57 -22.938 1 98.12 112 SER B C 1
ATOM 3483 O O . SER B 1 112 ? 9.047 -7.465 -23.406 1 98.12 112 SER B O 1
ATOM 3485 N N . LYS B 1 113 ? 9.695 -9.484 -22.656 1 97.19 113 LYS B N 1
ATOM 3486 C CA . LYS B 1 113 ? 11.102 -9.109 -22.734 1 97.19 113 LYS B CA 1
ATOM 3487 C C . LYS B 1 113 ? 11.859 -10 -23.719 1 97.19 113 LYS B C 1
ATOM 3489 O O . LYS B 1 113 ? 12.852 -9.578 -24.312 1 97.19 113 LYS B O 1
ATOM 3494 N N . SER B 1 114 ? 11.367 -11.234 -23.875 1 97.69 114 SER B N 1
ATOM 3495 C CA . SER B 1 114 ? 12.188 -12.18 -24.609 1 97.69 114 SER B CA 1
ATOM 3496 C C . SER B 1 114 ? 11.344 -13.32 -25.172 1 97.69 114 SER B C 1
ATOM 3498 O O . SER B 1 114 ? 10.117 -13.195 -25.297 1 97.69 114 SER B O 1
ATOM 3500 N N . ARG B 1 115 ? 12 -14.328 -25.719 1 98.12 115 ARG B N 1
ATOM 3501 C CA . ARG B 1 115 ? 11.445 -15.586 -26.203 1 98.12 115 ARG B CA 1
ATOM 3502 C C . ARG B 1 115 ? 12.242 -16.766 -25.672 1 98.12 115 ARG B C 1
ATOM 3504 O O . ARG B 1 115 ? 13.469 -16.734 -25.641 1 98.12 115 ARG B O 1
ATOM 3511 N N . TYR B 1 116 ? 11.492 -17.766 -25.219 1 98.56 116 TYR B N 1
ATOM 3512 C CA . TYR B 1 116 ? 12.133 -18.938 -24.656 1 98.56 116 TYR B CA 1
ATO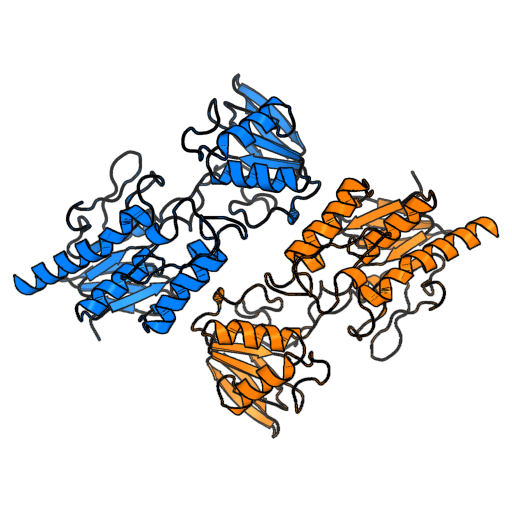M 3513 C C . TYR B 1 116 ? 11.641 -20.203 -25.344 1 98.56 116 TYR B C 1
ATOM 3515 O O . TYR B 1 116 ? 10.531 -20.25 -25.875 1 98.56 116 TYR B O 1
ATOM 3523 N N . TYR B 1 117 ? 12.5 -21.203 -25.344 1 98.56 117 TYR B N 1
ATOM 3524 C CA . TYR B 1 117 ? 12.172 -22.531 -25.875 1 98.56 117 TYR B CA 1
ATOM 3525 C C . TYR B 1 117 ? 12.281 -23.578 -24.781 1 98.56 117 TYR B C 1
ATOM 3527 O O . TYR B 1 117 ? 13.211 -23.562 -23.969 1 98.56 117 TYR B O 1
ATOM 3535 N N . SER B 1 118 ? 11.273 -24.453 -24.734 1 98.56 118 SER B N 1
ATOM 3536 C CA . SER B 1 118 ? 11.273 -25.453 -23.672 1 98.56 118 SER B CA 1
ATOM 3537 C C . SER B 1 118 ? 10.578 -26.734 -24.125 1 98.56 118 SER B C 1
ATOM 3539 O O . SER B 1 118 ? 9.695 -26.703 -24.984 1 98.56 118 SER B O 1
ATOM 3541 N N . GLN B 1 119 ? 11 -27.844 -23.531 1 98.31 119 GLN B N 1
ATOM 3542 C CA . GLN B 1 119 ? 10.367 -29.125 -23.812 1 98.31 119 GLN B CA 1
ATOM 3543 C C . GLN B 1 119 ? 9.008 -29.234 -23.141 1 98.31 119 GLN B C 1
ATOM 3545 O O . GLN B 1 119 ? 8.062 -29.781 -23.703 1 98.31 119 GLN B O 1
ATOM 3550 N N . SER B 1 120 ? 8.891 -28.734 -21.938 1 98.69 120 SER B N 1
ATOM 3551 C CA . SER B 1 120 ? 7.664 -28.734 -21.141 1 98.69 120 SER B CA 1
ATOM 3552 C C . SER B 1 120 ? 7.383 -27.344 -20.578 1 98.69 120 SER B C 1
ATOM 3554 O O . SER B 1 120 ? 8.305 -26.547 -20.375 1 98.69 120 SER B O 1
ATOM 3556 N N . VAL B 1 121 ? 6.113 -27.031 -20.344 1 98.88 121 VAL B N 1
ATOM 3557 C CA . VAL B 1 121 ? 5.688 -25.781 -19.734 1 98.88 121 VAL B CA 1
ATOM 3558 C C . VAL B 1 121 ? 4.73 -26.062 -18.578 1 98.88 121 VAL B C 1
ATOM 3560 O O . VAL B 1 121 ? 3.861 -26.938 -18.688 1 98.88 121 VAL B O 1
ATOM 3563 N N . ILE B 1 122 ? 4.914 -25.438 -17.469 1 98.94 122 ILE B N 1
ATOM 3564 C CA . ILE B 1 122 ? 4.004 -25.484 -16.328 1 98.94 122 ILE B CA 1
ATOM 3565 C C . ILE B 1 122 ? 3.34 -24.125 -16.125 1 98.94 122 ILE B C 1
ATOM 3567 O O . ILE B 1 122 ? 4.023 -23.109 -15.945 1 98.94 122 ILE B O 1
ATOM 3571 N N . ILE B 1 123 ? 2.035 -24.094 -16.219 1 98.88 123 ILE B N 1
ATOM 3572 C CA . ILE B 1 123 ? 1.283 -22.875 -15.938 1 98.88 123 ILE B CA 1
ATOM 3573 C C . ILE B 1 123 ? 0.852 -22.859 -14.477 1 98.88 123 ILE B C 1
ATOM 3575 O O . ILE B 1 123 ? -0.006 -23.641 -14.07 1 98.88 123 ILE B O 1
ATOM 3579 N N . ALA B 1 124 ? 1.438 -22 -13.703 1 98.69 124 ALA B N 1
ATOM 3580 C CA . ALA B 1 124 ? 1.157 -21.812 -12.281 1 98.69 124 ALA B CA 1
ATOM 3581 C C . ALA B 1 124 ? 0.794 -20.375 -11.977 1 98.69 124 ALA B C 1
ATOM 3583 O O . ALA B 1 124 ? 1.326 -19.766 -11.039 1 98.69 124 ALA B O 1
ATOM 3584 N N . THR B 1 125 ? -0.118 -19.766 -12.68 1 97.88 125 THR B N 1
ATOM 3585 C CA . THR B 1 125 ? -0.367 -18.328 -12.695 1 97.88 125 THR B CA 1
ATOM 3586 C C . THR B 1 125 ? -1.347 -17.938 -11.594 1 97.88 125 THR B C 1
ATOM 3588 O O . THR B 1 125 ? -1.555 -16.75 -11.336 1 97.88 125 THR B O 1
ATOM 3591 N N . GLY B 1 126 ? -1.973 -18.953 -10.953 1 96.12 126 GLY B N 1
ATOM 3592 C CA . GLY B 1 126 ? -2.98 -18.625 -9.953 1 96.12 126 GLY B CA 1
ATOM 3593 C C . GLY B 1 126 ? -4.191 -17.922 -10.539 1 96.12 126 GLY B C 1
ATOM 3594 O O . GLY B 1 126 ? -4.609 -18.219 -11.664 1 96.12 126 GLY B O 1
ATOM 3595 N N . PHE B 1 127 ? -4.918 -17.031 -9.742 1 94.69 127 PHE B N 1
ATOM 3596 C CA . PHE B 1 127 ? -6.129 -16.406 -10.258 1 94.69 127 PHE B CA 1
ATOM 3597 C C . PHE B 1 127 ? -6.348 -15.039 -9.633 1 94.69 127 PHE B C 1
ATOM 3599 O O . PHE B 1 127 ? -7.438 -14.469 -9.727 1 94.69 127 PHE B O 1
ATOM 3606 N N . TYR B 1 128 ? -5.406 -14.398 -9.062 1 93.75 128 TYR B N 1
ATOM 3607 C CA . TYR B 1 128 ? -5.594 -13.211 -8.234 1 93.75 128 TYR B CA 1
ATOM 3608 C C . TYR B 1 128 ? -5.492 -11.938 -9.062 1 93.75 128 TYR B C 1
ATOM 3610 O O . TYR B 1 128 ? -5.816 -10.852 -8.586 1 93.75 128 TYR B O 1
ATOM 3618 N N . ASP B 1 129 ? -5.211 -12.023 -10.328 1 91.25 129 ASP B N 1
ATOM 3619 C CA . ASP B 1 129 ? -4.871 -10.844 -11.117 1 91.25 129 ASP B CA 1
ATOM 3620 C C . ASP B 1 129 ? -6.125 -10.188 -11.688 1 91.25 129 ASP B C 1
ATOM 3622 O O . ASP B 1 129 ? -6.121 -8.992 -11.992 1 91.25 129 ASP B O 1
ATOM 3626 N N . ILE B 1 130 ? -7.137 -10.992 -11.883 1 95.31 130 ILE B N 1
ATOM 3627 C CA . ILE B 1 130 ? -8.305 -10.477 -12.594 1 95.31 130 ILE B CA 1
ATOM 3628 C C . ILE B 1 130 ? -9.516 -10.492 -11.664 1 95.31 130 ILE B C 1
ATOM 3630 O O . ILE B 1 130 ? -10.031 -11.562 -11.328 1 95.31 130 ILE B O 1
ATOM 3634 N N . PRO B 1 131 ? -9.961 -9.312 -11.281 1 96.62 131 PRO B N 1
ATOM 3635 C CA . PRO B 1 131 ? -11.172 -9.289 -10.461 1 96.62 131 PRO B CA 1
ATOM 3636 C C . PRO B 1 131 ? -12.414 -9.742 -11.219 1 96.62 131 PRO B C 1
ATOM 3638 O O . PRO B 1 131 ? -12.523 -9.516 -12.43 1 96.62 131 PRO B O 1
ATOM 3641 N N . ASN B 1 132 ? -13.273 -10.461 -10.57 1 95.94 132 ASN B N 1
ATOM 3642 C CA . ASN B 1 132 ? -14.602 -10.734 -11.117 1 95.94 132 ASN B CA 1
ATOM 3643 C C . ASN B 1 132 ? -15.469 -9.477 -11.125 1 95.94 132 ASN B C 1
ATOM 3645 O O . ASN B 1 132 ? -16.047 -9.117 -10.102 1 95.94 132 ASN B O 1
ATOM 3649 N N . LEU B 1 133 ? -15.664 -8.836 -12.227 1 96.94 133 LEU B N 1
ATOM 3650 C CA . LEU B 1 133 ? -16.328 -7.547 -12.336 1 96.94 133 LEU B CA 1
ATOM 3651 C C . LEU B 1 133 ? -17.844 -7.711 -12.195 1 96.94 133 LEU B C 1
ATOM 3653 O O . LEU B 1 133 ? -18.406 -8.742 -12.57 1 96.94 133 LEU B O 1
ATOM 3657 N N . MET B 1 134 ? -18.5 -6.691 -11.648 1 97.44 134 MET B N 1
ATOM 3658 C CA . MET B 1 134 ? -19.969 -6.668 -11.523 1 97.44 134 MET B CA 1
ATOM 3659 C C . MET B 1 134 ? -20.625 -6.277 -12.844 1 97.44 134 MET B C 1
ATOM 3661 O O . MET B 1 134 ? -21.797 -6.543 -13.047 1 97.44 134 MET B O 1
ATOM 3665 N N . ASN B 1 135 ? -19.891 -5.621 -13.727 1 97.81 135 ASN B N 1
ATOM 3666 C CA . ASN B 1 135 ? -20.375 -5.176 -15.023 1 97.81 135 ASN B CA 1
ATOM 3667 C C . ASN B 1 135 ? -21.594 -4.27 -14.891 1 97.81 135 ASN B C 1
ATOM 3669 O O . ASN B 1 135 ? -22.625 -4.496 -15.539 1 97.81 135 ASN B O 1
ATOM 3673 N N . ILE B 1 136 ? -21.578 -3.312 -14.055 1 98.5 136 ILE B N 1
ATOM 3674 C CA . ILE B 1 136 ? -22.625 -2.326 -13.844 1 98.5 136 ILE B CA 1
ATOM 3675 C C . ILE B 1 136 ? -22.078 -0.923 -14.102 1 98.5 136 ILE B C 1
ATOM 3677 O O . ILE B 1 136 ? -20.875 -0.699 -14.023 1 98.5 136 ILE B O 1
ATOM 3681 N N . PRO B 1 137 ? -22.984 0.01 -14.461 1 98.62 137 PRO B N 1
ATOM 3682 C CA . PRO B 1 137 ? -22.516 1.39 -14.633 1 98.62 137 PRO B CA 1
ATOM 3683 C C . PRO B 1 137 ? -21.844 1.946 -13.383 1 98.62 137 PRO B C 1
ATOM 3685 O O . PRO B 1 137 ? -22.328 1.724 -12.266 1 98.62 137 PRO B O 1
ATOM 3688 N N . GLY B 1 138 ? -20.719 2.609 -13.562 1 98.75 138 GLY B N 1
ATOM 3689 C CA . GLY B 1 138 ? -20.047 3.289 -12.461 1 98.75 138 GLY B CA 1
ATOM 3690 C C . GLY B 1 138 ? -18.984 2.441 -11.805 1 98.75 138 GLY B C 1
ATOM 3691 O O . GLY B 1 138 ? -18.25 2.918 -10.922 1 98.75 138 GLY B O 1
ATOM 3692 N N . GLU B 1 139 ? -18.812 1.164 -12.227 1 98.62 139 GLU B N 1
ATOM 3693 C CA . GLU B 1 139 ? -17.844 0.266 -11.602 1 98.62 139 GLU B CA 1
ATOM 3694 C C . GLU B 1 139 ? -16.422 0.75 -11.836 1 98.62 139 GLU B C 1
ATOM 3696 O O . GLU B 1 139 ? -15.5 0.35 -11.117 1 98.62 139 GLU B O 1
ATOM 3701 N N . HIS B 1 140 ? -16.188 1.651 -12.758 1 97.75 140 HIS B N 1
ATOM 3702 C CA . HIS B 1 140 ? -14.859 2.15 -13.094 1 97.75 140 HIS B CA 1
ATOM 3703 C C . HIS B 1 140 ? -14.508 3.383 -12.266 1 97.75 140 HIS B C 1
ATOM 3705 O O . HIS B 1 140 ? -13.383 3.881 -12.336 1 97.75 140 HIS B O 1
ATOM 3711 N N . LEU B 1 141 ? -15.492 3.91 -11.523 1 98.5 141 LEU B N 1
ATOM 3712 C CA . LEU B 1 141 ? -15.25 5.121 -10.75 1 98.5 141 LEU B CA 1
ATOM 3713 C C . LEU B 1 141 ? -14.117 4.914 -9.758 1 98.5 141 LEU B C 1
ATOM 3715 O O . LEU B 1 141 ? -13.945 3.814 -9.219 1 98.5 141 LEU B O 1
ATOM 3719 N N . PRO B 1 142 ? -13.375 5.984 -9.438 1 97.69 142 PRO B N 1
ATOM 3720 C CA . PRO B 1 142 ? -12.219 5.887 -8.539 1 97.69 142 PRO B CA 1
ATOM 3721 C C . PRO B 1 142 ? -12.594 5.379 -7.152 1 97.69 142 PRO B C 1
ATOM 3723 O O . PRO B 1 142 ? -11.758 4.793 -6.461 1 97.69 142 PRO B O 1
ATOM 3726 N N . LYS B 1 143 ? -13.805 5.605 -6.723 1 98.38 143 LYS B N 1
ATOM 3727 C CA . LYS B 1 143 ? -14.203 5.207 -5.375 1 98.38 143 LYS B CA 1
ATOM 3728 C C . LYS B 1 143 ? -14.391 3.695 -5.281 1 98.38 143 LYS B C 1
ATOM 3730 O O . LYS B 1 143 ? -14.547 3.148 -4.188 1 98.38 143 LYS B O 1
ATOM 3735 N N . VAL B 1 144 ? -14.367 2.988 -6.41 1 98.81 144 VAL B N 1
ATOM 3736 C CA . VAL B 1 144 ? -14.555 1.542 -6.441 1 98.81 144 VAL B CA 1
ATOM 3737 C C . VAL B 1 144 ? -13.203 0.843 -6.379 1 98.81 144 VAL B C 1
ATOM 3739 O O . VAL B 1 144 ? -12.297 1.158 -7.156 1 98.81 144 VAL B O 1
ATOM 3742 N N . LYS B 1 145 ? -13.039 -0.033 -5.398 1 98.62 145 LYS B N 1
ATOM 3743 C CA . LYS B 1 145 ? -11.828 -0.834 -5.254 1 98.62 145 LYS B CA 1
ATOM 3744 C C . LYS B 1 145 ? -12.141 -2.324 -5.344 1 98.62 145 LYS B C 1
ATOM 3746 O O . LYS B 1 145 ? -12.992 -2.83 -4.613 1 98.62 145 LYS B O 1
ATOM 3751 N N . HIS B 1 146 ? -11.422 -3 -6.203 1 98.31 146 HIS B N 1
ATOM 3752 C CA . HIS B 1 146 ? -11.586 -4.445 -6.312 1 98.31 146 HIS B CA 1
ATOM 3753 C C . HIS B 1 146 ? -10.578 -5.184 -5.438 1 98.31 146 HIS B C 1
ATOM 3755 O O . HIS B 1 146 ? -10.688 -6.398 -5.246 1 98.31 146 HIS B O 1
ATOM 3761 N N . TYR B 1 147 ? -9.602 -4.465 -4.98 1 97.62 147 TYR B N 1
ATOM 3762 C CA . TYR B 1 147 ? -8.594 -4.988 -4.07 1 97.62 147 TYR B CA 1
ATOM 3763 C C . TYR B 1 147 ? -8.578 -4.199 -2.764 1 97.62 147 TYR B C 1
ATOM 3765 O O . TYR B 1 147 ? -8.578 -2.967 -2.775 1 97.62 147 TYR B O 1
ATOM 3773 N N . TYR B 1 148 ? -8.703 -4.926 -1.699 1 98 148 TYR B N 1
ATOM 3774 C CA . TYR B 1 148 ? -8.656 -4.359 -0.356 1 98 148 TYR B CA 1
ATOM 3775 C C . TYR B 1 148 ? -7.238 -4.422 0.209 1 98 148 TYR B C 1
ATOM 3777 O O . TYR B 1 148 ? -6.547 -5.43 0.064 1 98 148 TYR B O 1
ATOM 3785 N N . THR B 1 149 ? -6.699 -3.309 0.897 1 97.81 149 THR B N 1
ATOM 3786 C CA . THR B 1 149 ? -5.324 -3.252 1.381 1 97.81 149 THR B CA 1
ATOM 3787 C C . THR B 1 149 ? -5.289 -3.109 2.9 1 97.81 149 THR B C 1
ATOM 3789 O O . THR B 1 149 ? -4.68 -3.928 3.592 1 97.81 149 THR B O 1
ATOM 3792 N N . GLU B 1 150 ? -5.93 -2.137 3.461 1 98.44 150 GLU B N 1
ATOM 3793 C CA . GLU B 1 150 ? -5.977 -1.84 4.891 1 98.44 150 GLU B CA 1
ATOM 3794 C C . GLU B 1 150 ? -7.188 -0.976 5.234 1 98.44 150 GLU B C 1
ATOM 3796 O O . GLU B 1 150 ? -7.805 -0.382 4.352 1 98.44 150 GLU B O 1
ATOM 3801 N N . PRO B 1 151 ? -7.578 -0.854 6.496 1 98.62 151 PRO B N 1
ATOM 3802 C CA . PRO B 1 151 ? -8.867 -0.242 6.84 1 98.62 151 PRO B CA 1
ATOM 3803 C C . PRO B 1 151 ? -8.773 1.272 7.012 1 98.62 151 PRO B C 1
ATOM 3805 O O . PRO B 1 151 ? -9.789 1.966 6.977 1 98.62 151 PRO B O 1
ATOM 3808 N N . TYR B 1 152 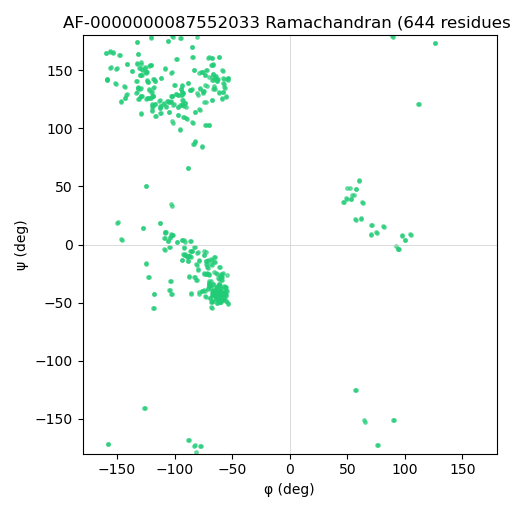? -7.566 1.84 7.125 1 98.62 152 TYR B N 1
ATOM 3809 C CA . TYR B 1 152 ? -7.379 3.184 7.66 1 98.62 152 TYR B CA 1
ATOM 3810 C C . TYR B 1 152 ? -7.914 4.234 6.695 1 98.62 152 TYR B C 1
ATOM 3812 O O . TYR B 1 152 ? -8.477 5.246 7.121 1 98.62 152 TYR B O 1
ATOM 3820 N N . PRO B 1 153 ? -7.832 4.012 5.391 1 98.5 153 PRO B N 1
ATOM 3821 C CA . PRO B 1 153 ? -8.367 5.008 4.457 1 98.5 153 PRO B CA 1
ATOM 3822 C C . PRO B 1 153 ? -9.883 5.164 4.566 1 98.5 153 PRO B C 1
ATOM 3824 O O . PRO B 1 153 ? -10.445 6.129 4.043 1 98.5 153 PRO B O 1
ATOM 3827 N N . TYR B 1 154 ? -10.562 4.289 5.277 1 98.62 154 TYR B N 1
ATOM 3828 C CA . TYR B 1 154 ? -12.023 4.25 5.234 1 98.62 154 TYR B CA 1
ATOM 3829 C C . TYR B 1 154 ? -12.617 4.758 6.539 1 98.62 154 TYR B C 1
ATOM 3831 O O . TYR B 1 154 ? -13.844 4.742 6.715 1 98.62 154 TYR B O 1
ATOM 3839 N N . THR B 1 155 ? -11.758 5.238 7.406 1 97.94 155 THR B N 1
ATOM 3840 C CA . THR B 1 155 ? -12.211 5.762 8.688 1 97.94 155 THR B CA 1
ATOM 3841 C C . THR B 1 155 ? -13.211 6.895 8.492 1 97.94 155 THR B C 1
ATOM 3843 O O . THR B 1 155 ? -12.984 7.797 7.684 1 97.94 155 THR B O 1
ATOM 3846 N N . GLN B 1 156 ? -14.359 6.785 9.234 1 97.56 156 GLN B N 1
ATOM 3847 C CA . GLN B 1 156 ? -15.422 7.789 9.258 1 97.56 156 GLN B CA 1
ATOM 3848 C C . GLN B 1 156 ? -16.047 7.961 7.875 1 97.56 156 GLN B C 1
ATOM 3850 O O . GLN B 1 156 ? -16.547 9.039 7.543 1 97.56 156 GLN B O 1
ATOM 3855 N N . GLN B 1 157 ? -15.93 6.957 6.98 1 98.44 157 GLN B N 1
ATOM 3856 C CA . GLN B 1 157 ? -16.531 6.98 5.652 1 98.44 157 GLN B CA 1
ATOM 3857 C C . GLN B 1 157 ? -17.703 6.012 5.562 1 98.44 157 GLN B C 1
ATOM 3859 O O . GLN B 1 157 ? -17.766 5.031 6.309 1 98.44 157 GLN B O 1
ATOM 3864 N N . LYS B 1 158 ? -18.672 6.32 4.703 1 98.75 158 LYS B N 1
ATOM 3865 C CA . LYS B 1 158 ? -19.734 5.387 4.332 1 98.75 158 LYS B CA 1
ATOM 3866 C C . LYS B 1 158 ? -19.266 4.426 3.242 1 98.75 158 LYS B C 1
ATOM 3868 O O . LYS B 1 158 ? -19.078 4.828 2.092 1 98.75 158 LYS B O 1
ATOM 3873 N N . ILE B 1 159 ? -19.172 3.117 3.58 1 98.69 159 ILE B N 1
ATOM 3874 C CA . ILE B 1 159 ? -18.594 2.213 2.586 1 98.69 159 ILE B CA 1
ATOM 3875 C C . ILE B 1 159 ? -19.578 1.081 2.295 1 98.69 159 ILE B C 1
ATOM 3877 O O . ILE B 1 159 ? -20.281 0.618 3.195 1 98.69 159 ILE B O 1
ATOM 3881 N N . ALA B 1 160 ? -19.656 0.721 1.06 1 98.88 160 ALA B N 1
ATOM 3882 C CA . ALA B 1 160 ? -20.391 -0.464 0.631 1 98.88 160 ALA B CA 1
ATOM 3883 C C . ALA B 1 160 ? -19.453 -1.624 0.336 1 98.88 160 ALA B C 1
ATOM 3885 O O . ALA B 1 160 ? -18.453 -1.458 -0.373 1 98.88 160 ALA B O 1
ATOM 3886 N N . ILE B 1 161 ? -19.703 -2.729 0.906 1 98.88 161 ILE B N 1
ATOM 3887 C CA . ILE B 1 161 ? -18.969 -3.953 0.626 1 98.88 161 ILE B CA 1
ATOM 3888 C C . ILE B 1 161 ? -19.844 -4.914 -0.173 1 98.88 161 ILE B C 1
ATOM 3890 O O . ILE B 1 161 ? -20.922 -5.301 0.277 1 98.88 161 ILE B O 1
ATOM 3894 N N . ILE B 1 162 ? -19.391 -5.238 -1.36 1 98.75 162 ILE B N 1
ATOM 3895 C CA . ILE B 1 162 ? -20.125 -6.156 -2.225 1 98.75 162 ILE B CA 1
ATOM 3896 C C . ILE B 1 162 ? -19.547 -7.566 -2.09 1 98.75 162 ILE B C 1
ATOM 3898 O O . ILE B 1 162 ? -18.375 -7.797 -2.408 1 98.75 162 ILE B O 1
ATOM 3902 N N . GLY B 1 163 ? -20.359 -8.5 -1.634 1 97.06 163 GLY B N 1
ATOM 3903 C CA . GLY B 1 163 ? -19.938 -9.875 -1.415 1 97.06 163 GLY B CA 1
ATOM 3904 C C . GLY B 1 163 ? -20.234 -10.375 -0.012 1 97.06 163 GLY B C 1
ATOM 3905 O O . GLY B 1 163 ? -20.688 -9.609 0.841 1 97.06 163 GLY B O 1
ATOM 3906 N N . SER B 1 164 ? -20 -11.688 0.227 1 96.06 164 SER B N 1
ATOM 3907 C CA . SER B 1 164 ? -20.344 -12.258 1.521 1 96.06 164 SER B CA 1
ATOM 3908 C C . SER B 1 164 ? -19.359 -13.359 1.92 1 96.06 164 SER B C 1
ATOM 3910 O O . SER B 1 164 ? -19.578 -14.055 2.914 1 96.06 164 SER B O 1
ATOM 3912 N N . SER B 1 165 ? -18.297 -13.594 1.138 1 94.88 165 SER B N 1
ATOM 3913 C CA . SER B 1 165 ? -17.297 -14.609 1.445 1 94.88 165 SER B CA 1
ATOM 3914 C C . SER B 1 165 ? -16.188 -14.055 2.338 1 94.88 165 SER B C 1
ATOM 3916 O O . SER B 1 165 ? -16.344 -12.984 2.924 1 94.88 165 SER B O 1
ATOM 3918 N N . ASN B 1 166 ? -15.094 -14.781 2.514 1 94.06 166 ASN B N 1
ATOM 3919 C CA . ASN B 1 166 ? -14.047 -14.469 3.484 1 94.06 166 ASN B CA 1
ATOM 3920 C C . ASN B 1 166 ? -13.508 -13.055 3.289 1 94.06 166 ASN B C 1
ATOM 3922 O O . ASN B 1 166 ? -13.406 -12.289 4.246 1 94.06 166 ASN B O 1
ATOM 3926 N N . SER B 1 167 ? -13.188 -12.703 2.086 1 95.31 167 SER B N 1
ATOM 3927 C CA . SER B 1 167 ? -12.602 -11.391 1.808 1 95.31 167 SER B CA 1
ATOM 3928 C C . SER B 1 167 ? -13.562 -10.266 2.191 1 95.31 167 SER B C 1
ATOM 3930 O O . SER B 1 167 ? -13.148 -9.273 2.795 1 95.31 167 SER B O 1
ATOM 3932 N N . ALA B 1 168 ? -14.844 -10.422 1.828 1 97.62 168 ALA B N 1
ATOM 3933 C CA . ALA B 1 168 ? -15.859 -9.414 2.133 1 97.62 168 ALA B CA 1
ATOM 3934 C C . ALA B 1 168 ? -16.047 -9.266 3.641 1 97.62 168 ALA B C 1
ATOM 3936 O O . ALA B 1 168 ? -16.094 -8.141 4.156 1 97.62 168 ALA B O 1
ATOM 3937 N N . VAL B 1 169 ? -16.156 -10.375 4.273 1 97.75 169 VAL B N 1
ATOM 3938 C CA . VAL B 1 169 ? -16.391 -10.383 5.711 1 97.75 169 VAL B CA 1
ATOM 3939 C C . VAL B 1 169 ? -15.195 -9.766 6.434 1 97.75 169 VAL B C 1
ATOM 3941 O O . VAL B 1 169 ? -15.367 -8.938 7.34 1 97.75 169 VAL B O 1
ATOM 3944 N N . ASP B 1 170 ? -14 -10.109 6.055 1 97.25 170 ASP B N 1
ATOM 3945 C CA . ASP B 1 170 ? -12.797 -9.547 6.652 1 97.25 170 ASP B CA 1
ATOM 3946 C C . ASP B 1 170 ? -12.75 -8.031 6.465 1 97.25 170 ASP B C 1
ATOM 3948 O O . ASP B 1 170 ? -12.5 -7.285 7.414 1 97.25 170 ASP B O 1
ATOM 3952 N N . ALA B 1 171 ? -12.977 -7.594 5.219 1 98.31 171 ALA B N 1
ATOM 3953 C CA . ALA B 1 171 ? -12.969 -6.164 4.93 1 98.31 171 ALA B CA 1
ATOM 3954 C C . ALA B 1 171 ? -14.023 -5.43 5.758 1 98.31 171 ALA B C 1
ATOM 3956 O O . ALA B 1 171 ? -13.75 -4.367 6.32 1 98.31 171 ALA B O 1
ATOM 3957 N N . ALA B 1 172 ? -15.203 -6.02 5.871 1 98.62 172 ALA B N 1
ATOM 3958 C CA . ALA B 1 172 ? -16.297 -5.414 6.625 1 98.62 172 ALA B CA 1
ATOM 3959 C C . ALA B 1 172 ? -15.922 -5.242 8.094 1 98.62 172 ALA B C 1
ATOM 3961 O O . ALA B 1 172 ? -16.078 -4.152 8.656 1 98.62 172 ALA B O 1
ATOM 3962 N N . LEU B 1 173 ? -15.422 -6.293 8.672 1 98.44 173 LEU B N 1
ATOM 3963 C CA . LEU B 1 173 ? -15.102 -6.266 10.094 1 98.44 173 LEU B CA 1
ATOM 3964 C C . LEU B 1 173 ? -13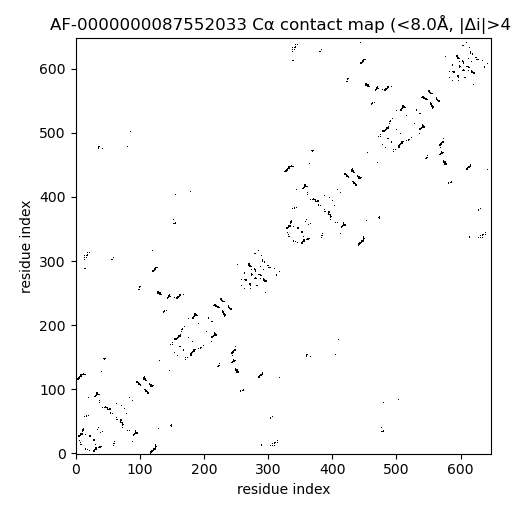.938 -5.32 10.375 1 98.44 173 LEU B C 1
ATOM 3966 O O . LEU B 1 173 ? -13.984 -4.539 11.328 1 98.44 173 LEU B O 1
ATOM 3970 N N . GLU B 1 174 ? -12.906 -5.367 9.555 1 98 174 GLU B N 1
ATOM 3971 C CA . GLU B 1 174 ? -11.734 -4.523 9.773 1 98 174 GLU B CA 1
ATOM 3972 C C . GLU B 1 174 ? -12.086 -3.043 9.656 1 98 174 GLU B C 1
ATOM 3974 O O . GLU B 1 174 ? -11.688 -2.234 10.492 1 98 174 GLU B O 1
ATOM 3979 N N . THR B 1 175 ? -12.836 -2.68 8.617 1 98.62 175 THR B N 1
ATOM 3980 C CA . THR B 1 175 ? -13.164 -1.273 8.398 1 98.62 175 THR B CA 1
ATOM 3981 C C . THR B 1 175 ? -14.156 -0.777 9.445 1 98.62 175 THR B C 1
ATOM 3983 O O . THR B 1 175 ? -14.023 0.341 9.953 1 98.62 175 THR B O 1
ATOM 3986 N N . TYR B 1 176 ? -15.156 -1.661 9.859 1 98.56 176 TYR B N 1
ATOM 3987 C CA . TYR B 1 176 ? -16.094 -1.334 10.922 1 98.56 176 TYR B CA 1
ATOM 3988 C C . TYR B 1 176 ? -15.367 -0.987 12.211 1 98.56 176 TYR B C 1
ATOM 3990 O O . TYR B 1 176 ? -15.664 0.027 12.844 1 98.56 176 TYR B O 1
ATOM 3998 N N . ARG B 1 177 ? -14.359 -1.737 12.484 1 97.88 177 ARG B N 1
ATOM 3999 C CA . ARG B 1 177 ? -13.633 -1.576 13.742 1 97.88 177 ARG B CA 1
ATOM 4000 C C . ARG B 1 177 ? -12.805 -0.292 13.742 1 97.88 177 ARG B C 1
ATOM 4002 O O . ARG B 1 177 ? -12.383 0.181 14.797 1 97.88 177 ARG B O 1
ATOM 4009 N N . LYS B 1 178 ? -12.562 0.256 12.57 1 97.75 178 LYS B N 1
ATOM 4010 C CA . LYS B 1 178 ? -11.789 1.49 12.484 1 97.75 178 LYS B CA 1
ATOM 4011 C C . LYS B 1 178 ? -12.695 2.693 12.25 1 97.75 178 LYS B C 1
ATOM 4013 O O . LYS B 1 178 ? -12.219 3.785 11.922 1 97.75 178 LYS B O 1
ATOM 4018 N N . GLY B 1 179 ? -14.016 2.49 12.336 1 97.62 179 GLY B N 1
ATOM 4019 C CA . GLY B 1 179 ? -14.922 3.621 12.406 1 97.62 179 GLY B CA 1
ATOM 4020 C C . GLY B 1 179 ? -15.664 3.877 11.109 1 97.62 179 GLY B C 1
ATOM 4021 O O . GLY B 1 179 ? -16.375 4.875 10.977 1 97.62 179 GLY B O 1
ATOM 4022 N N . ALA B 1 180 ? -15.594 3.018 10.148 1 98.5 180 ALA B N 1
ATOM 4023 C CA . ALA B 1 180 ? -16.375 3.16 8.914 1 98.5 180 ALA B CA 1
ATOM 4024 C C . ALA B 1 180 ? -17.844 2.834 9.156 1 98.5 180 ALA B C 1
ATOM 4026 O O . ALA B 1 180 ? -18.172 2.027 10.031 1 98.5 180 ALA B O 1
ATOM 4027 N N . GLU B 1 181 ? -18.75 3.523 8.453 1 98.69 181 GLU B N 1
ATOM 4028 C CA . GLU B 1 181 ? -20.141 3.102 8.352 1 98.69 181 GLU B CA 1
ATOM 4029 C C . GLU B 1 181 ? -20.328 2.078 7.23 1 98.69 181 GLU B C 1
ATOM 4031 O O . GLU B 1 181 ? -20.375 2.441 6.055 1 98.69 181 GLU B O 1
ATOM 4036 N N . VAL B 1 182 ? -20.5 0.825 7.582 1 98.88 182 VAL B N 1
ATOM 4037 C CA . VAL B 1 182 ? -20.391 -0.275 6.629 1 98.88 182 VAL B CA 1
ATOM 4038 C C . VAL B 1 182 ? -21.797 -0.751 6.238 1 98.88 182 VAL B C 1
ATOM 4040 O O . VAL B 1 182 ? -22.641 -0.986 7.102 1 98.88 182 VAL B O 1
ATOM 4043 N N . THR B 1 183 ? -22.062 -0.827 4.953 1 98.81 183 THR B N 1
ATOM 4044 C CA . THR B 1 183 ? -23.219 -1.483 4.383 1 98.81 183 THR B CA 1
ATOM 4045 C C . THR B 1 183 ? -22.812 -2.619 3.451 1 98.81 183 THR B C 1
ATOM 4047 O O . THR B 1 183 ? -22.078 -2.398 2.482 1 98.81 183 THR B O 1
ATOM 4050 N N . MET B 1 184 ? -23.234 -3.83 3.766 1 98.81 184 MET B N 1
ATOM 4051 C CA . MET B 1 184 ? -22.969 -4.965 2.887 1 98.81 184 MET B CA 1
ATOM 4052 C C . MET B 1 184 ? -24.125 -5.203 1.931 1 98.81 184 MET B C 1
ATOM 4054 O O . MET B 1 184 ? -25.297 -5.188 2.342 1 98.81 184 MET B O 1
ATOM 4058 N N . ILE B 1 185 ? -23.875 -5.312 0.664 1 98.75 185 ILE B N 1
ATOM 4059 C CA . ILE B 1 185 ? -24.844 -5.73 -0.339 1 98.75 185 ILE B CA 1
ATOM 4060 C C . ILE B 1 185 ? -24.547 -7.168 -0.765 1 98.75 185 ILE B C 1
ATOM 4062 O O . ILE B 1 185 ? -23.531 -7.445 -1.4 1 98.75 185 ILE B O 1
ATOM 4066 N N . ILE B 1 186 ? -25.438 -8.055 -0.462 1 98.25 186 ILE B N 1
ATOM 4067 C CA . ILE B 1 186 ? -25.203 -9.484 -0.598 1 98.25 186 ILE B CA 1
ATOM 4068 C C . ILE B 1 186 ? -26.266 -10.094 -1.513 1 98.25 186 ILE B C 1
ATOM 4070 O O . ILE B 1 186 ? -27.469 -9.93 -1.274 1 98.25 186 ILE B O 1
ATOM 4074 N N . ARG B 1 187 ? -25.859 -10.773 -2.518 1 96.5 187 ARG B N 1
ATOM 4075 C CA . ARG B 1 187 ? -26.781 -11.352 -3.494 1 96.5 187 ARG B CA 1
ATOM 4076 C C . ARG B 1 187 ? -27.516 -12.547 -2.906 1 96.5 187 ARG B C 1
ATOM 4078 O O . ARG B 1 187 ? -28.625 -12.875 -3.338 1 96.5 187 ARG B O 1
ATOM 4085 N N . HIS B 1 188 ? -26.953 -13.188 -1.949 1 95.81 188 HIS B N 1
ATOM 4086 C CA . HIS B 1 188 ? -27.516 -14.391 -1.354 1 95.81 188 HIS B CA 1
ATOM 4087 C C . HIS B 1 188 ? -28.344 -14.062 -0.117 1 95.81 188 HIS B C 1
ATOM 4089 O O . HIS B 1 188 ? -28.391 -12.906 0.313 1 95.81 188 HIS B O 1
ATOM 4095 N N . SER B 1 189 ? -28.953 -15.102 0.473 1 96.25 189 SER B N 1
ATOM 4096 C CA . SER B 1 189 ? -29.875 -14.914 1.588 1 96.25 189 SER B CA 1
ATOM 4097 C C . SER B 1 189 ? -29.141 -14.93 2.922 1 96.25 189 SER B C 1
ATOM 4099 O O . SER B 1 189 ? -29.719 -14.602 3.961 1 96.25 189 SER B O 1
ATOM 4101 N N . GLU B 1 190 ? -27.938 -15.281 2.873 1 95.06 190 GLU B N 1
ATOM 4102 C CA . GLU B 1 190 ? -27.141 -15.367 4.098 1 95.06 190 GLU B CA 1
ATOM 4103 C C . GLU B 1 190 ? -25.656 -15.164 3.812 1 95.06 190 GLU B C 1
ATOM 4105 O O . GLU B 1 190 ? -25.234 -15.133 2.652 1 95.06 190 GLU B O 1
ATOM 4110 N N . ILE B 1 191 ? -24.891 -14.922 4.859 1 95.69 191 ILE B N 1
ATOM 4111 C CA . ILE B 1 191 ? -23.438 -14.969 4.762 1 95.69 191 ILE B CA 1
ATOM 4112 C C . ILE B 1 191 ? -23 -16.344 4.27 1 95.69 191 ILE B C 1
ATOM 4114 O O . ILE B 1 191 ? -23.531 -17.359 4.711 1 95.69 191 ILE B O 1
ATOM 4118 N N . SER B 1 192 ? -22.047 -16.328 3.408 1 93.38 192 SER B N 1
ATOM 4119 C CA . SER B 1 192 ? -21.609 -17.578 2.811 1 93.38 192 SER B CA 1
ATOM 4120 C C . SER B 1 192 ? -21.234 -18.594 3.881 1 93.38 192 SER B C 1
ATOM 4122 O O . SER B 1 192 ? -20.625 -18.266 4.895 1 93.38 192 SER B O 1
ATOM 4124 N N . GLN B 1 193 ? -21.562 -19.812 3.625 1 91.06 193 GLN B N 1
ATOM 4125 C CA . GLN B 1 193 ? -21.266 -20.891 4.555 1 91.06 193 GLN B CA 1
ATOM 4126 C C . GLN B 1 193 ? -19.781 -21.219 4.566 1 91.06 193 GLN B C 1
ATOM 4128 O O . GLN B 1 193 ? -19.297 -21.906 5.469 1 91.06 193 GLN B O 1
ATOM 4133 N N . SER B 1 194 ? -19.125 -20.719 3.574 1 87.31 194 SER B N 1
ATOM 4134 C CA . SER B 1 194 ? -17.703 -21.031 3.441 1 87.31 194 SER B CA 1
ATOM 4135 C C . SER B 1 194 ? -16.859 -20.078 4.281 1 87.31 194 SER B C 1
ATOM 4137 O O . SER B 1 194 ? -15.648 -20.281 4.418 1 87.31 194 SER B O 1
ATOM 4139 N N . VAL B 1 195 ? -17.5 -19.125 4.844 1 92.81 195 VAL B N 1
ATOM 4140 C CA . VAL B 1 195 ? -16.766 -18.203 5.695 1 92.81 195 VAL B CA 1
ATOM 4141 C C . VAL B 1 195 ? -16.203 -18.953 6.91 1 92.81 195 VAL B C 1
ATOM 4143 O O . VAL B 1 195 ? -16.875 -19.812 7.473 1 92.81 195 VAL B O 1
ATOM 4146 N N . LYS B 1 196 ? -15.07 -18.562 7.332 1 89.75 196 LYS B N 1
ATOM 4147 C CA . LYS B 1 196 ? -14.391 -19.219 8.453 1 89.75 196 LYS B CA 1
ATOM 4148 C C . LYS B 1 196 ? -15.258 -19.188 9.703 1 89.75 196 LYS B C 1
ATOM 4150 O O . LYS B 1 196 ? -15.883 -18.172 10.023 1 89.75 196 LYS B O 1
ATOM 4155 N N . TYR B 1 197 ? -15.188 -20.219 10.414 1 89.25 197 TYR B N 1
ATOM 4156 C CA . TYR B 1 197 ? -16.125 -20.438 11.508 1 89.25 197 TYR B CA 1
ATOM 4157 C C . TYR B 1 197 ? -15.859 -19.469 12.656 1 89.25 197 TYR B C 1
ATOM 4159 O O . TYR B 1 197 ? -16.766 -19.141 13.422 1 89.25 197 TYR B O 1
ATOM 4167 N N . TRP B 1 198 ? -14.664 -18.984 12.797 1 89.25 198 TRP B N 1
ATOM 4168 C CA . TRP B 1 198 ? -14.359 -18.109 13.922 1 89.25 198 TRP B CA 1
ATOM 4169 C C . TRP B 1 198 ? -14.656 -16.656 13.578 1 89.25 198 TRP B C 1
ATOM 4171 O O . TRP B 1 198 ? -14.586 -15.773 14.445 1 89.25 198 TRP B O 1
ATOM 4181 N N . VAL B 1 199 ? -14.906 -16.406 12.344 1 92.75 199 VAL B N 1
ATOM 4182 C CA . VAL B 1 199 ? -15.195 -15.039 11.898 1 92.75 199 VAL B CA 1
ATOM 4183 C C . VAL B 1 199 ? -16.703 -14.891 11.641 1 92.75 199 VAL B C 1
ATOM 4185 O O . VAL B 1 199 ? -17.266 -13.82 11.844 1 92.75 199 VAL B O 1
ATOM 4188 N N . LYS B 1 200 ? -17.328 -15.93 11.234 1 95.44 200 LYS B N 1
ATOM 4189 C CA . LYS B 1 200 ? -18.734 -15.922 10.82 1 95.44 200 LYS B CA 1
ATOM 4190 C C . LYS B 1 200 ? -19.625 -15.43 11.953 1 95.44 200 LYS B C 1
ATOM 4192 O O . LYS B 1 200 ? -20.453 -14.531 11.75 1 95.44 200 LYS B O 1
ATOM 4197 N N . PRO B 1 201 ? -19.484 -15.93 13.227 1 96.31 201 PRO B N 1
ATOM 4198 C CA . PRO B 1 201 ? -20.328 -15.414 14.297 1 96.31 201 PRO B CA 1
ATOM 4199 C C . PRO B 1 201 ? -20.141 -13.914 14.547 1 96.31 201 PRO B C 1
ATOM 4201 O O . PRO B 1 201 ? -21.078 -13.219 14.914 1 96.31 201 PRO B O 1
ATOM 4204 N N . ASP B 1 202 ? -18.953 -13.508 14.359 1 97.12 202 ASP B N 1
ATOM 4205 C CA . ASP B 1 202 ? -18.641 -12.102 14.602 1 97.12 202 ASP B CA 1
ATOM 4206 C C . ASP B 1 202 ? -19.422 -11.203 13.633 1 97.12 202 ASP B C 1
ATOM 4208 O O . ASP B 1 202 ? -20.109 -10.273 14.055 1 97.12 202 ASP B O 1
ATOM 4212 N N . ILE B 1 203 ? -19.359 -11.516 12.336 1 98.06 203 ILE B N 1
ATOM 4213 C CA . ILE B 1 203 ? -20.047 -10.695 11.344 1 98.06 203 ILE B CA 1
ATOM 4214 C C . ILE B 1 203 ? -21.562 -10.805 11.531 1 98.06 203 ILE B C 1
ATOM 4216 O O . ILE B 1 203 ? -22.281 -9.805 11.43 1 98.06 203 ILE B O 1
ATOM 4220 N N . GLU B 1 204 ? -22.031 -11.938 11.812 1 97.69 204 GLU B N 1
ATOM 4221 C CA . GLU B 1 204 ? -23.469 -12.141 12.016 1 97.69 204 GLU B CA 1
ATOM 4222 C C . GLU B 1 204 ? -23.969 -11.336 13.211 1 97.69 204 GLU B C 1
ATOM 4224 O O . GLU B 1 204 ? -25.062 -10.758 13.164 1 97.69 204 GLU B O 1
ATOM 4229 N N . ASN B 1 205 ? -23.25 -11.305 14.258 1 97.75 205 ASN B N 1
ATOM 4230 C CA . ASN B 1 205 ? -23.625 -10.547 15.445 1 97.75 205 ASN B CA 1
ATOM 4231 C C . ASN B 1 205 ? -23.641 -9.047 15.164 1 97.75 205 ASN B C 1
ATOM 4233 O O . ASN B 1 205 ? -24.516 -8.328 15.641 1 97.75 205 ASN B O 1
ATOM 4237 N N . ARG B 1 206 ? -22.562 -8.578 14.391 1 98.12 206 ARG B N 1
ATOM 4238 C CA . ARG B 1 206 ? -22.5 -7.16 14.047 1 98.12 206 ARG B CA 1
ATOM 4239 C C . ARG B 1 206 ? -23.688 -6.75 13.188 1 98.12 206 ARG B C 1
ATOM 4241 O O . ARG B 1 206 ? -24.203 -5.641 13.328 1 98.12 206 ARG B O 1
ATOM 4248 N N . ILE B 1 207 ? -24.125 -7.625 12.305 1 97.88 207 ILE B N 1
ATOM 4249 C CA . ILE B 1 207 ? -25.281 -7.375 11.461 1 97.88 207 ILE B CA 1
ATOM 4250 C C . ILE B 1 207 ? -26.547 -7.375 12.312 1 97.88 207 ILE B C 1
ATOM 4252 O O . ILE B 1 207 ? -27.375 -6.469 12.203 1 97.88 207 ILE B O 1
ATOM 4256 N N . ALA B 1 208 ? -26.703 -8.344 13.188 1 97.62 208 ALA B N 1
ATOM 4257 C CA . ALA B 1 208 ? -27.891 -8.516 14.016 1 97.62 208 ALA B CA 1
ATOM 4258 C C . ALA B 1 208 ? -28.109 -7.316 14.93 1 97.62 208 ALA B C 1
ATOM 4260 O O . ALA B 1 208 ? -29.234 -6.867 15.133 1 97.62 208 ALA B O 1
ATOM 4261 N N . GLU B 1 209 ? -27.078 -6.777 15.5 1 97.75 209 GLU B N 1
ATOM 4262 C CA . GLU B 1 209 ? -27.219 -5.676 16.453 1 97.75 209 GLU B CA 1
ATOM 4263 C C . GLU B 1 209 ? -27.266 -4.328 15.727 1 97.75 209 GLU B C 1
ATOM 4265 O O . GLU B 1 209 ? -27.453 -3.289 16.359 1 97.75 209 GLU B O 1
ATOM 4270 N N . GLY B 1 210 ? -26.969 -4.309 14.445 1 97.19 210 GLY B N 1
ATOM 4271 C CA . GLY B 1 210 ? -27.188 -3.121 13.633 1 97.19 210 GLY B CA 1
ATOM 4272 C C . GLY B 1 210 ? -25.938 -2.303 13.406 1 97.19 210 GLY B C 1
ATOM 4273 O O . GLY B 1 210 ? -25.969 -1.259 12.758 1 97.19 210 GLY B O 1
ATOM 4274 N N . SER B 1 211 ? -24.734 -2.816 13.922 1 97.88 211 SER B N 1
ATOM 4275 C CA . SER B 1 211 ? -23.484 -2.094 13.734 1 97.88 211 SER B CA 1
ATOM 4276 C C . SER B 1 211 ? -23.031 -2.127 12.281 1 97.88 211 SER B C 1
ATOM 4278 O O . SER B 1 211 ? -22.391 -1.189 11.805 1 97.88 211 SER B O 1
ATOM 4280 N N . ILE B 1 212 ? -23.281 -3.205 11.609 1 98.62 212 ILE B N 1
ATOM 4281 C CA . ILE B 1 212 ? -23.078 -3.352 10.18 1 98.62 212 ILE B CA 1
ATOM 4282 C C . ILE B 1 212 ? -24.406 -3.604 9.477 1 98.62 212 ILE B C 1
ATOM 4284 O O . ILE B 1 212 ? -25.156 -4.496 9.867 1 98.62 212 ILE B O 1
ATOM 4288 N N . LYS B 1 213 ? -24.797 -2.756 8.555 1 98.5 213 LYS B N 1
ATOM 4289 C CA . LYS B 1 213 ? -26 -2.969 7.77 1 98.5 213 LYS B CA 1
ATOM 4290 C C . LYS B 1 213 ? -25.781 -3.998 6.668 1 98.5 213 LYS B C 1
ATOM 4292 O O . LYS B 1 213 ? -24.734 -3.982 6.004 1 98.5 213 LYS B O 1
ATOM 4297 N N . ALA B 1 214 ? -26.688 -4.918 6.527 1 98.44 214 ALA B N 1
ATOM 4298 C CA . ALA B 1 214 ? -26.594 -5.902 5.453 1 98.44 214 ALA B CA 1
ATOM 4299 C C . ALA B 1 214 ? -27.922 -6.016 4.699 1 98.44 214 ALA B C 1
ATOM 4301 O O . ALA B 1 214 ? -28.984 -6.109 5.312 1 98.44 214 ALA B O 1
ATOM 4302 N N . HIS B 1 215 ? -27.859 -5.848 3.424 1 98.38 215 HIS B N 1
ATOM 4303 C CA . HIS B 1 215 ? -29 -6.109 2.543 1 98.38 215 HIS B CA 1
ATOM 4304 C C . HIS B 1 215 ? -28.828 -7.445 1.821 1 98.38 215 HIS B C 1
ATOM 4306 O O . HIS B 1 215 ? -28.047 -7.551 0.876 1 98.38 215 HIS B O 1
ATOM 4312 N N . PHE B 1 216 ? -29.578 -8.43 2.244 1 98 216 PHE B N 1
ATOM 4313 C CA . PHE B 1 216 ? -29.531 -9.758 1.647 1 98 216 PHE B CA 1
ATOM 4314 C C . PHE B 1 216 ? -30.438 -9.836 0.427 1 98 216 PHE B C 1
ATOM 4316 O O . PHE B 1 216 ? -31.297 -8.969 0.234 1 98 216 PHE B O 1
ATOM 4323 N N . ASN B 1 217 ? -30.188 -10.852 -0.411 1 98.12 217 ASN B N 1
ATOM 4324 C CA . ASN B 1 217 ? -30.969 -11.023 -1.636 1 98.12 217 ASN B CA 1
ATOM 4325 C C . ASN B 1 217 ? -31.047 -9.719 -2.43 1 98.12 217 ASN B C 1
ATOM 4327 O O . ASN B 1 217 ? -32.125 -9.328 -2.879 1 98.12 217 ASN B O 1
ATOM 4331 N N . SER B 1 218 ? -29.953 -9.031 -2.447 1 98.25 218 SER B N 1
ATOM 4332 C CA . SER B 1 218 ? -29.875 -7.723 -3.084 1 98.25 218 SER B CA 1
ATOM 4333 C C . SER B 1 218 ? -28.766 -7.688 -4.133 1 98.25 218 SER B C 1
ATOM 4335 O O . SER B 1 218 ? -27.781 -8.406 -4.016 1 98.25 218 SER B O 1
ATOM 4337 N N . GLU B 1 219 ? -28.984 -6.91 -5.129 1 97.44 219 GLU B N 1
ATOM 4338 C CA . GLU B 1 219 ? -28.031 -6.875 -6.242 1 97.44 219 GLU B CA 1
ATOM 4339 C C . GLU B 1 219 ? -27.688 -5.438 -6.629 1 97.44 219 GLU B C 1
ATOM 4341 O O . GLU B 1 219 ? -28.594 -4.609 -6.816 1 97.44 219 GLU B O 1
ATOM 4346 N N . MET B 1 220 ? -26.422 -5.148 -6.758 1 98.44 220 MET B N 1
ATOM 4347 C CA . MET B 1 220 ? -25.969 -3.83 -7.195 1 98.44 220 MET B CA 1
ATOM 4348 C C . MET B 1 220 ? -26.453 -3.531 -8.609 1 98.44 220 MET B C 1
ATOM 4350 O O . MET B 1 220 ? -26.406 -4.402 -9.484 1 98.44 220 MET B O 1
ATOM 4354 N N . ILE B 1 221 ? -26.859 -2.268 -8.836 1 98.5 221 ILE B N 1
ATOM 4355 C CA . ILE B 1 221 ? -27.375 -1.866 -10.133 1 98.5 221 ILE B CA 1
ATOM 4356 C C . ILE B 1 221 ? -26.484 -0.791 -10.742 1 98.5 221 ILE B C 1
ATOM 4358 O O . ILE B 1 221 ? -26.234 -0.79 -11.945 1 98.5 221 ILE B O 1
ATOM 4362 N N . GLU B 1 222 ? -26.094 0.114 -9.93 1 98.75 222 GLU B N 1
ATOM 4363 C CA . GLU B 1 222 ? -25.344 1.277 -10.406 1 98.75 222 GLU B CA 1
ATOM 4364 C C . GLU B 1 222 ? -24.562 1.928 -9.281 1 98.75 222 GLU B C 1
ATOM 4366 O O . GLU B 1 222 ? -24.984 1.902 -8.125 1 98.75 222 GLU B O 1
ATOM 4371 N N . ILE B 1 223 ? -23.375 2.396 -9.617 1 98.81 223 ILE B N 1
ATOM 4372 C CA . ILE B 1 223 ? -22.578 3.186 -8.695 1 98.81 223 ILE B CA 1
ATOM 4373 C C . ILE B 1 223 ? -22.453 4.617 -9.211 1 98.81 223 ILE B C 1
ATOM 4375 O O . ILE B 1 223 ? -22.047 4.848 -10.352 1 98.81 223 ILE B O 1
ATOM 4379 N N . LYS B 1 224 ? -22.844 5.527 -8.398 1 98.56 224 LYS B N 1
ATOM 4380 C CA . LYS B 1 224 ? -22.719 6.949 -8.719 1 98.56 224 LYS B CA 1
ATOM 4381 C C . LYS B 1 224 ? -21.578 7.586 -7.922 1 98.56 224 LYS B C 1
ATOM 4383 O O . LYS B 1 224 ? -20.938 6.922 -7.109 1 98.56 224 LYS B O 1
ATOM 4388 N N . GLU B 1 225 ? -21.281 8.828 -8.164 1 97.75 225 GLU B N 1
ATOM 4389 C CA . GLU B 1 225 ? -20.156 9.516 -7.527 1 97.75 225 GLU B CA 1
ATOM 4390 C C . GLU B 1 225 ? -20.328 9.547 -6.008 1 97.75 225 GLU B C 1
ATOM 4392 O O . GLU B 1 225 ? -19.344 9.398 -5.273 1 97.75 225 GLU B O 1
ATOM 4397 N N . ASN B 1 226 ? -21.578 9.781 -5.566 1 97.88 226 ASN B N 1
ATOM 4398 C CA . ASN B 1 226 ? -21.766 9.961 -4.129 1 97.88 226 ASN B CA 1
ATOM 4399 C C . ASN B 1 226 ? -22.859 9.031 -3.586 1 97.88 226 ASN B C 1
ATOM 4401 O O . ASN B 1 226 ? -23.375 9.25 -2.49 1 97.88 226 ASN B O 1
ATOM 4405 N N . SER B 1 227 ? -23.266 8.008 -4.379 1 98.75 227 SER B N 1
ATOM 4406 C CA . SER B 1 227 ? -24.297 7.078 -3.939 1 98.75 227 SER B CA 1
ATOM 4407 C C . SER B 1 227 ? -24.188 5.746 -4.676 1 98.75 227 SER B C 1
ATOM 4409 O O . SER B 1 227 ? -23.406 5.617 -5.621 1 98.75 227 SER B O 1
ATOM 4411 N N . ILE B 1 228 ? -24.844 4.77 -4.18 1 98.81 228 ILE B N 1
ATOM 4412 C CA . ILE B 1 228 ? -24.984 3.482 -4.855 1 98.81 228 ILE B CA 1
ATOM 4413 C C . ILE B 1 228 ? -26.453 3.129 -5.004 1 98.81 228 ILE B C 1
ATOM 4415 O O . ILE B 1 228 ? -27.281 3.531 -4.184 1 98.81 228 ILE B O 1
ATOM 4419 N N . ILE B 1 229 ? -26.781 2.457 -6.047 1 98.88 229 ILE B N 1
ATOM 4420 C CA . ILE B 1 229 ? -28.141 2.002 -6.34 1 98.88 229 ILE B CA 1
ATOM 4421 C C . ILE B 1 229 ? -28.172 0.477 -6.406 1 98.88 229 ILE B C 1
ATOM 4423 O O . ILE B 1 229 ? -27.344 -0.136 -7.086 1 98.88 229 ILE B O 1
ATOM 4427 N N . PHE B 1 230 ? -29.047 -0.163 -5.68 1 98.69 230 PHE B N 1
ATOM 4428 C CA . PHE B 1 230 ? -29.172 -1.616 -5.68 1 98.69 230 PHE B CA 1
ATOM 4429 C C . PHE B 1 230 ? -30.641 -2.033 -5.598 1 98.69 230 PHE B C 1
ATOM 4431 O O . PHE B 1 230 ? -31.5 -1.239 -5.203 1 98.69 230 PHE B O 1
ATOM 4438 N N . ARG B 1 231 ? -30.938 -3.26 -6.105 1 98.38 231 ARG B N 1
ATOM 4439 C CA . ARG B 1 231 ? -32.281 -3.848 -6.094 1 98.38 231 ARG B CA 1
ATOM 4440 C C . ARG B 1 231 ? -32.438 -4.793 -4.91 1 98.38 231 ARG B C 1
ATOM 4442 O O . ARG B 1 231 ? -31.594 -5.668 -4.68 1 98.38 231 ARG B O 1
ATOM 4449 N N . GLY B 1 232 ? -33.5 -4.605 -4.141 1 97.44 232 GLY B N 1
ATOM 4450 C CA . GLY B 1 232 ? -33.812 -5.461 -3.004 1 97.44 232 GLY B CA 1
ATOM 4451 C C . GLY B 1 232 ? -34.5 -6.758 -3.395 1 97.44 232 GLY B C 1
ATOM 4452 O O . GLY B 1 232 ? -34.656 -7.043 -4.582 1 97.44 232 GLY B O 1
ATOM 4453 N N . PRO B 1 233 ? -34.781 -7.586 -2.359 1 95.75 233 PRO B N 1
ATOM 4454 C CA . PRO B 1 233 ? -35.344 -8.922 -2.592 1 95.75 233 PRO B CA 1
ATOM 4455 C C . PRO B 1 233 ? -36.688 -8.898 -3.33 1 95.75 233 PRO B C 1
ATOM 4457 O O . PRO B 1 233 ? -37 -9.836 -4.062 1 95.75 233 PRO B O 1
ATOM 4460 N N . ASN B 1 234 ? -37.438 -7.816 -3.176 1 95.56 234 ASN B N 1
ATOM 4461 C CA . ASN B 1 234 ? -38.75 -7.738 -3.82 1 95.56 234 ASN B CA 1
ATOM 4462 C C . ASN B 1 234 ? -38.688 -6.879 -5.082 1 95.56 234 ASN B C 1
ATOM 4464 O O . ASN B 1 234 ? -39.75 -6.453 -5.586 1 95.56 234 ASN B O 1
ATOM 4468 N N . GLY B 1 235 ? -37.531 -6.523 -5.461 1 95.62 235 GLY B N 1
ATOM 4469 C CA . GLY B 1 235 ? -37.375 -5.754 -6.688 1 95.62 235 GLY B CA 1
ATOM 4470 C C . GLY B 1 235 ? -37.375 -4.258 -6.457 1 95.62 235 GLY B C 1
ATOM 4471 O O . GLY B 1 235 ? -37.156 -3.48 -7.395 1 95.62 235 GLY B O 1
ATOM 4472 N N . GLU B 1 236 ? -37.531 -3.85 -5.238 1 97.06 236 GLU B N 1
ATOM 4473 C CA . GLU B 1 236 ? -37.531 -2.422 -4.934 1 97.06 236 GLU B CA 1
ATOM 4474 C C . GLU B 1 236 ? -36.125 -1.845 -5.121 1 97.06 236 GLU B C 1
ATOM 4476 O O . GLU B 1 236 ? -35.125 -2.504 -4.812 1 97.06 236 GLU B O 1
ATOM 4481 N N . ILE B 1 237 ? -36.094 -0.633 -5.602 1 98.25 237 ILE B N 1
ATOM 4482 C CA . ILE B 1 237 ? -34.812 0.043 -5.883 1 98.25 237 ILE B CA 1
ATOM 4483 C C . ILE B 1 237 ? -34.469 0.979 -4.73 1 98.25 237 ILE B C 1
ATOM 4485 O O . ILE B 1 237 ? -35.312 1.737 -4.258 1 98.25 237 ILE B O 1
ATOM 4489 N N . HIS B 1 238 ? -33.312 0.831 -4.281 1 98.25 238 HIS B N 1
ATOM 4490 C CA . HIS B 1 238 ? -32.781 1.671 -3.209 1 98.25 238 HIS B CA 1
ATOM 4491 C C . HIS B 1 238 ? -31.578 2.494 -3.684 1 98.25 238 HIS B C 1
ATOM 4493 O O . HIS B 1 238 ? -30.797 2.027 -4.508 1 98.25 238 HIS B O 1
ATOM 4499 N N . GLU B 1 239 ? -31.5 3.707 -3.244 1 98.62 239 GLU B N 1
ATOM 4500 C CA . GLU B 1 239 ? -30.312 4.547 -3.398 1 98.62 239 GLU B CA 1
ATOM 4501 C C . GLU B 1 239 ? -29.828 5.07 -2.049 1 98.62 239 GLU B C 1
ATOM 4503 O O . GLU B 1 239 ? -30.609 5.645 -1.284 1 98.62 239 GLU B O 1
ATOM 4508 N N . ILE B 1 240 ? -28.609 4.84 -1.723 1 98.5 240 ILE B N 1
ATOM 4509 C CA . ILE B 1 240 ? -28.078 5.324 -0.45 1 98.5 240 ILE B CA 1
ATOM 4510 C C . ILE B 1 240 ? -26.797 6.098 -0.688 1 98.5 240 ILE B C 1
ATOM 4512 O O . ILE B 1 240 ? -26.062 5.816 -1.64 1 98.5 240 ILE B O 1
ATOM 4516 N N . GLU B 1 241 ? -26.5 7.082 0.19 1 98.44 241 GLU B N 1
ATOM 4517 C CA . GLU B 1 241 ? -25.234 7.809 0.159 1 98.44 241 GLU B CA 1
ATOM 4518 C C . GLU B 1 241 ? -24.062 6.871 0.427 1 98.44 241 GLU B C 1
ATOM 4520 O O . GLU B 1 241 ? -24.172 5.949 1.236 1 98.44 241 GLU B O 1
ATOM 4525 N N . ASN B 1 242 ? -23 7.152 -0.282 1 98.38 242 ASN B N 1
ATOM 4526 C CA . ASN B 1 242 ? -21.859 6.25 -0.188 1 98.38 242 ASN B CA 1
ATOM 4527 C C . ASN B 1 242 ? -20.562 6.93 -0.625 1 98.38 242 ASN B C 1
ATOM 4529 O O . ASN B 1 242 ? -20.562 7.684 -1.6 1 98.38 242 ASN B O 1
ATOM 4533 N N . ASP B 1 243 ? -19.469 6.613 0.107 1 98.69 243 ASP B N 1
ATOM 4534 C CA . ASP B 1 243 ? -18.188 7.238 -0.179 1 98.69 243 ASP B CA 1
ATOM 4535 C C . ASP B 1 243 ? -17.281 6.289 -0.952 1 98.69 243 ASP B C 1
ATOM 4537 O O . ASP B 1 243 ? -16.578 6.707 -1.872 1 98.69 243 ASP B O 1
ATOM 4541 N N . PHE B 1 244 ? -17.234 5.004 -0.581 1 98.88 244 PHE B N 1
ATOM 4542 C CA . PHE B 1 244 ? -16.359 4.016 -1.209 1 98.88 244 PHE B CA 1
ATOM 4543 C C . PHE B 1 244 ? -17.109 2.705 -1.433 1 98.88 244 PHE B C 1
ATOM 4545 O O . PHE B 1 244 ? -18.016 2.367 -0.674 1 98.88 244 PHE B O 1
ATOM 4552 N N . VAL B 1 245 ? -16.719 2.027 -2.469 1 98.94 245 VAL B N 1
ATOM 4553 C CA . VAL B 1 245 ? -17.219 0.688 -2.746 1 98.94 245 VAL B CA 1
ATOM 4554 C C . VAL B 1 245 ? -16.062 -0.308 -2.762 1 98.94 245 VAL B C 1
ATOM 4556 O O . VAL B 1 245 ? -15.125 -0.157 -3.537 1 98.94 245 VAL B O 1
ATOM 4559 N N . LEU B 1 246 ? -16.062 -1.234 -1.838 1 98.88 246 LEU B N 1
ATOM 4560 C CA . LEU B 1 246 ? -15.156 -2.373 -1.856 1 98.88 246 LEU B CA 1
ATOM 4561 C C . LEU B 1 246 ? -15.812 -3.588 -2.5 1 98.88 246 LEU B C 1
ATOM 4563 O O . LEU B 1 246 ? -16.609 -4.273 -1.864 1 98.88 246 LEU B O 1
ATOM 4567 N N . ALA B 1 247 ? -15.492 -3.785 -3.787 1 98.69 247 ALA B N 1
ATOM 4568 C CA . ALA B 1 247 ? -16.062 -4.895 -4.539 1 98.69 247 ALA B CA 1
ATOM 4569 C C . ALA B 1 247 ? -15.297 -6.188 -4.297 1 98.69 247 ALA B C 1
ATOM 4571 O O . ALA B 1 247 ? -14.375 -6.52 -5.051 1 98.69 247 ALA B O 1
ATOM 4572 N N . MET B 1 248 ? -15.688 -6.891 -3.232 1 97.81 248 MET B N 1
ATOM 4573 C CA . MET B 1 248 ? -15.094 -8.172 -2.861 1 97.81 248 MET B CA 1
ATOM 4574 C C . MET B 1 248 ? -15.805 -9.328 -3.549 1 97.81 248 MET B C 1
ATOM 4576 O O . MET B 1 248 ? -16.406 -10.18 -2.883 1 97.81 248 MET B O 1
ATOM 4580 N N . THR B 1 249 ? -15.688 -9.383 -4.895 1 96.25 249 THR B N 1
ATOM 4581 C CA . THR B 1 249 ? -16.5 -10.266 -5.715 1 96.25 249 THR B CA 1
ATOM 4582 C C . THR B 1 249 ? -15.664 -11.414 -6.273 1 96.25 249 THR B C 1
ATOM 4584 O O . THR B 1 249 ? -16.109 -12.133 -7.176 1 96.25 249 THR B O 1
ATOM 4587 N N . GLY B 1 250 ? -14.461 -11.508 -5.734 1 94.75 250 GLY B N 1
ATOM 4588 C CA . GLY B 1 250 ? -13.609 -12.609 -6.145 1 94.75 250 GLY B CA 1
ATOM 4589 C C . GLY B 1 250 ? -12.758 -12.289 -7.355 1 94.75 250 GLY B C 1
ATOM 4590 O O . GLY B 1 250 ? -12.781 -11.164 -7.859 1 94.75 250 GLY B O 1
ATOM 4591 N N . TYR B 1 251 ? -11.953 -13.305 -7.734 1 95.88 251 TYR B N 1
ATOM 4592 C CA . TYR B 1 251 ? -11.023 -13.172 -8.852 1 95.88 251 TYR B CA 1
ATOM 4593 C C . TYR B 1 251 ? -11.133 -14.367 -9.789 1 95.88 251 TYR B C 1
ATOM 4595 O O . TYR B 1 251 ? -11.711 -15.391 -9.438 1 95.88 251 TYR B O 1
ATOM 4603 N N . LEU B 1 252 ? -10.57 -14.141 -10.977 1 94.75 252 LEU B N 1
ATOM 4604 C CA . LEU B 1 252 ? -10.633 -15.172 -12.008 1 94.75 252 LEU B CA 1
ATOM 4605 C C . LEU B 1 252 ? -9.25 -15.461 -12.578 1 94.75 252 LEU B C 1
ATOM 4607 O O . LEU B 1 252 ? -8.422 -14.555 -12.695 1 94.75 252 LEU B O 1
ATOM 4611 N N . PRO B 1 253 ? -9.023 -16.781 -12.938 1 95.56 253 PRO B N 1
ATOM 4612 C CA . PRO B 1 253 ? -7.848 -17.047 -13.773 1 95.56 253 PRO B CA 1
ATOM 4613 C C . PRO B 1 253 ? -7.914 -16.328 -15.125 1 95.56 253 PRO B C 1
ATOM 4615 O O . PRO B 1 253 ? -8.984 -15.859 -15.523 1 95.56 253 PRO B O 1
ATOM 4618 N N . ASP B 1 254 ? -6.762 -16.188 -15.766 1 96.62 254 ASP B N 1
ATOM 4619 C CA . ASP B 1 254 ? -6.742 -15.664 -17.125 1 96.62 254 ASP B CA 1
ATOM 4620 C C . ASP B 1 254 ? -7.203 -16.719 -18.141 1 96.62 254 ASP B C 1
ATOM 4622 O O . ASP B 1 254 ? -6.379 -17.375 -18.766 1 96.62 254 ASP B O 1
ATOM 4626 N N . PHE B 1 255 ? -8.508 -16.797 -18.281 1 96.94 255 PHE B N 1
ATOM 4627 C CA . PHE B 1 255 ? -9.094 -17.844 -19.125 1 96.94 255 PHE B CA 1
ATOM 4628 C C . PHE B 1 255 ? -8.664 -17.656 -20.578 1 96.94 255 PHE B C 1
ATOM 4630 O O . PHE B 1 255 ? -8.484 -18.641 -21.312 1 96.94 255 PHE B O 1
ATOM 4637 N N . ASP B 1 256 ? -8.562 -16.422 -21.016 1 96.88 256 ASP B N 1
ATOM 4638 C CA . ASP B 1 256 ? -8.117 -16.172 -22.391 1 96.88 256 ASP B CA 1
ATOM 4639 C C . ASP B 1 256 ? -6.719 -16.734 -22.625 1 96.88 256 ASP B C 1
ATOM 4641 O O . ASP B 1 256 ? -6.469 -17.391 -23.641 1 96.88 256 ASP B O 1
ATOM 4645 N N . PHE B 1 257 ? -5.848 -16.531 -21.719 1 98 257 PHE B N 1
ATOM 4646 C CA . PHE B 1 257 ? -4.488 -17.047 -21.828 1 98 257 PHE B CA 1
ATOM 4647 C C . PHE B 1 257 ? -4.492 -18.578 -21.891 1 98 257 PHE B C 1
ATOM 4649 O O . PHE B 1 257 ? -3.773 -19.172 -22.688 1 98 257 PHE B O 1
ATOM 4656 N N . LEU B 1 258 ? -5.32 -19.203 -21.016 1 98.12 258 LEU B N 1
ATOM 4657 C CA . LEU B 1 258 ? -5.402 -20.656 -20.984 1 98.12 258 LEU B CA 1
ATOM 4658 C C . LEU B 1 258 ? -5.91 -21.203 -22.312 1 98.12 258 LEU B C 1
ATOM 4660 O O . LEU B 1 258 ? -5.32 -22.125 -22.875 1 98.12 258 LEU B O 1
ATOM 4664 N N . LYS B 1 259 ? -6.93 -20.578 -22.812 1 97.88 259 LYS B N 1
ATOM 4665 C CA . LYS B 1 259 ? -7.508 -21 -24.094 1 97.88 259 LYS B CA 1
ATOM 4666 C C . LYS B 1 259 ? -6.516 -20.828 -25.234 1 97.88 259 LYS B C 1
ATOM 4668 O O . LYS B 1 259 ? -6.355 -21.719 -26.062 1 97.88 259 LYS B O 1
ATOM 4673 N N . GLU B 1 260 ? -5.887 -19.703 -25.234 1 98.06 260 GLU B N 1
ATOM 4674 C CA . GLU B 1 260 ? -4.922 -19.375 -26.281 1 98.06 260 GLU B CA 1
ATOM 4675 C C . GLU B 1 260 ? -3.727 -20.328 -26.234 1 98.06 260 GLU B C 1
ATOM 4677 O O . GLU B 1 260 ? -3.051 -20.531 -27.25 1 98.06 260 GLU B O 1
ATOM 4682 N N . SER B 1 261 ? -3.455 -20.922 -25.094 1 98.12 261 SER B N 1
ATOM 4683 C CA . SER B 1 261 ? -2.367 -21.891 -24.938 1 98.12 261 SER B CA 1
ATOM 4684 C C . SER B 1 261 ? -2.793 -23.281 -25.375 1 98.12 261 SER B C 1
ATOM 4686 O O . SER B 1 261 ? -1.998 -24.219 -25.328 1 98.12 261 SER B O 1
ATOM 4688 N N . GLY B 1 262 ? -4.062 -23.438 -25.781 1 97.75 262 GLY B N 1
ATOM 4689 C CA . GLY B 1 262 ? -4.566 -24.688 -26.312 1 97.75 262 GLY B CA 1
ATOM 4690 C C . GLY B 1 262 ? -5.301 -25.531 -25.297 1 97.75 262 GLY B C 1
ATOM 4691 O O . GLY B 1 262 ? -5.734 -26.641 -25.594 1 97.75 262 GLY B O 1
ATOM 4692 N N . ILE B 1 263 ? -5.547 -25.016 -24.125 1 98.44 263 ILE B N 1
ATOM 4693 C CA . ILE B 1 263 ? -6.16 -25.797 -23.047 1 98.44 263 ILE B CA 1
ATOM 4694 C C . ILE B 1 263 ? -7.68 -25.734 -23.172 1 98.44 263 ILE B C 1
ATOM 4696 O O . ILE B 1 263 ? -8.25 -24.656 -23.344 1 98.44 263 ILE B O 1
ATOM 4700 N N . LYS B 1 264 ? -8.273 -26.906 -23.062 1 98.19 264 LYS B N 1
ATOM 4701 C CA . LYS B 1 264 ? -9.727 -26.984 -23.094 1 98.19 264 LYS B CA 1
ATOM 4702 C C . LYS B 1 264 ? -10.336 -26.625 -21.734 1 98.19 264 LYS B C 1
ATOM 4704 O O . LYS B 1 264 ? -9.844 -27.047 -20.688 1 98.19 264 LYS B O 1
ATOM 4709 N N . LEU B 1 265 ? -11.273 -25.766 -21.766 1 97.44 265 LEU B N 1
ATOM 4710 C CA . LEU B 1 265 ? -12.039 -25.406 -20.578 1 97.44 265 LEU B CA 1
ATOM 4711 C C . LEU B 1 265 ? -13.391 -26.125 -20.578 1 97.44 265 LEU B C 1
ATOM 4713 O O . LEU B 1 265 ? -14.047 -26.234 -21.609 1 97.44 265 LEU B O 1
ATOM 4717 N N . GLN B 1 266 ? -13.75 -26.625 -19.391 1 94.69 266 GLN B N 1
ATOM 4718 C CA . GLN B 1 266 ? -14.922 -27.484 -19.344 1 94.69 266 GLN B CA 1
ATOM 4719 C C . GLN B 1 266 ? -15.891 -27.047 -18.25 1 94.69 266 GLN B C 1
ATOM 4721 O O . GLN B 1 266 ? -15.477 -26.516 -17.219 1 94.69 266 GLN B O 1
ATOM 4726 N N . GLY B 1 267 ? -17.172 -27.25 -18.594 1 92.31 267 GLY B N 1
ATOM 4727 C CA . GLY B 1 267 ? -18.219 -27.062 -17.594 1 92.31 267 GLY B CA 1
ATOM 4728 C C . GLY B 1 267 ? -18.516 -25.594 -17.328 1 92.31 267 GLY B C 1
ATOM 4729 O O . GLY B 1 267 ? -17.969 -24.719 -17.969 1 92.31 267 GLY B O 1
ATOM 4730 N N . ASP B 1 268 ? -19.391 -25.422 -16.266 1 90.62 268 ASP B N 1
ATOM 4731 C CA . ASP B 1 268 ? -19.891 -24.078 -15.93 1 90.62 268 ASP B CA 1
ATOM 4732 C C . ASP B 1 268 ? -18.812 -23.25 -15.242 1 90.62 268 ASP B C 1
ATOM 4734 O O . ASP B 1 268 ? -18.797 -22.031 -15.367 1 90.62 268 ASP B O 1
ATOM 4738 N N . CYS B 1 269 ? -17.938 -23.938 -14.656 1 91.94 269 CYS B N 1
ATOM 4739 C CA . CYS B 1 269 ? -16.906 -23.234 -13.914 1 91.94 269 CYS B CA 1
ATOM 4740 C C . CYS B 1 269 ? -15.664 -23.016 -14.773 1 91.94 269 CYS B C 1
ATOM 4742 O O . CYS B 1 269 ? -14.641 -22.531 -14.289 1 91.94 269 CYS B O 1
ATOM 4744 N N . MET B 1 270 ? -15.766 -23.422 -16.016 1 94.94 270 MET B N 1
ATOM 4745 C CA . MET B 1 270 ? -14.656 -23.234 -16.953 1 94.94 270 MET B CA 1
ATOM 4746 C C . MET B 1 270 ? -13.375 -23.875 -16.391 1 94.94 270 MET B C 1
ATOM 4748 O O . MET B 1 270 ? -12.32 -23.25 -16.422 1 94.94 270 MET B O 1
ATOM 4752 N N . GLY B 1 271 ? -13.562 -24.984 -15.867 1 95.94 271 GLY B N 1
ATOM 4753 C CA . GLY B 1 271 ? -12.406 -25.703 -15.359 1 95.94 271 GLY B CA 1
ATOM 4754 C C . GLY B 1 271 ? -11.461 -26.156 -16.453 1 95.94 271 GLY B C 1
ATOM 4755 O O . GLY B 1 271 ? -11.883 -26.781 -17.438 1 95.94 271 GLY B O 1
ATOM 4756 N N . PRO B 1 272 ? -10.195 -25.766 -16.359 1 97.5 272 PRO B N 1
ATOM 4757 C CA . PRO B 1 272 ? -9.25 -26.25 -17.375 1 97.5 272 PRO B CA 1
ATOM 4758 C C . PRO B 1 272 ? -9.055 -27.766 -17.312 1 97.5 272 PRO B C 1
ATOM 4760 O O . PRO B 1 272 ? -9.062 -28.344 -16.219 1 97.5 272 PRO B O 1
ATOM 4763 N N . PHE B 1 273 ? -8.906 -28.328 -18.453 1 97.88 273 PHE B N 1
ATOM 4764 C CA . PHE B 1 273 ? -8.703 -29.766 -18.516 1 97.88 273 PHE B CA 1
ATOM 4765 C C . PHE B 1 273 ? -7.281 -30.141 -18.094 1 97.88 273 PHE B C 1
ATOM 4767 O O . PHE B 1 273 ? -6.316 -29.5 -18.531 1 97.88 273 PHE B O 1
ATOM 4774 N N . TYR B 1 274 ? -7.184 -31.078 -17.266 1 97.62 274 TYR B N 1
ATOM 4775 C CA . TYR B 1 274 ? -5.914 -31.703 -16.906 1 97.62 274 TYR B CA 1
ATOM 4776 C C . TYR B 1 274 ? -6.129 -33.125 -16.406 1 97.62 274 TYR B C 1
ATOM 4778 O O . TYR B 1 274 ? -7.223 -33.469 -15.938 1 97.62 274 TYR B O 1
ATOM 4786 N N . THR B 1 275 ? -5.152 -34 -16.547 1 97.62 275 THR B N 1
ATOM 4787 C CA . THR B 1 275 ? -5.168 -35.312 -15.969 1 97.62 275 THR B CA 1
ATOM 4788 C C . THR B 1 275 ? -4.809 -35.281 -14.484 1 97.62 275 THR B C 1
ATOM 4790 O O . THR B 1 275 ? -3.693 -34.906 -14.125 1 97.62 275 THR B O 1
ATOM 4793 N N . PRO B 1 276 ? -5.695 -35.656 -13.578 1 96.06 276 PRO B N 1
ATOM 4794 C CA . PRO B 1 276 ? -5.5 -35.469 -12.141 1 96.06 276 PRO B CA 1
ATOM 4795 C C . PRO B 1 276 ? -4.23 -36.156 -11.633 1 96.06 276 PRO B C 1
ATOM 4797 O O . PRO B 1 276 ? -3.629 -35.688 -10.656 1 96.06 276 PRO B O 1
ATOM 4800 N N . GLU B 1 277 ? -3.768 -37.188 -12.344 1 96.44 277 GLU B N 1
ATOM 4801 C CA . GLU B 1 277 ? -2.623 -37.969 -11.875 1 96.44 277 GLU B CA 1
ATOM 4802 C C . GLU B 1 277 ? -1.308 -37.281 -12.258 1 96.44 277 GLU B C 1
ATOM 4804 O O . GLU B 1 277 ? -0.292 -37.469 -11.586 1 96.44 277 GLU B O 1
ATOM 4809 N N . THR B 1 278 ? -1.327 -36.531 -13.32 1 98.12 278 THR B N 1
ATOM 4810 C CA . THR B 1 278 ? -0.074 -36 -13.844 1 98.12 278 THR B CA 1
ATOM 4811 C C . THR B 1 278 ? -0.138 -34.469 -13.961 1 98.12 278 THR B C 1
ATOM 4813 O O . THR B 1 278 ? 0.889 -33.812 -14.141 1 98.12 278 THR B O 1
ATOM 4816 N N . MET B 1 279 ? -1.324 -33.906 -13.922 1 98.5 279 MET B N 1
ATOM 4817 C CA . MET B 1 279 ? -1.585 -32.469 -14.062 1 98.5 279 MET B CA 1
ATOM 4818 C C . MET B 1 279 ? -1.34 -32 -15.492 1 98.5 279 MET B C 1
ATOM 4820 O O . MET B 1 279 ? -1.33 -30.797 -15.773 1 98.5 279 MET B O 1
ATOM 4824 N N . GLU B 1 280 ? -1.098 -32.969 -16.406 1 98.81 280 GLU B N 1
ATOM 4825 C CA . GLU B 1 280 ? -0.914 -32.656 -17.812 1 98.81 280 GLU B CA 1
ATOM 4826 C C . GLU B 1 280 ? -2.236 -32.25 -18.469 1 98.81 280 GLU B C 1
ATOM 4828 O O . GLU B 1 280 ? -3.262 -32.906 -18.234 1 98.81 280 GLU B O 1
ATOM 4833 N N . THR B 1 281 ? -2.18 -31.219 -19.266 1 98.62 281 THR B N 1
ATOM 4834 C CA . THR B 1 281 ? -3.385 -30.781 -19.953 1 98.62 281 THR B CA 1
ATOM 4835 C C . THR B 1 281 ? -3.631 -31.609 -21.219 1 98.62 281 THR B C 1
ATOM 4837 O O . THR B 1 281 ? -2.986 -32.656 -21.406 1 98.62 281 THR B O 1
ATOM 4840 N N . ASN B 1 282 ? -4.668 -31.203 -22.062 1 98.25 282 ASN B N 1
ATOM 4841 C CA . ASN B 1 282 ? -4.914 -31.859 -23.344 1 98.25 282 ASN B CA 1
ATOM 4842 C C . ASN B 1 282 ? -3.791 -31.594 -24.328 1 98.25 282 ASN B C 1
ATOM 4844 O O . ASN B 1 282 ? -3.711 -32.25 -25.375 1 98.25 282 ASN B O 1
ATOM 4848 N N . VAL B 1 283 ? -2.973 -30.562 -24.047 1 98.19 283 VAL B N 1
ATOM 4849 C CA . VAL B 1 283 ? -1.78 -30.297 -24.844 1 98.19 283 VAL B CA 1
ATOM 4850 C C . VAL B 1 283 ? -0.589 -31.047 -24.266 1 98.19 283 VAL B C 1
ATOM 4852 O O . VAL B 1 283 ? -0.205 -30.828 -23.109 1 98.19 283 VAL B O 1
ATOM 4855 N N . LYS B 1 284 ? 0.013 -31.969 -25.031 1 97.94 284 LYS B N 1
ATOM 4856 C CA . LYS B 1 284 ? 1.114 -32.812 -24.562 1 97.94 284 LYS B CA 1
ATOM 4857 C C . LYS B 1 284 ? 2.26 -31.969 -24.016 1 97.94 284 LYS B C 1
ATOM 4859 O O . LYS B 1 284 ? 2.676 -30.984 -24.656 1 97.94 284 LYS B O 1
ATOM 4864 N N . ASN B 1 285 ? 2.746 -32.219 -22.781 1 98.44 285 ASN B N 1
ATOM 4865 C CA . ASN B 1 285 ? 3.881 -31.594 -22.109 1 98.44 285 ASN B CA 1
ATOM 4866 C C . ASN B 1 285 ? 3.537 -30.188 -21.609 1 98.44 285 ASN B C 1
ATOM 4868 O O . ASN B 1 285 ? 4.422 -29.438 -21.203 1 98.44 285 ASN B O 1
ATOM 4872 N N . LEU B 1 286 ? 2.25 -29.812 -21.656 1 98.75 286 LEU B N 1
ATOM 4873 C CA . LEU B 1 286 ? 1.74 -28.609 -21 1 98.75 286 LEU B CA 1
ATOM 4874 C C . LEU B 1 286 ? 0.987 -28.969 -19.719 1 98.75 286 LEU B C 1
ATOM 4876 O O . LEU B 1 286 ? 0.036 -29.75 -19.75 1 98.75 286 LEU B O 1
ATOM 4880 N N . TYR B 1 287 ? 1.412 -28.391 -18.609 1 98.88 287 TYR B N 1
ATOM 4881 C CA . TYR B 1 287 ? 0.892 -28.781 -17.297 1 98.88 287 TYR B CA 1
ATOM 4882 C C . TYR B 1 287 ? 0.275 -27.578 -16.578 1 98.88 287 TYR B C 1
ATOM 4884 O O . TYR B 1 287 ? 0.629 -26.438 -16.859 1 98.88 287 TYR B O 1
ATOM 4892 N N . LEU B 1 288 ? -0.648 -27.859 -15.711 1 98.75 288 LEU B N 1
ATOM 4893 C CA . LEU B 1 288 ? -1.206 -26.875 -14.781 1 98.75 288 LEU B CA 1
ATOM 4894 C C . LEU B 1 288 ? -0.801 -27.203 -13.344 1 98.75 288 LEU B C 1
ATOM 4896 O O . LEU B 1 288 ? -0.743 -28.375 -12.961 1 98.75 288 LEU B O 1
ATOM 4900 N N . ALA B 1 289 ? -0.554 -26.188 -12.57 1 98.69 289 ALA B N 1
ATOM 4901 C CA . ALA B 1 289 ? -0.209 -26.391 -11.164 1 98.69 289 ALA B CA 1
ATOM 4902 C C . ALA B 1 289 ? -0.813 -25.281 -10.297 1 98.69 289 ALA B C 1
ATOM 4904 O O . ALA B 1 289 ? -0.769 -24.109 -10.656 1 98.69 289 ALA B O 1
ATOM 4905 N N . GLY B 1 290 ? -1.391 -25.703 -9.141 1 97.88 290 GLY B N 1
ATOM 4906 C CA . GLY B 1 290 ? -1.883 -24.75 -8.164 1 97.88 290 GLY B CA 1
ATOM 4907 C C . GLY B 1 290 ? -3.334 -24.359 -8.383 1 97.88 290 GLY B C 1
ATOM 4908 O O . GLY B 1 290 ? -4.117 -25.156 -8.914 1 97.88 290 GLY B O 1
ATOM 4909 N N . VAL B 1 291 ? -3.652 -23.172 -7.988 1 95.94 291 VAL B N 1
ATOM 4910 C CA . VAL B 1 291 ? -5.051 -22.797 -7.84 1 95.94 291 VAL B CA 1
ATOM 4911 C C . VAL B 1 291 ? -5.652 -22.484 -9.211 1 95.94 291 VAL B C 1
ATOM 4913 O O . VAL B 1 291 ? -6.875 -22.438 -9.367 1 95.94 291 VAL B O 1
ATOM 4916 N N . VAL B 1 292 ? -4.824 -22.312 -10.227 1 96.75 292 VAL B N 1
ATOM 4917 C CA . VAL B 1 292 ? -5.316 -22.078 -11.578 1 96.75 292 VAL B CA 1
ATOM 4918 C C . VAL B 1 292 ? -6.152 -23.25 -12.055 1 96.75 292 VAL B C 1
ATOM 4920 O O . VAL B 1 292 ? -7.027 -23.109 -12.914 1 96.75 292 VAL B O 1
ATOM 4923 N N . CYS B 1 293 ? -6.023 -24.391 -11.453 1 96.38 293 CYS B N 1
ATOM 4924 C CA . CYS B 1 293 ? -6.668 -25.641 -11.836 1 96.38 293 CYS B CA 1
ATOM 4925 C C . CYS B 1 293 ? -8.164 -25.594 -11.539 1 96.38 293 CYS B C 1
ATOM 4927 O O . CYS B 1 293 ? -8.93 -26.391 -12.07 1 96.38 293 CYS B O 1
ATOM 4929 N N . GLY B 1 294 ? -8.555 -24.641 -10.766 1 94.31 294 GLY B N 1
ATOM 4930 C CA . GLY B 1 294 ? -9.922 -24.641 -10.266 1 94.31 294 GLY B CA 1
ATOM 4931 C C . GLY B 1 294 ? -10.883 -23.875 -11.156 1 94.31 294 GLY B C 1
ATOM 4932 O O . GLY B 1 294 ? -12.102 -23.938 -10.961 1 94.31 294 GLY B O 1
ATOM 4933 N N . GLY B 1 295 ? -10.359 -23.156 -12.164 1 93.94 295 GLY B N 1
ATOM 4934 C CA . GLY B 1 295 ? -11.234 -22.297 -12.938 1 93.94 295 GLY B CA 1
ATOM 4935 C C . GLY B 1 295 ? -11.984 -21.281 -12.094 1 93.94 295 GLY B C 1
ATOM 4936 O O . GLY B 1 295 ? -11.375 -20.578 -11.289 1 93.94 295 GLY B O 1
ATOM 4937 N N . LYS B 1 296 ? -13.297 -21.281 -12.211 1 92.62 296 LYS B N 1
ATOM 4938 C CA . LYS B 1 296 ? -14.109 -20.359 -11.43 1 92.62 296 LYS B CA 1
ATOM 4939 C C . LYS B 1 296 ? -14.32 -20.875 -10.008 1 92.62 296 LYS B C 1
ATOM 4941 O O . LYS B 1 296 ? -14.766 -20.125 -9.133 1 92.62 296 LYS B O 1
ATOM 4946 N N . ASN B 1 297 ? -14.086 -22.094 -9.844 1 91.12 297 ASN B N 1
ATOM 4947 C CA . ASN B 1 297 ? -14.164 -22.641 -8.5 1 91.12 297 ASN B CA 1
ATOM 4948 C C . ASN B 1 297 ? -12.883 -22.391 -7.711 1 91.12 297 ASN B C 1
ATOM 4950 O O . ASN B 1 297 ? -12.047 -23.281 -7.566 1 91.12 297 ASN B O 1
ATOM 4954 N N . THR B 1 298 ? -12.82 -21.312 -7.07 1 84.31 298 THR B N 1
ATOM 4955 C CA . THR B 1 298 ? -11.586 -20.844 -6.445 1 84.31 298 THR B CA 1
ATOM 4956 C C . THR B 1 298 ? -11.422 -21.453 -5.055 1 84.31 298 THR B C 1
ATOM 4958 O O . THR B 1 298 ? -10.453 -21.172 -4.355 1 84.31 298 THR B O 1
ATOM 4961 N N . HIS B 1 299 ? -12.328 -22.312 -4.664 1 84.75 299 HIS B N 1
ATOM 4962 C CA . HIS B 1 299 ? -12.273 -22.922 -3.34 1 84.75 299 HIS B CA 1
ATOM 4963 C C . HIS B 1 299 ? -11.773 -24.359 -3.414 1 84.75 299 HIS B C 1
ATOM 4965 O O . HIS B 1 299 ? -11.742 -25.062 -2.402 1 84.75 299 HIS B O 1
ATOM 4971 N N . LEU B 1 300 ? -11.391 -24.703 -4.586 1 88.38 300 LEU B N 1
ATOM 4972 C CA . LEU B 1 300 ? -11.016 -26.094 -4.809 1 88.38 300 LEU B CA 1
ATOM 4973 C C . LEU B 1 300 ? -9.555 -26.344 -4.438 1 88.38 300 LEU B C 1
ATOM 4975 O O . LEU B 1 300 ? -9.219 -27.375 -3.857 1 88.38 300 LEU B O 1
ATOM 4979 N N . TRP B 1 301 ? -8.727 -25.438 -4.805 1 91.81 301 TRP B N 1
ATOM 4980 C CA . TRP B 1 301 ? -7.293 -25.594 -4.613 1 91.81 301 TRP B CA 1
ATOM 4981 C C . TRP B 1 301 ? -6.719 -24.438 -3.791 1 91.81 301 TRP B C 1
ATOM 4983 O O . TRP B 1 301 ? -7.129 -23.297 -3.955 1 91.81 301 TRP B O 1
ATOM 4993 N N . PHE B 1 302 ? -5.82 -24.797 -2.92 1 92.94 302 PHE B N 1
ATOM 4994 C CA . PHE B 1 302 ? -5.043 -23.906 -2.061 1 92.94 302 PHE B CA 1
ATOM 4995 C C . PHE B 1 302 ? -3.564 -24.281 -2.09 1 92.94 302 PHE B C 1
ATOM 4997 O O . PHE B 1 302 ? -3.184 -25.281 -2.721 1 92.94 302 PHE B O 1
ATOM 5004 N N . ILE B 1 303 ? -2.713 -23.5 -1.465 1 95.69 303 ILE B N 1
ATOM 5005 C CA . ILE B 1 303 ? -1.305 -23.875 -1.366 1 95.69 303 ILE B CA 1
ATOM 5006 C C . ILE B 1 303 ? -1.178 -25.234 -0.711 1 95.69 303 ILE B C 1
ATOM 5008 O O . ILE B 1 303 ? -0.481 -26.125 -1.227 1 95.69 303 ILE B O 1
ATOM 5012 N N . GLU B 1 304 ? -1.96 -25.453 0.281 1 94.62 304 GLU B N 1
ATOM 5013 C CA . GLU B 1 304 ? -1.9 -26.641 1.13 1 94.62 304 GLU B CA 1
ATOM 5014 C C . GLU B 1 304 ? -2.141 -27.906 0.32 1 94.62 304 GLU B C 1
ATOM 5016 O O . GLU B 1 304 ? -1.411 -28.891 0.467 1 94.62 304 GLU B O 1
ATOM 5021 N N . ASN B 1 305 ? -3.102 -27.875 -0.564 1 95.38 305 ASN B N 1
ATOM 5022 C CA . ASN B 1 305 ? -3.453 -29.125 -1.232 1 95.38 305 ASN B CA 1
ATOM 5023 C C . ASN B 1 305 ? -2.922 -29.172 -2.664 1 95.38 305 ASN B C 1
ATOM 5025 O O . ASN B 1 305 ? -3.08 -30.172 -3.361 1 95.38 305 ASN B O 1
ATOM 5029 N N . SER B 1 306 ? -2.305 -28.125 -3.068 1 96.5 306 SER B N 1
ATOM 5030 C CA . SER B 1 306 ? -1.795 -28.141 -4.434 1 96.5 306 SER B CA 1
ATOM 5031 C C . SER B 1 306 ? -0.273 -28.234 -4.457 1 96.5 306 SER B C 1
ATOM 5033 O O . SER B 1 306 ? 0.328 -28.406 -5.52 1 96.5 306 SER B O 1
ATOM 5035 N N . ARG B 1 307 ? 0.366 -28.203 -3.361 1 95.56 307 ARG B N 1
ATOM 5036 C CA . ARG B 1 307 ? 1.818 -28.328 -3.305 1 95.56 307 ARG B CA 1
ATOM 5037 C C . ARG B 1 307 ? 2.273 -29.656 -3.902 1 95.56 307 ARG B C 1
ATOM 5039 O O . ARG B 1 307 ? 3.381 -29.75 -4.434 1 95.56 307 ARG B O 1
ATOM 5046 N N . ILE B 1 308 ? 1.422 -30.688 -3.906 1 96.81 308 ILE B N 1
ATOM 5047 C CA . ILE B 1 308 ? 1.755 -32.031 -4.402 1 96.81 308 ILE B CA 1
ATOM 5048 C C . ILE B 1 308 ? 1.875 -31.984 -5.922 1 96.81 308 ILE B C 1
ATOM 5050 O O . ILE B 1 308 ? 2.443 -32.906 -6.527 1 96.81 308 ILE B O 1
ATOM 5054 N N . HIS B 1 309 ? 1.29 -30.953 -6.586 1 98.38 309 HIS B N 1
ATOM 5055 C CA . HIS B 1 309 ? 1.311 -30.859 -8.039 1 98.38 309 HIS B CA 1
ATOM 5056 C C . HIS B 1 309 ? 2.74 -30.891 -8.578 1 98.38 309 HIS B C 1
ATOM 5058 O O . HIS B 1 309 ? 3 -31.453 -9.641 1 98.38 309 HIS B O 1
ATOM 5064 N N . SER B 1 310 ? 3.668 -30.266 -7.859 1 98.44 310 SER B N 1
ATOM 5065 C CA . SER B 1 310 ? 5.059 -30.188 -8.297 1 98.44 310 SER B CA 1
ATOM 5066 C C . SER B 1 310 ? 5.668 -31.562 -8.484 1 98.44 310 SER B C 1
ATOM 5068 O O . SER B 1 310 ? 6.242 -31.859 -9.531 1 98.44 310 SER B O 1
ATOM 5070 N N . GLN B 1 311 ? 5.504 -32.438 -7.555 1 98.12 311 GLN B N 1
ATOM 5071 C CA . GLN B 1 311 ? 6.047 -33.781 -7.617 1 98.12 311 GLN B CA 1
ATOM 5072 C C . GLN B 1 311 ? 5.383 -34.594 -8.727 1 98.12 311 GLN B C 1
ATOM 5074 O O . GLN B 1 311 ? 6.051 -35.312 -9.445 1 98.12 311 GLN B O 1
ATOM 5079 N N . MET B 1 312 ? 4.105 -34.469 -8.836 1 98.5 312 MET B N 1
ATOM 5080 C CA . MET B 1 312 ? 3.348 -35.188 -9.852 1 98.5 312 MET B CA 1
ATOM 5081 C C . MET B 1 312 ? 3.836 -34.812 -11.25 1 98.5 312 MET B C 1
ATOM 5083 O O . MET B 1 312 ? 4.055 -35.719 -12.086 1 98.5 312 MET B O 1
ATOM 5087 N N . ILE B 1 313 ? 3.992 -33.562 -11.469 1 98.81 313 ILE B N 1
ATOM 5088 C CA . ILE B 1 313 ? 4.367 -33.062 -12.789 1 98.81 313 ILE B CA 1
ATOM 5089 C C . ILE B 1 313 ? 5.793 -33.5 -13.125 1 98.81 313 ILE B C 1
ATOM 5091 O O . ILE B 1 313 ? 6.043 -34.031 -14.203 1 98.81 313 ILE B O 1
ATOM 5095 N N . ILE B 1 314 ? 6.734 -33.312 -12.211 1 98.56 314 ILE B N 1
ATOM 5096 C CA . ILE B 1 314 ? 8.133 -33.625 -12.461 1 98.56 314 ILE B CA 1
ATOM 5097 C C . ILE B 1 314 ? 8.297 -35.125 -12.672 1 98.56 314 ILE B C 1
ATOM 5099 O O . ILE B 1 314 ? 9.039 -35.562 -13.555 1 98.56 314 ILE B O 1
ATOM 5103 N N . GLN B 1 315 ? 7.59 -35.906 -11.883 1 98.12 315 GLN B N 1
ATOM 5104 C CA . GLN B 1 315 ? 7.641 -37.375 -12.062 1 98.12 315 GLN B CA 1
ATOM 5105 C C . GLN B 1 315 ? 7.156 -37.75 -13.453 1 98.12 315 GLN B C 1
ATOM 5107 O O . GLN B 1 315 ? 7.746 -38.625 -14.094 1 98.12 315 GLN B O 1
ATOM 5112 N N . ASN B 1 316 ? 6.066 -37.156 -13.891 1 98.44 316 ASN B N 1
ATOM 5113 C CA . ASN B 1 316 ? 5.559 -37.438 -15.227 1 98.44 316 ASN B CA 1
ATOM 5114 C C . ASN B 1 316 ? 6.582 -37.062 -16.297 1 98.44 316 ASN B C 1
ATOM 5116 O O . ASN B 1 316 ? 6.766 -37.812 -17.266 1 98.44 316 ASN B O 1
ATOM 5120 N N . ILE B 1 317 ? 7.211 -35.938 -16.172 1 98 317 ILE B N 1
ATOM 5121 C CA . ILE B 1 317 ? 8.211 -35.469 -17.109 1 98 317 ILE B CA 1
ATOM 5122 C C . ILE B 1 317 ? 9.383 -36.469 -17.141 1 98 317 ILE B C 1
ATOM 5124 O O . ILE B 1 317 ? 9.859 -36.844 -18.219 1 98 317 ILE B O 1
ATOM 5128 N N . LEU B 1 318 ? 9.812 -36.969 -15.984 1 97.69 318 LEU B N 1
ATOM 5129 C CA . LEU B 1 318 ? 10.93 -37.906 -15.883 1 97.69 318 LEU B CA 1
ATOM 5130 C C . LEU B 1 318 ? 10.57 -39.219 -16.531 1 97.69 318 LEU B C 1
ATOM 5132 O O . LEU B 1 318 ? 11.398 -39.844 -17.219 1 97.69 318 LEU B O 1
ATOM 5136 N N . ASN B 1 319 ? 9.367 -39.688 -16.344 1 96.5 319 ASN B N 1
ATOM 5137 C CA . ASN B 1 319 ? 8.906 -40.938 -16.922 1 96.5 319 ASN B CA 1
ATOM 5138 C C . ASN B 1 319 ? 8.883 -40.875 -18.453 1 96.5 319 ASN B C 1
ATOM 5140 O O . ASN B 1 319 ? 9.203 -41.844 -19.125 1 96.5 319 ASN B O 1
ATOM 5144 N N . LYS B 1 320 ? 8.492 -39.75 -18.969 1 94.5 320 LYS B N 1
ATOM 5145 C CA . LYS B 1 320 ? 8.445 -39.562 -20.422 1 94.5 320 LYS B CA 1
ATOM 5146 C C . LYS B 1 320 ? 9.852 -39.531 -21.016 1 94.5 320 LYS B C 1
ATOM 5148 O O . LYS B 1 320 ? 10.062 -39.938 -22.156 1 94.5 320 LYS B O 1
ATOM 5153 N N . ASN B 1 321 ? 10.719 -38.938 -20.266 1 88.5 321 ASN B N 1
ATOM 5154 C CA . ASN B 1 321 ? 12.102 -38.844 -20.734 1 88.5 321 ASN B CA 1
ATOM 5155 C C . ASN B 1 321 ? 12.773 -40.219 -20.75 1 88.5 321 ASN B C 1
ATOM 5157 O O . ASN B 1 321 ? 13.68 -40.469 -21.547 1 88.5 321 ASN B O 1
ATOM 5161 N N . GLN B 1 322 ? 12.406 -41.156 -19.828 1 85.81 322 GLN B N 1
ATOM 5162 C CA . GLN B 1 322 ? 12.977 -42.469 -19.781 1 85.81 322 GLN B CA 1
ATOM 5163 C C . GLN B 1 322 ? 12.352 -43.375 -20.844 1 85.81 322 GLN B C 1
ATOM 5165 O O . GLN B 1 322 ? 12.992 -44.312 -21.344 1 85.81 322 GLN B O 1
ATOM 5170 N N . GLY B 1 323 ? 11 -43.312 -21.062 1 72.06 323 GLY B N 1
ATOM 5171 C CA . GLY B 1 323 ? 10.336 -44.156 -22.047 1 72.06 323 GLY B CA 1
ATOM 5172 C C . GLY B 1 323 ? 10.602 -43.688 -23.484 1 72.06 323 GLY B C 1
ATOM 5173 O O . GLY B 1 323 ? 10.219 -44.375 -24.422 1 72.06 323 GLY B O 1
ATOM 5174 N N . GLN B 1 324 ? 11.203 -42.688 -23.797 1 50.03 324 GLN B N 1
ATOM 5175 C CA . GLN B 1 324 ? 11.68 -42.375 -25.125 1 50.03 324 GLN B CA 1
ATOM 5176 C C . GLN B 1 324 ? 13.133 -42.812 -25.312 1 50.03 324 GLN B C 1
ATOM 5178 O O . GLN B 1 324 ? 13.922 -42.781 -24.375 1 50.03 324 GLN B O 1
#

Radius of gyration: 27.88 Å; Cα contacts (8 Å, |Δi|>4): 1413; chains: 2; bounding box: 74×87×61 Å

Foldseek 3Di:
DDAFAEEEEAQALLSLQLLLLCVVVPGGYEYEEQADRNVLLVQAAQFDWDPDAQQLLDGSPDGQDDPDRTDHSVSVVCRSVVCCVVVVRHYDHNKAWDAWDDDPQWIWTDIPVDIHIYNFYEYAHAWRPAADFLPAAPCPPPQEDQGDHAQQVQAQFEEEEEEQAAVSLVNQVRNLVRHHAYEYEELAQARDPNHDPVSRVVSVVCCVVPSYPYQHNKGWHYDDCFWTWIAHNVRDIDIDGGHHYHYPPDTFHPLVRCVNNVWAFDDPLRATAADPQQQHGPDPNYGYFFQNRQRNNSVPGDSSPGSCNSVSNVVVSVVVVVVD/DDAFAEEEEAQALLSLQLQLLCVVVPGGYEYEEQADRNVLLVQAAQFDWDPDAQQLLDGSPDGQDDPDRTDHSVSVVCRSVVCCVVVVRHYDHNKAWDAWDDDPQKIWTDIPVDIHIYNFYEYAHAWRPAADFLPAAPCPPPQEDQGDHAQQVQAQFEEEEEEQAQVSLVNQVRNLVRHHAYEYEELAQARDPNHDPVSRVVSVVCCVVPSYPYQYNKGWHYDDCFWTWIAHNVRDIDIDGGHHYHYPRDTFHPLVRCVNNPWAFDDPLRATAADPQQQHGPDPNYGYFFQNRQRNNSVPGDSSPGSCNSVSNVVVSVVVVVVD

pLDDT: mean 96.69, std 4.15, range [50.03, 98.94]

Sequence (648 aa):
MEVLDILIIGGGPIGLNCALEAQKNNLSYLIVEKGTIVNSLYNYPLYMRFFSTAEKLEIGEVPFISTNPKPGRQEALEYYQGIARQKKININLYERVIEVSKENNLFTVKTSKSRYYSQSVIIATGFYDIPNLMNIPGEHLPKVKHYYTEPYPYTQQKIAIIGSSNSAVDAALETYRKGAEVTMIIRHSEISQSVKYWVKPDIENRIAEGSIKAHFNSEMIEIKENSIIFRGPNGEIHEIENDFVLAMTGYLPDFDFLKESGIKLQGDCMGPFYTPETMETNVKNLYLAGVVCGGKNTHLWFIENSRIHSQMIIQNILNKNQGQMEVLDILIIGGGPIGLNCALEAQKNNLSYLIVEKGTIVNSLYNYPLYMRFFSTAEKLEIGEVPFISTNPKPGRQEALEYYQGIARQKKININLYERVIEVSKENNLFTVKTSKSRYYSQSVIIATGFYDIPNLMNIPGEHLPKVKHYYTEPYPYTQQKIAIIGSSNSAVDAALETYRKGAEVTMIIRHSEISQSVKYWVKPDIENRIAEGSIKAHFNSEMIEIKENSIIFRGPNGEIHEIENDFVLAMTGYLPDFDFLKESGIKLQGDCMGPFYTPETMETNVKNLYLAGVVCGGKNTHLWFIENSRIHSQMIIQNILNKNQGQ

Solvent-accessible surface area (backbone atoms only — not comparable to full-atom values): 33844 Å² total; per-residue (Å²): 132,81,68,30,51,31,35,33,38,20,38,29,73,49,27,48,28,33,50,46,48,34,52,76,67,74,42,52,63,41,30,37,11,58,42,37,76,28,41,63,61,70,64,43,34,66,82,42,59,49,91,52,41,37,75,48,64,43,48,80,88,44,86,48,86,62,98,46,80,40,37,36,40,64,55,50,50,52,51,54,47,44,49,40,60,75,66,61,56,58,62,46,63,64,28,38,78,76,46,51,45,78,56,97,78,33,33,42,37,36,37,78,81,52,74,47,38,18,53,24,39,38,45,19,68,33,32,75,84,35,66,45,76,86,86,42,58,46,65,82,39,86,50,45,33,72,70,65,52,73,41,67,76,40,44,76,30,37,32,36,34,33,37,44,40,56,68,24,48,50,52,50,53,50,22,42,75,52,48,21,47,40,35,33,42,19,65,45,86,58,71,43,85,82,28,52,77,87,51,45,61,56,55,52,49,34,39,73,74,58,73,30,44,69,42,50,33,16,44,86,54,35,40,54,89,59,27,39,30,33,30,40,73,86,62,50,77,44,74,46,78,30,58,36,33,42,43,36,56,54,52,30,39,65,59,68,60,44,44,68,52,58,39,49,63,41,77,94,44,43,24,50,47,52,40,90,79,39,27,34,31,79,40,88,55,33,28,53,31,35,38,38,56,26,26,63,40,69,83,73,38,44,67,61,75,23,53,61,40,29,58,34,34,52,51,48,53,52,50,54,60,65,76,97,133,81,69,28,52,30,36,31,37,20,38,29,73,48,27,48,28,32,51,46,47,33,52,75,67,74,42,51,62,38,30,37,12,57,44,38,75,29,40,63,61,70,64,43,34,66,82,43,59,49,89,53,40,36,77,47,65,44,50,78,87,44,84,47,86,62,98,45,81,40,36,33,40,65,56,50,51,52,50,54,48,44,48,41,60,76,65,60,57,58,64,46,64,64,28,38,78,75,44,51,44,77,56,97,80,32,34,43,38,36,35,77,80,51,74,45,38,19,55,25,38,36,45,19,68,33,33,74,84,35,67,45,76,86,87,41,57,46,65,82,40,85,50,44,33,71,70,66,53,70,43,67,78,39,45,75,31,38,33,36,34,34,36,44,40,55,68,23,49,50,52,51,53,51,22,43,75,54,49,22,48,42,34,32,42,18,64,45,86,61,70,42,84,81,28,52,78,86,51,45,60,55,56,52,50,34,39,73,77,57,74,28,42,69,43,49,34,16,45,84,55,35,40,55,90,58,28,38,31,30,31,39,73,86,64,50,78,45,73,45,78,32,59,36,35,42,42,36,57,54,54,31,41,66,58,67,60,43,44,68,53,59,39,50,64,41,76,95,43,42,25,50,48,52,40,90,80,39,26,34,30,82,40,87,56,32,30,51,31,34,38,38,55,26,26,63,39,66,84,74,36,45,68,60,75,23,53,62,42,28,57,33,34,51,50,48,53,52,50,54,62,66,77,97

Nearest PDB structures (foldseek):
  7a7b-assembly1_A  TM=9.643E-01  e=1.401E-42  Staphylococcus aureus subsp. aureus COL
  7apr-assembly3_G-3  TM=9.462E-01  e=2.003E-33  Staphylococcus aureus subsp. aureus COL
  7a7b-assembly3_G-3  TM=9.381E-01  e=1.227E-26  Staphylococcus aureus subsp. aureus COL
  2rab-assembly1_A  TM=6.967E-01  e=7.598E-15  Marichromatium gracile
  6qkr-assembly1_A  TM=6.984E-01  e=1.770E-13  bacterium enrichment culture clone N47

InterPro domains:
  IPR023856 Bacilliredoxin reductase Bdr [TIGR04018] (5-319)
  IPR036188 FAD/NAD(P)-binding domain superfamily [G3DSA:3.50.50.60] (1-146)
  IPR036188 FAD/NAD(P)-binding domain superfamily [G3DSA:3.50.50.60] (155-323)
  IPR036188 FAD/NAD(P)-binding domain superfamily [SSF51905] (1-314)
  IPR050097 Ferredoxin--NADP reductase type 2 [PTHR48105] (3-294)

Secondary structure (DSSP, 8-state):
-PEEEEEEE--SHHHHHHHHHHHHTT--EEEE-SSSTTHHHHTS-TT-B-SS-GGGG-BTTB----SSSS-BHHHHHHHHHHHHHHTT--EE-S--EEEEEEETTEEEEEESS-EEEEEEEEE---STTEE-----TTTTSTTEESS---SGGGTT-EEEEE--SHHHHHHHHHHHHTT-EEEEE-SSSSS-TTS-TTTHHHHHHHHHTTSSEEE-S-EEEEE-SSEEEEE-TTS-EEEEE-SEEEE---EE--HHHHHHTTPPEETTTTEEP--TTT-B-SSTTEEE-GGGGGTT-TTS--HHHHTTHHHHHHHHHHHHHHH-/-PEEEEEEE--SHHHHHHHHHHHHTT--EEEE-SSSTTHHHHTS-TT-B-SS-GGGG-BTTB----SSSS-BHHHHHHHHHHHHHHTT--EE-S--EEEEEEETTEEEEEESS-EEEEEEEEE---STTEE-----TTTTSTTEESS---SGGGTT-EEEEE--SHHHHHHHHHHHHTT-EEEEE-SSSSS-TTS-TTTHHHHHHHHHTTSSEEE-S-EEEEE-SSEEEEE-TTS-EEEEE-SEEEE---EE--HHHHHHTTPPEETTTTEEP--TTT-B-SSTTEEE-GGGGGTT-TTS--HHHHTTHHHHHHHHHHHHHHH-

Organism: NCBI:txid2305228